Protein AF-A0A8J2B3H0-F1 (afdb_monomer)

Sequence (460 aa):
MASFAQMKLKLSTFPSSYHGDPELAPIRIVEECKEFLNSDIGKKVLRINSSALQKFVDEKVDINEVAVSCAKSSPSSSTGETRTDVENGDHIKYEYETRLDDIGRILAYNVVNFSFFPDEGAKPWFISGGIGKDDEAYAITESLKRWEKKLEKGEAGGKDKGSSIMLSSEVSTPSDVSSQDQEVDPVHSVNITTRASSCWRDPSYLLTLTLKDMEKIFEPDTEAGTLPLLEWRLQCLHSLATGYQASGGLEAMLKEMNVKNDNDMNIDMENSKITTTTTTTVGRFVSTVCKYVPAFRDIRRGIEFAKRPQLAASMLHADNLVNFSDIEESITVFSDYRLPQLFIGVAIFASDLVLEEVDWKVMTSTVQEPRNEDRGATTTTLHSLVTSHSPIDVETPLETALRAGTIVAAAELLQKLKAKYPEREGITMANLDYYLWRTAVDLDGKKELPPFHRTRTYCY

Secondary structure (DSSP, 8-state):
---GGG-----PPPPS-----TT--TTHHHHHHHHHHHSHHHHHH--B-HHHHHHHHHHT--HHHHTS-SGGG-TT-----------TTHHHHHHHHHHHHHHHHHHHHHHH---B-PPTTPPPP--SSSS-TT-HHHHHHHHHHHHHHHHHTT-SS---TT----------PPP--------------------GGGGGG-HHHHHH--HHHHHHHT---TT--PPTTHHHHHHHHHHHHHHHHHHTSHHHHHHHTT---GGG----TTT-------EE-HHHHHHHHHHH-GGG--EETTEE--HHHHHHHHHHHHTTSSEETTHHHHPPP---THHHHHHHHTTSB-TT-EE----TTTTS-SS------------EEHHHHHHTTPPPPTT-HHHHHHHHHHHHHHHHHHHHHHHH-TT-TT--HHHHHHHHHHHHHHHHHTT-SPPPPP-B-S--

Nearest PDB structures (foldseek):
  7ugk-assembly1_A  TM=7.370E-01  e=3.533E-12  Homo sapiens
  7u5a-assembly2_B  TM=7.994E-01  e=4.393E-11  Sphaerobacter thermophilus DSM 20745
  7u1o-assembly1_A  TM=7.717E-01  e=2.016E-11  Sphaerobacter thermophilus DSM 20745
  7ulc-assembly1_A  TM=7.738E-01  e=1.737E-10  Sphaerobacter thermophilus DSM 20745

Solvent-accessible surface area (backbone atoms only — not comparable to full-atom values): 27086 Å² total; per-residue (Å²): 137,80,73,75,86,71,72,70,71,73,82,71,73,62,71,91,75,72,84,73,60,50,78,51,41,54,45,58,42,45,55,55,25,49,52,46,39,70,32,82,66,21,59,48,56,42,48,78,34,66,66,36,45,50,48,41,60,72,76,66,59,56,71,83,60,29,74,52,76,67,63,84,76,54,80,70,73,66,78,84,74,81,79,81,89,67,75,90,60,61,47,61,55,50,51,52,54,51,50,48,20,43,52,19,43,46,50,51,46,31,46,52,62,50,68,71,57,61,57,93,93,49,51,61,52,36,58,82,87,70,86,60,81,79,41,62,70,58,44,53,41,51,24,54,54,52,40,30,57,27,42,68,70,65,62,68,56,84,87,66,90,79,72,77,87,73,84,74,88,78,82,87,74,86,87,82,89,83,88,81,95,72,96,68,79,85,71,82,81,78,78,76,72,78,54,41,64,40,45,57,53,34,36,72,58,37,59,66,61,46,70,73,49,46,53,60,40,55,51,46,33,98,86,36,23,73,65,75,63,50,68,57,36,49,52,21,44,35,27,45,18,50,14,23,62,74,46,70,31,57,67,45,44,37,46,74,39,47,41,71,60,80,88,77,55,83,76,50,78,90,68,83,55,90,72,86,81,51,58,25,45,52,18,32,43,38,30,53,47,30,62,46,15,40,51,37,53,23,69,50,98,88,44,68,68,37,41,42,41,49,51,36,53,52,45,35,37,64,70,70,73,41,52,46,79,38,51,66,70,27,48,59,48,64,57,46,72,57,49,47,31,39,32,45,51,59,45,23,35,51,42,83,36,58,38,68,87,67,66,68,72,68,78,78,45,93,79,89,83,91,81,92,70,94,66,81,83,74,74,43,24,62,44,55,35,30,73,68,55,41,62,56,61,77,90,33,72,56,49,52,32,49,41,28,48,39,32,40,51,49,54,52,49,52,54,51,48,47,70,74,38,70,86,58,74,88,81,31,37,62,23,48,38,45,37,50,50,50,52,30,52,56,34,46,76,69,64,68,37,59,54,71,58,39,42,86,45,83,60,103

Foldseek 3Di:
DPPPVPPPVPPPDQPPADDADLPDFLVVLLVVLVVLCPDPLNVLQWDFDVVLLLVCLVPPDDPVQLPDFPQPLQLLPDPPPPDPDDPDPVVQVVVLLSLLLSLLLLLLLLLLPDDFDDPVVFFAFAAPDDDDRPPPSNLLSVLLVVLLVCVQVVNLDDPPPPDDPPPDPDDDDDDDDDDDDDDDPDDDPPPCPPRSSCLSFALVNLLPDDLVSLCNSSVGPPRGGGDPPSVVSSVSSNLQSQLQVVQVTPVSLCVQQQQDGLVPDPPPVVPNDSDSPTAGALSNQLSSCCRSRSSQAQDAPRRGLSLSSLSSVSNCCSVVSHHHPCNQPRHFQRLDLLQLQLCVLSVSIPFPNFPWPPVPVVVPDDDDDDDDDDDPTDRDTNNNCLQVLNADEPSDSNVSSSSSSSRNSLVSSQVSSCVVCVVDPPSGNSSSNVSSNVVSVVCVVVVSTGHRHGYDDSND

pLDDT: mean 72.25, std 21.18, range [25.23, 96.25]

Mean predicted aligned error: 12.23 Å

Radius of gyration: 24.88 Å; Cα contacts (8 Å, |Δi|>4): 599; chains: 1; bounding box: 80×52×69 Å

Structure (mmCIF, N/CA/C/O backbone):
data_AF-A0A8J2B3H0-F1
#
_entry.id   AF-A0A8J2B3H0-F1
#
loop_
_atom_site.group_PDB
_atom_site.id
_atom_site.type_symbol
_atom_site.label_atom_id
_atom_site.label_alt_id
_atom_site.label_comp_id
_atom_site.label_asym_id
_atom_site.label_entity_id
_atom_site.label_seq_id
_atom_site.pdbx_PDB_ins_code
_atom_site.Cartn_x
_atom_site.Cartn_y
_atom_site.Cartn_z
_atom_site.occupancy
_atom_site.B_iso_or_equiv
_atom_site.auth_seq_id
_atom_site.auth_comp_id
_atom_site.auth_asym_id
_atom_site.auth_atom_id
_atom_site.pdbx_PDB_model_num
ATOM 1 N N . MET A 1 1 ? -33.549 3.199 -11.051 1.00 31.62 1 MET A N 1
ATOM 2 C CA . MET A 1 1 ? -32.291 2.568 -11.499 1.00 31.62 1 MET A CA 1
ATOM 3 C C . MET A 1 1 ? -31.622 3.491 -12.508 1.00 31.62 1 MET A C 1
ATOM 5 O O . MET A 1 1 ? -31.887 3.385 -13.697 1.00 31.62 1 MET A O 1
ATOM 9 N N . ALA A 1 2 ? -30.844 4.466 -12.039 1.00 27.45 2 ALA A N 1
ATOM 10 C CA . ALA A 1 2 ? -29.978 5.249 -12.916 1.00 27.45 2 ALA A CA 1
ATOM 11 C C . ALA A 1 2 ? -28.695 4.435 -13.127 1.00 27.45 2 ALA A C 1
ATOM 13 O O . ALA A 1 2 ? -28.100 3.983 -12.151 1.00 27.45 2 ALA A O 1
ATOM 14 N N . SER A 1 3 ? -28.307 4.177 -14.377 1.00 30.78 3 SER A N 1
ATOM 15 C CA . SER A 1 3 ? -27.083 3.432 -14.669 1.00 30.78 3 SER A CA 1
ATOM 16 C C . SER A 1 3 ? -25.872 4.226 -14.176 1.00 30.78 3 SER A C 1
ATOM 18 O O . SER A 1 3 ? -25.652 5.349 -14.630 1.00 30.78 3 SER A O 1
ATOM 20 N N . PHE A 1 4 ? -25.055 3.616 -13.319 1.00 37.41 4 PHE A N 1
ATOM 21 C CA . PHE A 1 4 ? -23.770 4.133 -12.823 1.00 37.41 4 PHE A CA 1
ATOM 22 C C . PHE A 1 4 ? -22.739 4.462 -13.931 1.00 37.41 4 PHE A C 1
ATOM 24 O O . PHE A 1 4 ? -21.686 5.026 -13.652 1.00 37.41 4 PHE A O 1
ATOM 31 N N . ALA A 1 5 ? -23.067 4.204 -15.202 1.00 34.06 5 ALA A N 1
ATOM 32 C CA . ALA A 1 5 ? -22.271 4.499 -16.395 1.00 34.06 5 ALA A CA 1
ATOM 33 C C . ALA A 1 5 ? -21.959 5.996 -16.645 1.00 34.06 5 ALA A C 1
ATOM 35 O O . ALA A 1 5 ? -21.284 6.319 -17.619 1.00 34.06 5 ALA A O 1
ATOM 36 N N . GLN A 1 6 ? -22.432 6.924 -15.805 1.00 32.59 6 GLN A N 1
ATOM 37 C CA . GLN A 1 6 ? -22.180 8.365 -15.960 1.00 32.59 6 GLN A CA 1
ATOM 38 C C . GLN A 1 6 ? -21.238 8.979 -14.928 1.00 32.59 6 GLN A C 1
ATOM 40 O O . GLN A 1 6 ? -20.879 10.149 -15.077 1.00 32.59 6 GLN A O 1
ATOM 45 N N . MET A 1 7 ? -20.741 8.213 -13.955 1.00 37.53 7 MET A N 1
ATOM 46 C CA . MET A 1 7 ? -19.613 8.670 -13.150 1.00 37.53 7 MET A CA 1
ATOM 47 C C . MET A 1 7 ? -18.330 8.462 -13.964 1.00 37.53 7 MET A C 1
ATOM 49 O O . MET A 1 7 ? -17.494 7.617 -13.660 1.00 37.53 7 MET A O 1
ATOM 53 N N . LYS A 1 8 ? -18.178 9.246 -15.045 1.00 40.50 8 LYS A N 1
ATOM 54 C CA . LYS A 1 8 ? -16.852 9.624 -15.529 1.00 40.50 8 LYS A CA 1
ATOM 55 C C . LYS A 1 8 ? -16.195 10.294 -14.330 1.00 40.50 8 LYS A C 1
ATOM 57 O O . LYS A 1 8 ? -16.414 11.484 -14.108 1.00 40.50 8 LYS A O 1
ATOM 62 N N . LEU A 1 9 ? -15.464 9.519 -13.526 1.00 42.19 9 LEU A N 1
ATOM 63 C CA . LEU A 1 9 ? -14.399 10.045 -12.688 1.00 42.19 9 LEU A CA 1
ATOM 64 C C . LEU A 1 9 ? -13.656 11.002 -13.613 1.00 42.19 9 LEU A C 1
ATOM 66 O O . LEU A 1 9 ? -13.052 10.565 -14.593 1.00 42.19 9 LEU A O 1
ATOM 70 N N . LYS A 1 10 ? -13.822 12.315 -13.403 1.00 42.00 10 LYS A N 1
ATOM 71 C CA . LYS A 1 10 ? -12.911 13.280 -14.004 1.00 42.00 10 LYS A CA 1
ATOM 72 C C . LYS A 1 10 ? -11.558 12.757 -13.572 1.00 42.00 10 LYS A C 1
ATOM 74 O O . LYS A 1 10 ? -11.322 12.700 -12.370 1.00 42.00 10 LYS A O 1
ATOM 79 N N . LEU A 1 11 ? -10.771 12.264 -14.523 1.00 45.03 11 LEU A N 1
ATOM 80 C CA . LEU A 1 11 ? -9.408 11.829 -14.277 1.00 45.03 11 LEU A CA 1
ATOM 81 C C . LEU A 1 11 ? -8.707 13.049 -13.697 1.00 45.03 11 LEU A C 1
ATOM 83 O O . LEU A 1 11 ? -8.345 13.976 -14.421 1.00 45.03 11 LEU A O 1
ATOM 87 N N . SER A 1 12 ? -8.677 13.127 -12.372 1.00 50.28 12 SER A N 1
ATOM 88 C CA . SER A 1 12 ? -7.972 14.166 -11.664 1.00 50.28 12 SER A CA 1
ATOM 89 C C . SER A 1 12 ? -6.515 13.926 -11.993 1.00 50.28 12 SER A C 1
ATOM 91 O O . SER A 1 12 ? -5.976 12.854 -11.723 1.00 50.28 12 SER A O 1
ATOM 93 N N . THR A 1 13 ? -5.883 14.905 -12.630 1.00 60.94 13 THR A N 1
ATOM 94 C CA . THR A 1 13 ? -4.431 14.912 -12.760 1.00 60.94 13 THR A CA 1
ATOM 95 C C . THR A 1 13 ? -3.836 14.722 -11.372 1.00 60.94 13 THR A C 1
ATOM 97 O O . THR A 1 13 ? -4.323 15.336 -10.417 1.00 60.94 13 THR A O 1
ATOM 100 N N . PHE A 1 14 ? -2.798 13.891 -11.248 1.00 65.19 14 PHE A N 1
ATOM 101 C CA . PHE A 1 14 ? -2.064 13.801 -9.990 1.00 65.19 14 PHE A CA 1
ATOM 102 C C . PHE A 1 14 ? -1.674 15.213 -9.517 1.00 65.19 14 PHE A C 1
ATOM 104 O O . PHE A 1 14 ? -1.398 16.073 -10.363 1.00 65.19 14 PHE A O 1
ATOM 111 N N . PRO A 1 15 ? -1.658 15.482 -8.198 1.00 60.06 15 PRO A N 1
ATOM 112 C CA . PRO A 1 15 ? -1.289 16.794 -7.676 1.00 60.06 15 PRO A CA 1
ATOM 113 C C . PRO A 1 15 ? 0.021 17.286 -8.306 1.00 60.06 15 PRO A C 1
ATOM 115 O O . PRO A 1 15 ? 1.007 16.550 -8.342 1.00 60.06 15 PRO A O 1
ATOM 118 N N . SER A 1 16 ? 0.041 18.513 -8.831 1.00 54.31 16 SER A N 1
ATOM 119 C CA . SER A 1 16 ? 1.158 19.014 -9.645 1.00 54.31 16 SER A CA 1
ATOM 120 C C . SER A 1 16 ? 2.405 19.381 -8.836 1.00 54.31 16 SER A C 1
ATOM 122 O O . SER A 1 16 ? 3.499 19.386 -9.393 1.00 54.31 16 SER A O 1
ATOM 124 N N . SER A 1 17 ? 2.283 19.643 -7.532 1.00 56.41 17 SER A N 1
ATOM 125 C CA . SER A 1 17 ? 3.414 19.960 -6.651 1.00 56.41 17 SER A CA 1
ATOM 126 C C . SER A 1 17 ? 3.472 19.047 -5.424 1.00 56.41 17 SER A C 1
ATOM 128 O O . SER A 1 17 ? 2.445 18.642 -4.880 1.00 56.41 17 SER A O 1
ATOM 130 N N . TYR A 1 18 ? 4.697 18.697 -5.019 1.00 54.75 18 TYR A N 1
ATOM 131 C CA . TYR A 1 18 ? 4.996 18.043 -3.746 1.00 54.75 18 TYR A CA 1
ATOM 132 C C . TYR A 1 18 ? 5.687 19.046 -2.835 1.00 54.75 18 TYR A C 1
ATOM 134 O O . TYR A 1 18 ? 6.660 19.675 -3.251 1.00 54.75 18 TYR A O 1
ATOM 142 N N . HIS A 1 19 ? 5.192 19.180 -1.611 1.00 55.66 19 HIS A N 1
ATOM 143 C CA . HIS A 1 19 ? 5.792 20.031 -0.584 1.00 55.66 19 HIS A CA 1
ATOM 144 C C . HIS A 1 19 ? 6.124 19.243 0.692 1.00 55.66 19 HIS A C 1
ATOM 146 O O . HIS A 1 19 ? 6.350 19.860 1.729 1.00 55.66 19 HIS A O 1
ATOM 152 N N . GLY A 1 20 ? 6.131 17.904 0.630 1.00 59.09 20 GLY A N 1
ATOM 153 C CA . GLY A 1 20 ? 6.506 17.071 1.770 1.00 59.09 20 GLY A CA 1
ATOM 154 C C . GLY A 1 20 ? 7.969 17.300 2.134 1.00 59.09 20 GLY A C 1
ATOM 155 O O . GLY A 1 20 ? 8.820 17.418 1.246 1.00 59.09 20 GLY A O 1
ATOM 156 N N . ASP A 1 21 ? 8.265 17.413 3.429 1.00 59.38 21 ASP A N 1
ATOM 157 C CA . ASP A 1 21 ? 9.647 17.595 3.864 1.00 59.38 21 ASP A CA 1
ATOM 158 C C . ASP A 1 21 ? 10.400 16.247 3.786 1.00 59.38 21 ASP A C 1
ATOM 160 O O . ASP A 1 21 ? 9.889 15.218 4.233 1.00 59.38 21 ASP A O 1
ATOM 164 N N . PRO A 1 22 ? 11.582 16.220 3.143 1.00 56.84 22 PRO A N 1
ATOM 165 C CA . PRO A 1 22 ? 12.321 14.998 2.847 1.00 56.84 22 PRO A CA 1
ATOM 166 C C . PRO A 1 22 ? 12.872 14.245 4.047 1.00 56.84 22 PRO A C 1
ATOM 168 O O . PRO A 1 22 ? 13.302 13.104 3.898 1.00 56.84 22 PRO A O 1
ATOM 171 N N . GLU A 1 23 ? 12.824 14.851 5.224 1.00 57.97 23 GLU A N 1
ATOM 172 C CA . GLU A 1 23 ? 13.264 14.249 6.474 1.00 57.97 23 GLU A CA 1
ATOM 173 C C . GLU A 1 23 ? 12.072 13.922 7.399 1.00 57.97 23 GLU A C 1
ATOM 175 O O . GLU A 1 23 ? 12.270 13.431 8.512 1.00 57.97 23 GLU A O 1
ATOM 180 N N . LEU A 1 24 ? 10.820 14.139 6.958 1.00 56.94 24 LEU A N 1
ATOM 181 C CA . LEU A 1 24 ? 9.642 13.700 7.708 1.00 56.94 24 LEU A CA 1
ATOM 182 C C . LEU A 1 24 ? 9.536 12.173 7.690 1.00 56.94 24 LEU A C 1
ATOM 184 O O . LEU A 1 24 ? 9.188 11.556 6.683 1.00 56.94 24 LEU A O 1
ATOM 188 N N . ALA A 1 25 ? 9.760 11.561 8.849 1.00 62.25 25 ALA A N 1
ATOM 189 C CA . ALA A 1 25 ? 9.398 10.171 9.072 1.00 62.25 25 ALA A CA 1
ATOM 190 C C . ALA A 1 25 ? 7.867 9.997 8.958 1.00 62.25 25 ALA A C 1
ATOM 192 O O . ALA A 1 25 ? 7.126 10.796 9.552 1.00 62.25 25 ALA A O 1
ATOM 193 N N . PRO A 1 26 ? 7.373 8.943 8.273 1.00 70.25 26 PRO A N 1
ATOM 194 C CA . PRO A 1 26 ? 5.941 8.684 8.149 1.00 70.25 26 PRO A CA 1
ATOM 195 C C . PRO A 1 26 ? 5.213 8.610 9.492 1.00 70.25 26 PRO A C 1
ATOM 197 O O . PRO A 1 26 ? 4.043 8.955 9.548 1.00 70.25 26 PRO A O 1
ATOM 200 N N . ILE A 1 27 ? 5.887 8.279 10.600 1.00 69.56 27 ILE A N 1
ATOM 201 C CA . ILE A 1 27 ? 5.308 8.309 11.955 1.00 69.56 27 ILE A CA 1
ATOM 202 C C . ILE A 1 27 ? 4.635 9.642 12.336 1.00 69.56 27 ILE A C 1
ATOM 204 O O . ILE A 1 27 ? 3.681 9.634 13.117 1.00 69.56 27 ILE A O 1
ATOM 208 N N . ARG A 1 28 ? 5.054 10.787 11.768 1.00 76.75 28 ARG A N 1
ATOM 209 C CA . ARG A 1 28 ? 4.385 12.083 12.008 1.00 76.75 28 ARG A CA 1
ATOM 210 C C . ARG A 1 28 ? 2.925 12.082 11.563 1.00 76.75 28 ARG A C 1
ATOM 212 O O . ARG A 1 28 ? 2.118 12.808 12.142 1.00 76.75 28 ARG A O 1
ATOM 219 N N . ILE A 1 29 ? 2.564 11.201 10.634 1.00 84.81 29 ILE A N 1
ATOM 220 C CA . ILE A 1 29 ? 1.187 11.047 10.197 1.00 84.81 29 ILE A CA 1
ATOM 221 C C . ILE A 1 29 ? 0.250 10.608 11.326 1.00 84.81 29 ILE A C 1
ATOM 223 O O . ILE A 1 29 ? -0.934 10.925 11.296 1.00 84.81 29 ILE A O 1
ATOM 227 N N . VAL A 1 30 ? 0.750 9.900 12.346 1.00 89.50 30 VAL A N 1
ATOM 228 C CA . VAL A 1 30 ? -0.081 9.480 13.481 1.00 89.50 30 VAL A CA 1
ATOM 229 C C . VAL A 1 30 ? -0.636 10.711 14.198 1.00 89.50 30 VAL A C 1
ATOM 231 O O . VAL A 1 30 ? -1.813 10.730 14.556 1.00 89.50 30 VAL A O 1
ATOM 234 N N . GLU A 1 31 ? 0.179 11.753 14.365 1.00 90.38 31 GLU A N 1
ATOM 235 C CA . GLU A 1 31 ? -0.245 12.997 15.006 1.00 90.38 31 GLU A CA 1
ATOM 236 C C . GLU A 1 31 ? -1.190 13.802 14.108 1.00 90.38 31 GLU A C 1
ATOM 238 O O . GLU A 1 31 ? -2.242 14.222 14.581 1.00 90.38 31 GLU A O 1
ATOM 243 N N . GLU A 1 32 ? -0.923 13.906 12.803 1.00 90.62 32 GLU A N 1
AT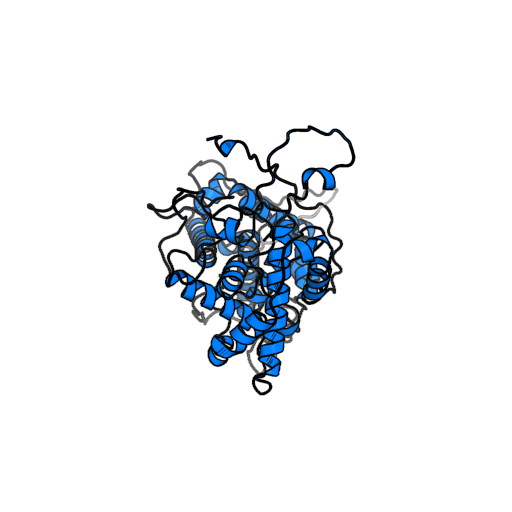OM 244 C CA . GLU A 1 32 ? -1.853 14.542 11.851 1.00 90.62 32 GLU A CA 1
ATOM 245 C C . GLU A 1 32 ? -3.216 13.828 11.813 1.00 90.62 32 GLU A C 1
ATOM 247 O O . GLU A 1 32 ? -4.278 14.457 11.803 1.00 90.62 32 GLU A O 1
ATOM 252 N N . CYS A 1 33 ? -3.210 12.494 11.868 1.00 91.88 33 CYS A N 1
ATOM 253 C CA . CYS A 1 33 ? -4.422 11.687 11.956 1.00 91.88 33 CYS A CA 1
ATOM 254 C C . CYS A 1 33 ? -5.170 11.939 13.271 1.00 91.88 33 CYS A C 1
ATOM 256 O O . CYS A 1 33 ? -6.395 12.080 13.258 1.00 91.88 33 CYS A O 1
ATOM 258 N N . LYS A 1 34 ? -4.466 12.036 14.408 1.00 93.81 34 LYS A N 1
ATOM 259 C CA . LYS A 1 34 ? -5.074 12.398 15.699 1.00 93.81 34 LYS A CA 1
ATOM 260 C C . LYS A 1 34 ? -5.660 13.804 15.668 1.00 93.81 34 LYS A C 1
ATOM 262 O O . LYS A 1 34 ? -6.763 13.998 16.174 1.00 93.81 34 LYS A O 1
ATOM 267 N N . GLU A 1 35 ? -4.959 14.777 15.096 1.00 93.94 35 GLU A N 1
ATOM 268 C CA . GLU A 1 35 ? -5.449 16.148 14.939 1.00 93.94 35 GLU A CA 1
ATOM 269 C C . GLU A 1 35 ? -6.736 16.172 14.111 1.00 93.94 35 GLU A C 1
ATOM 271 O O . GLU A 1 35 ? -7.742 16.741 14.544 1.00 93.94 35 GLU A O 1
ATOM 276 N N . PHE A 1 36 ? -6.756 15.466 12.976 1.00 92.75 36 PHE A N 1
ATOM 277 C CA . PHE A 1 36 ? -7.951 15.334 12.150 1.00 92.75 36 PHE A CA 1
ATOM 278 C C . PHE A 1 36 ? -9.112 14.678 12.905 1.00 92.75 36 PHE A C 1
ATOM 280 O O . PHE A 1 36 ? -10.219 15.221 12.909 1.00 92.75 36 PHE A O 1
ATOM 287 N N . LEU A 1 37 ? -8.882 13.553 13.588 1.00 91.94 37 LEU A N 1
ATOM 288 C CA . LEU A 1 37 ? -9.915 12.868 14.376 1.00 91.94 37 LEU A CA 1
ATOM 289 C C . LEU A 1 37 ? -10.424 13.722 15.546 1.00 91.94 37 LEU A C 1
ATOM 291 O O . LEU A 1 37 ? -11.583 13.593 15.933 1.00 91.94 37 LEU A O 1
ATOM 295 N N . ASN A 1 38 ? -9.592 14.617 16.084 1.00 93.50 38 ASN A N 1
ATOM 296 C CA . ASN A 1 38 ? -9.960 15.547 17.149 1.00 93.50 38 ASN A CA 1
ATOM 297 C C . ASN A 1 38 ? -10.624 16.842 16.657 1.00 93.50 38 ASN A C 1
ATOM 299 O O . ASN A 1 38 ? -11.144 17.599 17.487 1.00 93.50 38 ASN A O 1
ATOM 303 N N . SER A 1 39 ? -10.640 17.093 15.348 1.00 91.19 39 SER A N 1
ATOM 304 C CA . SER A 1 39 ? -11.384 18.203 14.751 1.00 91.19 39 SER A CA 1
ATOM 305 C C . SER A 1 39 ? -12.900 18.033 14.924 1.00 91.19 39 SER A C 1
ATOM 307 O O . SER A 1 39 ? -13.399 16.935 15.192 1.00 91.19 39 SER A O 1
ATOM 309 N N . ASP A 1 40 ? -13.655 19.115 14.719 1.00 87.69 40 ASP A N 1
ATOM 310 C CA . ASP A 1 40 ? -15.124 19.084 14.764 1.00 87.69 40 ASP A CA 1
ATOM 311 C C . ASP A 1 40 ? -15.720 18.098 13.752 1.00 87.69 40 ASP A C 1
ATOM 313 O O . ASP A 1 40 ? -16.760 17.495 14.007 1.00 87.69 40 ASP A O 1
ATOM 317 N N . ILE A 1 41 ? -15.052 17.914 12.609 1.00 85.94 41 ILE A N 1
ATOM 318 C CA . ILE A 1 41 ? -15.467 16.970 11.571 1.00 85.94 41 ILE A CA 1
ATOM 319 C C . ILE A 1 41 ? -15.129 15.541 12.006 1.00 85.94 41 ILE A C 1
ATOM 321 O O . ILE A 1 41 ? -16.005 14.680 12.003 1.00 85.94 41 ILE A O 1
ATOM 325 N N . GLY A 1 42 ? -13.888 15.287 12.434 1.00 85.25 42 GLY A N 1
ATOM 326 C CA . GLY A 1 42 ? -13.434 13.955 12.842 1.00 85.25 42 GLY A CA 1
ATOM 327 C C . GLY A 1 42 ? -14.280 13.359 13.969 1.00 85.25 42 GLY A C 1
ATOM 328 O O . GLY A 1 42 ? -14.809 12.258 13.824 1.00 85.25 42 GLY A O 1
ATOM 329 N N . LYS A 1 43 ? -14.522 14.132 15.038 1.00 85.62 43 LYS A N 1
ATOM 330 C CA . LYS A 1 43 ? -15.288 13.700 16.226 1.00 85.62 43 LYS A CA 1
ATOM 331 C C . LYS A 1 43 ? -16.744 13.328 15.946 1.00 85.62 43 LYS A C 1
ATOM 333 O O . LYS A 1 43 ? -17.341 12.575 16.728 1.00 85.62 43 LYS A O 1
ATOM 338 N N . LYS A 1 44 ? -17.329 13.908 14.893 1.00 83.44 44 LYS A N 1
ATOM 339 C CA . LYS A 1 44 ? -18.696 13.614 14.438 1.00 83.44 44 LYS A CA 1
ATOM 340 C C . LYS A 1 44 ? -18.761 12.330 13.617 1.00 83.44 44 LYS A C 1
ATOM 342 O O . LYS A 1 44 ? -19.794 11.675 13.607 1.00 83.44 44 LYS A O 1
ATOM 347 N N . VAL A 1 45 ? -17.669 11.982 12.944 1.00 82.00 45 VAL A N 1
ATOM 348 C CA . VAL A 1 45 ? -17.659 10.968 11.890 1.00 82.00 45 VAL A CA 1
ATOM 349 C C . VAL A 1 45 ? -17.092 9.633 12.369 1.00 82.00 45 VAL A C 1
ATOM 351 O O . VAL A 1 45 ? -17.625 8.587 12.007 1.00 82.00 45 VAL A O 1
ATOM 354 N N . LEU A 1 46 ? -16.049 9.645 13.204 1.00 86.81 46 LEU A N 1
ATOM 355 C CA . LEU A 1 46 ? -15.452 8.426 13.746 1.00 86.81 46 LEU A CA 1
ATOM 356 C C . LEU A 1 46 ? -14.967 8.632 15.184 1.00 86.81 46 LEU A C 1
ATOM 358 O O . LEU A 1 46 ? -14.405 9.669 15.531 1.00 86.81 46 LEU A O 1
ATOM 362 N N . ARG A 1 47 ? -15.145 7.613 16.027 1.00 89.69 47 ARG A N 1
ATOM 363 C CA . ARG A 1 47 ? -14.563 7.550 17.372 1.00 89.69 47 ARG A CA 1
ATOM 364 C C . ARG A 1 47 ? -13.897 6.202 17.579 1.00 89.69 47 ARG A C 1
ATOM 366 O O . ARG A 1 47 ? -14.465 5.171 17.220 1.00 89.69 47 ARG A O 1
ATOM 373 N N . ILE A 1 48 ? -12.723 6.232 18.200 1.00 91.75 48 ILE A N 1
ATOM 374 C CA . ILE A 1 48 ? -11.991 5.040 18.622 1.00 91.75 48 ILE A CA 1
ATOM 375 C C . ILE A 1 48 ? -12.414 4.710 20.053 1.00 91.75 48 ILE A C 1
ATOM 377 O O . ILE A 1 48 ? -12.312 5.537 20.958 1.00 91.75 48 ILE A O 1
ATOM 381 N N . ASN A 1 49 ? -12.914 3.498 20.263 1.00 92.75 49 ASN A N 1
ATOM 382 C CA . ASN A 1 49 ? -13.271 2.983 21.572 1.00 92.75 49 ASN A CA 1
ATOM 383 C C . ASN A 1 49 ? -12.042 2.341 22.226 1.00 92.75 49 ASN A C 1
ATOM 385 O O . ASN A 1 49 ? -11.769 1.153 22.043 1.00 92.75 49 ASN A O 1
ATOM 389 N N . SER A 1 50 ? -11.325 3.114 23.043 1.00 91.44 50 SER A N 1
ATOM 390 C CA . SER A 1 50 ? -10.117 2.643 23.731 1.00 91.44 50 SER A CA 1
ATOM 391 C C . SER A 1 50 ? -10.361 1.431 24.644 1.00 91.44 50 SER A C 1
ATOM 393 O O . SER A 1 50 ? -9.438 0.647 24.863 1.00 91.44 50 SER A O 1
ATOM 395 N N . SER A 1 51 ? -11.585 1.242 25.163 1.00 93.06 51 SER A N 1
ATOM 396 C CA . SER A 1 51 ? -11.928 0.064 25.977 1.00 93.06 51 SER A CA 1
ATOM 397 C C . SER A 1 51 ? -12.073 -1.204 25.132 1.00 93.06 51 SER A C 1
ATOM 399 O O . SER A 1 51 ? -11.552 -2.250 25.512 1.00 93.06 51 SER A O 1
ATOM 401 N N . ALA A 1 52 ? -12.697 -1.108 23.952 1.00 92.38 52 ALA A N 1
ATOM 402 C CA . ALA A 1 52 ? -12.773 -2.216 23.000 1.00 92.38 52 ALA A CA 1
ATOM 403 C C . ALA A 1 52 ? -11.391 -2.555 22.431 1.00 92.38 52 ALA A C 1
ATOM 405 O O . ALA A 1 52 ? -11.049 -3.724 22.285 1.00 92.38 52 ALA A O 1
ATOM 406 N N . LEU A 1 53 ? -10.565 -1.534 22.199 1.00 92.81 53 LEU A N 1
ATOM 407 C CA . LEU A 1 53 ? -9.180 -1.690 21.770 1.00 92.81 53 LEU A CA 1
ATOM 408 C C . LEU A 1 53 ? -8.345 -2.429 22.830 1.00 92.81 53 LEU A C 1
ATOM 410 O O . LEU A 1 53 ? -7.629 -3.371 22.501 1.00 92.81 53 LEU A O 1
ATOM 414 N N . GLN A 1 54 ? -8.490 -2.074 24.113 1.00 94.19 54 GLN A N 1
ATOM 415 C CA . GLN A 1 54 ? -7.861 -2.814 25.213 1.00 94.19 54 GLN A CA 1
ATOM 416 C C . GLN A 1 54 ? -8.358 -4.265 25.282 1.00 94.19 54 GLN A C 1
ATOM 418 O O . GLN A 1 54 ? -7.553 -5.189 25.346 1.00 94.19 54 GLN A O 1
ATOM 423 N N . LYS A 1 55 ? -9.675 -4.473 25.190 1.00 93.94 55 LYS A N 1
ATOM 424 C CA . LYS A 1 55 ? -10.280 -5.809 25.169 1.00 93.94 55 LYS A CA 1
ATOM 425 C C . LYS A 1 55 ? -9.741 -6.670 24.021 1.00 93.94 55 LYS A C 1
ATOM 427 O O . LYS A 1 55 ? -9.474 -7.849 24.219 1.00 93.94 55 LYS A O 1
ATOM 432 N N . PHE A 1 56 ? -9.541 -6.090 22.838 1.00 92.69 56 PHE A N 1
ATOM 433 C CA . PHE A 1 56 ? -8.958 -6.788 21.692 1.00 92.69 56 PHE A CA 1
ATOM 434 C C . PHE A 1 56 ? -7.523 -7.261 21.982 1.00 92.69 56 PHE A C 1
ATOM 436 O O . PHE A 1 56 ? -7.210 -8.430 21.762 1.00 92.69 56 PHE A O 1
ATOM 443 N N . VAL A 1 57 ? -6.678 -6.400 22.563 1.00 93.56 57 VAL A N 1
ATOM 444 C CA . VAL A 1 57 ? -5.323 -6.774 23.028 1.00 93.56 57 VAL A CA 1
ATOM 445 C C . VAL A 1 57 ? -5.365 -7.883 24.081 1.00 93.56 57 VAL A C 1
ATOM 447 O O . VAL A 1 57 ? -4.468 -8.727 24.144 1.00 93.56 57 VAL A O 1
ATOM 450 N N . ASP A 1 58 ? -6.394 -7.885 24.925 1.00 93.94 58 ASP A N 1
ATOM 451 C CA . ASP A 1 58 ? -6.499 -8.829 26.029 1.00 93.94 58 ASP A CA 1
ATOM 452 C C . ASP A 1 58 ? -7.023 -10.203 25.647 1.00 93.94 58 ASP A C 1
ATOM 454 O O . ASP A 1 58 ? -6.512 -11.202 26.150 1.00 93.94 58 ASP A O 1
ATOM 458 N N . GLU A 1 59 ? -7.985 -10.252 24.735 1.00 92.50 59 GLU A N 1
ATOM 459 C CA . GLU A 1 59 ? -8.726 -11.473 24.432 1.00 92.50 59 GLU A CA 1
ATOM 460 C C . GLU A 1 59 ? -8.413 -12.063 23.057 1.00 92.50 59 GLU A C 1
ATOM 462 O O . GLU A 1 59 ? -8.717 -13.234 22.824 1.00 92.50 59 GLU A O 1
ATOM 467 N N . LYS A 1 60 ? -7.887 -11.264 22.120 1.00 88.38 60 LYS A N 1
ATOM 468 C CA . LYS A 1 60 ? -7.773 -11.658 20.707 1.00 88.38 60 LYS A CA 1
ATOM 469 C C . LYS A 1 60 ? -6.343 -11.707 20.194 1.00 88.38 60 LYS A C 1
ATOM 471 O O . LYS A 1 60 ? -6.071 -12.546 19.344 1.00 88.38 60 LYS A O 1
ATOM 476 N N . VAL A 1 61 ? -5.449 -10.855 20.699 1.00 89.31 61 VAL A N 1
ATOM 477 C CA . VAL A 1 61 ? -4.066 -10.817 20.209 1.00 89.31 61 VAL A CA 1
ATOM 478 C C . VAL A 1 61 ? -3.222 -11.939 20.818 1.00 89.31 61 VAL A C 1
ATOM 480 O O . VAL A 1 61 ? -2.902 -11.903 22.008 1.00 89.31 61 VAL A O 1
ATOM 483 N N . ASP A 1 62 ? -2.799 -12.895 19.986 1.00 90.25 62 ASP A N 1
ATOM 484 C CA . ASP A 1 62 ? -1.721 -13.832 20.325 1.00 90.25 62 ASP A CA 1
ATOM 485 C C . ASP A 1 62 ? -0.368 -13.212 19.963 1.00 90.25 62 ASP A C 1
ATOM 487 O O . ASP A 1 62 ? -0.024 -13.016 18.798 1.00 90.25 62 ASP A O 1
ATOM 491 N N . ILE A 1 63 ? 0.431 -12.905 20.982 1.00 89.75 63 ILE A N 1
ATOM 492 C CA . ILE A 1 63 ? 1.723 -12.242 20.809 1.00 89.75 63 ILE A CA 1
ATOM 493 C C . ILE A 1 63 ? 2.745 -13.089 20.041 1.00 89.75 63 ILE A C 1
ATOM 495 O O . ILE A 1 63 ? 3.614 -12.540 19.366 1.00 89.75 63 ILE A O 1
ATOM 499 N N . ASN A 1 64 ? 2.643 -14.420 20.105 1.00 88.56 64 ASN A N 1
ATOM 500 C CA . ASN A 1 64 ? 3.547 -15.310 19.368 1.00 88.56 64 ASN A CA 1
ATOM 501 C C . ASN A 1 64 ? 3.282 -15.256 17.864 1.00 88.56 64 ASN A C 1
ATOM 503 O O . ASN A 1 64 ? 4.165 -15.525 17.054 1.00 88.56 64 ASN A O 1
ATOM 507 N N . GLU A 1 65 ? 2.058 -14.897 17.503 1.00 85.50 65 GLU A N 1
ATOM 508 C CA . GLU A 1 65 ? 1.610 -14.774 16.133 1.00 85.50 65 GLU A CA 1
ATOM 509 C C . GLU A 1 65 ? 1.926 -13.409 15.513 1.00 85.50 65 GLU A C 1
ATOM 511 O O . GLU A 1 65 ? 2.033 -13.328 14.288 1.00 85.50 65 GLU A O 1
ATOM 516 N N . VAL A 1 66 ? 2.092 -12.362 16.331 1.00 83.12 66 VAL A N 1
ATOM 517 C CA . VAL A 1 66 ? 2.481 -11.020 15.868 1.00 83.12 66 VAL A CA 1
ATOM 518 C C . VAL A 1 66 ? 3.912 -11.026 15.326 1.00 83.12 66 VAL A C 1
ATOM 520 O O . VAL A 1 66 ? 4.179 -10.398 14.313 1.00 83.12 66 VAL A O 1
ATOM 523 N N . ALA A 1 67 ? 4.826 -11.795 15.922 1.00 70.25 67 ALA A N 1
ATOM 524 C CA . ALA A 1 67 ? 6.240 -11.836 15.527 1.00 70.25 67 ALA A CA 1
ATOM 525 C C . ALA A 1 67 ? 6.521 -12.479 14.144 1.00 70.25 67 ALA A C 1
ATOM 527 O O . ALA A 1 67 ? 7.678 -12.634 13.753 1.00 70.25 67 ALA A O 1
ATOM 528 N N . VAL A 1 68 ? 5.493 -12.891 13.393 1.00 64.56 68 VAL A N 1
ATOM 529 C CA . VAL A 1 68 ? 5.657 -13.501 12.065 1.00 64.56 68 VAL A CA 1
ATOM 530 C C . VAL A 1 68 ? 5.797 -12.400 11.003 1.00 64.56 68 VAL A C 1
ATOM 532 O O . VAL A 1 68 ? 4.894 -11.593 10.812 1.00 64.56 68 VAL A O 1
ATOM 535 N N . SER A 1 69 ? 6.941 -12.374 10.308 1.00 56.81 69 SER A N 1
ATOM 536 C CA . SER A 1 69 ? 7.310 -11.343 9.319 1.00 56.81 69 SER A CA 1
ATOM 537 C C . SER A 1 69 ? 6.371 -11.252 8.100 1.00 56.81 69 SER A C 1
ATOM 539 O O . SER A 1 69 ? 5.881 -12.263 7.588 1.00 56.81 69 SER A O 1
ATOM 541 N N . CYS A 1 70 ? 6.210 -10.021 7.599 1.00 53.59 70 CYS A N 1
ATOM 542 C CA . CYS A 1 70 ? 5.466 -9.603 6.406 1.00 53.59 70 CYS A CA 1
ATOM 543 C C . CYS A 1 70 ? 6.128 -9.977 5.060 1.00 53.59 70 CYS A C 1
ATOM 545 O O . CYS A 1 70 ? 5.535 -9.756 4.008 1.00 53.59 70 CYS A O 1
ATOM 547 N N . ALA A 1 71 ? 7.328 -10.568 5.059 1.00 49.88 71 ALA A N 1
ATOM 548 C CA . ALA A 1 71 ? 8.139 -10.813 3.856 1.00 49.88 71 ALA A CA 1
ATOM 549 C C . ALA A 1 71 ? 7.561 -11.817 2.826 1.00 49.88 71 ALA A C 1
ATOM 551 O O . ALA A 1 71 ? 8.184 -12.084 1.803 1.00 49.88 71 ALA A O 1
ATOM 552 N N . LYS A 1 72 ? 6.390 -12.426 3.064 1.00 50.00 72 LYS A N 1
ATOM 553 C CA . LYS A 1 72 ? 5.894 -13.541 2.231 1.00 50.00 72 LYS A CA 1
ATOM 554 C C . LYS A 1 72 ? 5.305 -13.138 0.874 1.00 50.00 72 LYS A C 1
ATOM 556 O O . LYS A 1 72 ? 5.126 -14.018 0.038 1.00 50.00 72 LYS A O 1
ATOM 561 N N . SER A 1 73 ? 4.995 -11.862 0.647 1.00 51.38 73 SER A N 1
ATOM 562 C CA . SER A 1 73 ? 4.296 -11.390 -0.561 1.00 51.38 73 SER A CA 1
ATOM 563 C C . SER A 1 73 ? 5.181 -10.634 -1.554 1.00 51.38 73 SER A C 1
ATOM 565 O O . SER A 1 73 ? 4.663 -10.054 -2.508 1.00 51.38 73 SER A O 1
ATOM 567 N N . SER A 1 74 ? 6.507 -10.635 -1.374 1.00 58.50 74 SER A N 1
ATOM 568 C CA . SER A 1 74 ? 7.371 -9.887 -2.282 1.00 58.50 74 SER A CA 1
ATOM 569 C C . SER A 1 74 ? 7.408 -10.467 -3.713 1.00 58.50 74 SER A C 1
ATOM 571 O O . SER A 1 74 ? 7.596 -11.683 -3.903 1.00 58.50 74 SER A O 1
ATOM 573 N N . PRO A 1 75 ? 7.325 -9.601 -4.748 1.00 56.06 75 PRO A N 1
ATOM 574 C CA . PRO A 1 75 ? 7.516 -9.989 -6.137 1.00 56.06 75 PRO A CA 1
ATOM 575 C C . PRO A 1 75 ? 8.959 -10.398 -6.484 1.00 56.06 75 PRO A C 1
ATOM 577 O O . PRO A 1 75 ? 9.143 -11.008 -7.534 1.00 56.06 75 PRO A O 1
ATOM 580 N N . SER A 1 76 ? 9.966 -10.122 -5.650 1.00 55.12 76 SER A N 1
ATOM 581 C CA . SER A 1 76 ? 11.377 -10.450 -5.932 1.00 55.12 76 SER A CA 1
ATOM 582 C C . SER A 1 76 ? 11.809 -11.841 -5.448 1.00 55.12 76 SER A C 1
ATOM 584 O O . SER A 1 76 ? 12.987 -12.172 -5.515 1.00 55.12 76 SER A O 1
ATOM 586 N N . SER A 1 77 ? 10.873 -12.691 -5.002 1.00 49.09 77 SER A N 1
ATOM 587 C CA . SER A 1 77 ? 11.135 -14.093 -4.641 1.00 49.09 77 SER A CA 1
ATOM 588 C C . SER A 1 77 ? 11.554 -14.940 -5.855 1.00 49.09 77 SER A C 1
ATOM 590 O O . SER A 1 77 ? 10.851 -15.851 -6.296 1.00 49.09 77 SER A O 1
ATOM 592 N N . SER A 1 78 ? 12.723 -14.652 -6.424 1.00 47.03 78 SER A N 1
ATOM 593 C CA . SER A 1 78 ? 13.474 -15.598 -7.224 1.00 47.03 78 SER A CA 1
ATOM 594 C C . SER A 1 78 ? 13.798 -16.778 -6.316 1.00 47.03 78 SER A C 1
ATOM 596 O O . SER A 1 78 ? 14.440 -16.628 -5.276 1.00 47.03 78 SER A O 1
ATOM 598 N N . THR A 1 79 ? 13.316 -17.958 -6.694 1.00 41.81 79 THR A N 1
ATOM 599 C CA . THR A 1 79 ? 13.798 -19.234 -6.169 1.00 41.81 79 THR A CA 1
ATOM 600 C C . THR A 1 79 ? 15.319 -19.199 -6.191 1.00 41.81 79 THR A C 1
ATOM 602 O O . THR A 1 79 ? 15.883 -19.012 -7.265 1.00 41.81 79 THR A O 1
ATOM 605 N N . GLY A 1 80 ? 15.953 -19.302 -5.019 1.00 38.31 80 GLY A N 1
ATOM 606 C CA . GLY A 1 80 ? 17.400 -19.203 -4.823 1.00 38.31 80 GLY A CA 1
ATOM 607 C C . GLY A 1 80 ? 18.188 -20.304 -5.532 1.00 38.31 80 GLY A C 1
ATOM 608 O O . GLY A 1 80 ? 18.794 -21.154 -4.888 1.00 38.31 80 GLY A O 1
ATOM 609 N N . GLU A 1 81 ? 18.186 -20.292 -6.860 1.00 39.88 81 GLU A N 1
ATOM 610 C CA . GLU A 1 81 ? 19.161 -20.996 -7.670 1.00 39.88 81 GLU A CA 1
ATOM 611 C C . GLU A 1 81 ? 20.463 -20.206 -7.571 1.00 39.88 81 GLU A C 1
ATOM 613 O O . GLU A 1 81 ? 20.717 -19.262 -8.317 1.00 39.88 81 GLU A O 1
ATOM 618 N N . THR A 1 82 ? 21.277 -20.578 -6.586 1.00 39.06 82 THR A N 1
ATOM 619 C CA . THR A 1 82 ? 22.678 -20.182 -6.482 1.00 39.06 82 THR A CA 1
ATOM 620 C C . THR A 1 82 ? 23.396 -20.612 -7.756 1.00 39.06 82 THR A C 1
ATOM 622 O O . THR A 1 82 ? 23.795 -21.765 -7.914 1.00 39.06 82 THR A O 1
ATOM 625 N N . ARG A 1 83 ? 23.533 -19.680 -8.698 1.00 45.59 83 ARG A N 1
ATOM 626 C CA . ARG A 1 83 ? 24.273 -19.880 -9.941 1.00 45.59 83 ARG A CA 1
ATOM 627 C C . ARG A 1 83 ? 25.747 -19.594 -9.667 1.00 45.59 83 ARG A C 1
ATOM 629 O O . ARG A 1 83 ? 26.216 -18.472 -9.810 1.00 45.59 83 ARG A O 1
ATOM 636 N N . THR A 1 84 ? 26.457 -20.611 -9.196 1.00 42.03 84 THR A N 1
ATOM 637 C CA . THR A 1 84 ? 27.921 -20.603 -9.172 1.00 42.03 84 THR A CA 1
ATOM 638 C C . THR A 1 84 ? 28.425 -20.698 -10.612 1.00 42.03 84 THR A C 1
ATOM 640 O O . THR A 1 84 ? 27.795 -21.380 -11.416 1.00 42.03 84 THR A O 1
ATOM 643 N N . ASP A 1 85 ? 29.541 -20.033 -10.917 1.00 44.38 85 ASP A N 1
ATOM 644 C CA . ASP A 1 85 ? 30.360 -20.175 -12.140 1.00 44.38 85 ASP A CA 1
ATOM 645 C C . ASP A 1 85 ? 30.292 -18.994 -13.136 1.00 44.38 85 ASP A C 1
ATOM 647 O O . ASP A 1 85 ? 29.979 -19.179 -14.310 1.00 44.38 85 ASP A O 1
ATOM 651 N N . VAL A 1 86 ? 30.657 -17.775 -12.702 1.00 50.31 86 VAL A N 1
ATOM 652 C CA . VAL A 1 86 ? 31.175 -16.718 -13.605 1.00 50.31 86 VAL A CA 1
ATOM 653 C C . VAL A 1 86 ? 32.289 -15.927 -12.903 1.00 50.31 86 VAL A C 1
ATOM 655 O O . VAL A 1 86 ? 32.141 -15.525 -11.751 1.00 50.31 86 VAL A O 1
ATOM 658 N N . GLU A 1 87 ? 33.415 -15.714 -13.588 1.00 51.59 87 GLU A N 1
ATOM 659 C CA . GLU A 1 87 ? 34.616 -15.045 -13.071 1.00 51.59 87 GLU A CA 1
ATOM 660 C C . GLU A 1 87 ? 34.380 -13.552 -12.710 1.00 51.59 87 GLU A C 1
ATOM 662 O O . GLU A 1 87 ? 33.919 -12.751 -13.520 1.00 51.59 87 GLU A O 1
ATOM 667 N N . ASN A 1 88 ? 34.714 -13.232 -11.452 1.00 60.44 88 ASN A N 1
ATOM 668 C CA . ASN A 1 88 ? 34.828 -12.004 -10.629 1.00 60.44 88 ASN A CA 1
ATOM 669 C C . ASN A 1 88 ? 34.564 -10.554 -11.125 1.00 60.44 88 ASN A C 1
ATOM 671 O O . ASN A 1 88 ? 34.639 -9.652 -10.294 1.00 60.44 88 ASN A O 1
ATOM 675 N N . GLY A 1 89 ? 34.216 -10.266 -12.379 1.00 59.56 89 GLY A N 1
ATOM 676 C CA . GLY A 1 89 ? 33.822 -8.911 -12.823 1.00 59.56 89 GLY A CA 1
ATOM 677 C C . GLY A 1 89 ? 32.387 -8.839 -13.343 1.00 59.56 89 GLY A C 1
ATOM 678 O O . GLY A 1 89 ? 31.602 -7.979 -12.938 1.00 59.56 89 GLY A O 1
ATOM 679 N N . ASP A 1 90 ? 32.019 -9.797 -14.190 1.00 65.94 90 ASP A N 1
ATOM 680 C CA . ASP A 1 90 ? 30.698 -9.840 -14.819 1.00 65.94 90 ASP A CA 1
ATOM 681 C C . ASP A 1 90 ? 29.591 -10.234 -13.832 1.00 65.94 90 ASP A C 1
ATOM 683 O O . ASP A 1 90 ? 28.445 -9.813 -13.994 1.00 65.94 90 ASP A O 1
ATOM 687 N N . HIS A 1 91 ? 29.934 -10.975 -12.770 1.00 70.44 91 HIS A N 1
ATOM 688 C CA . HIS A 1 91 ? 28.984 -11.365 -11.726 1.00 70.44 91 HIS A CA 1
ATOM 689 C C . HIS A 1 91 ? 28.453 -10.157 -10.944 1.00 70.44 91 HIS A C 1
ATOM 691 O O . HIS A 1 91 ? 27.246 -10.029 -10.768 1.00 70.44 91 HIS A O 1
ATOM 697 N N . ILE A 1 92 ? 29.331 -9.238 -10.523 1.00 69.69 92 ILE A N 1
ATOM 698 C CA . ILE A 1 92 ? 28.940 -8.059 -9.728 1.00 69.69 92 ILE A CA 1
ATOM 699 C C . ILE A 1 92 ? 28.006 -7.162 -10.543 1.00 69.69 92 ILE A C 1
ATOM 701 O O . ILE A 1 92 ? 26.957 -6.737 -10.064 1.00 69.69 92 ILE A O 1
ATOM 705 N N . LYS A 1 93 ? 28.350 -6.920 -11.815 1.00 72.88 93 LYS A N 1
ATOM 706 C CA . LYS A 1 93 ? 27.493 -6.148 -12.719 1.00 72.88 93 LYS A CA 1
ATOM 707 C C . LYS A 1 93 ? 26.144 -6.838 -12.934 1.00 72.88 93 LYS A C 1
ATOM 709 O O . LYS A 1 93 ? 25.112 -6.180 -12.894 1.00 72.88 93 LYS A O 1
ATOM 714 N N . TYR A 1 94 ? 26.139 -8.152 -13.155 1.00 75.00 94 TYR A N 1
ATOM 715 C CA . TYR A 1 94 ? 24.910 -8.924 -13.333 1.00 75.00 94 TYR A CA 1
ATOM 716 C C . TYR A 1 94 ? 23.991 -8.850 -12.104 1.00 75.00 94 TYR A C 1
ATOM 718 O O . TYR A 1 94 ? 22.781 -8.669 -12.251 1.00 75.00 94 TYR A O 1
ATOM 726 N N . GLU A 1 95 ? 24.558 -8.998 -10.908 1.00 78.38 95 GLU A N 1
ATOM 727 C CA . GLU A 1 95 ? 23.837 -8.950 -9.635 1.00 78.38 95 GLU A CA 1
ATOM 728 C C . GLU A 1 95 ? 23.227 -7.565 -9.400 1.00 78.38 95 GLU A C 1
ATOM 730 O O . GLU A 1 95 ? 22.040 -7.463 -9.095 1.00 78.38 95 GLU A O 1
ATOM 735 N N . TYR A 1 96 ? 23.986 -6.501 -9.678 1.00 81.50 96 TYR A N 1
ATOM 736 C CA . TYR A 1 96 ? 23.496 -5.125 -9.612 1.00 81.50 96 TYR A CA 1
ATOM 737 C C . TYR A 1 96 ? 22.331 -4.861 -10.580 1.00 81.50 96 TYR A C 1
ATOM 739 O O . TYR A 1 96 ? 21.301 -4.323 -10.178 1.00 81.50 96 TYR A O 1
ATOM 747 N N . GLU A 1 97 ? 22.441 -5.277 -11.846 1.00 84.44 97 GLU A N 1
ATOM 748 C CA . GLU A 1 97 ? 21.351 -5.105 -12.821 1.00 84.44 97 GLU A CA 1
ATOM 749 C C . GLU A 1 97 ? 20.097 -5.896 -12.419 1.00 84.44 97 GLU A C 1
ATOM 751 O O . GLU A 1 97 ? 18.981 -5.398 -12.560 1.00 84.44 97 GLU A O 1
ATOM 756 N N . THR A 1 98 ? 20.273 -7.102 -11.870 1.00 85.50 98 THR A N 1
ATOM 757 C CA . THR A 1 98 ? 19.164 -7.927 -11.361 1.00 85.50 98 THR A CA 1
ATOM 758 C C . THR A 1 98 ? 18.486 -7.249 -10.171 1.00 85.50 98 THR A C 1
ATOM 760 O O . THR A 1 98 ? 17.264 -7.131 -10.139 1.00 85.50 98 THR A O 1
ATOM 763 N N . ARG A 1 99 ? 19.275 -6.704 -9.240 1.00 86.62 99 ARG A N 1
ATOM 764 C CA . ARG A 1 99 ? 18.774 -5.917 -8.111 1.00 86.62 99 ARG A CA 1
ATOM 765 C C . ARG A 1 99 ? 17.978 -4.698 -8.579 1.00 86.62 99 ARG A C 1
ATOM 767 O O . ARG A 1 99 ? 16.912 -4.426 -8.034 1.00 86.62 99 ARG A O 1
ATOM 774 N N . LEU A 1 100 ? 18.452 -3.967 -9.589 1.00 89.38 100 LEU A N 1
ATOM 775 C CA . LEU A 1 100 ? 17.709 -2.837 -10.159 1.00 89.38 100 LEU A CA 1
ATOM 776 C C . LEU A 1 100 ? 16.400 -3.268 -10.826 1.00 89.38 100 LEU A C 1
ATOM 778 O O . LEU A 1 100 ? 15.397 -2.563 -10.695 1.00 89.38 100 LEU A O 1
ATOM 782 N N . ASP A 1 101 ? 16.398 -4.401 -11.528 1.00 90.94 101 ASP A N 1
ATOM 783 C CA . ASP A 1 101 ? 15.190 -4.974 -12.124 1.00 90.94 101 ASP A CA 1
ATOM 784 C C . ASP A 1 101 ? 14.159 -5.320 -11.032 1.00 90.94 101 ASP A C 1
ATOM 786 O O . ASP A 1 101 ? 12.983 -4.965 -11.152 1.00 90.94 101 ASP A O 1
ATOM 790 N N . ASP A 1 102 ? 14.598 -5.923 -9.923 1.00 89.25 102 ASP A N 1
ATOM 791 C CA . ASP A 1 102 ? 13.739 -6.255 -8.783 1.00 89.25 102 ASP A CA 1
ATOM 792 C C . ASP A 1 102 ? 13.178 -5.006 -8.091 1.00 89.25 102 ASP A C 1
ATOM 794 O O . ASP A 1 102 ? 11.977 -4.941 -7.806 1.00 89.25 102 ASP A O 1
ATOM 798 N N . ILE A 1 103 ? 14.008 -3.976 -7.886 1.00 92.88 103 ILE A N 1
ATOM 799 C CA . ILE A 1 103 ? 13.562 -2.680 -7.356 1.00 92.88 103 ILE A CA 1
ATOM 800 C C . ILE A 1 103 ? 12.519 -2.054 -8.294 1.00 92.88 103 ILE A C 1
ATOM 802 O O . ILE A 1 103 ? 11.462 -1.613 -7.836 1.00 92.88 103 ILE A O 1
ATOM 806 N N . GLY A 1 104 ? 12.782 -2.039 -9.604 1.00 94.62 104 GLY A N 1
ATOM 807 C CA . GLY A 1 104 ? 11.849 -1.539 -10.615 1.00 94.62 104 GLY A CA 1
ATOM 808 C C . GLY A 1 104 ? 10.509 -2.272 -10.573 1.00 94.62 104 GLY A C 1
ATOM 809 O O . GLY A 1 104 ? 9.453 -1.635 -10.564 1.00 94.62 104 GLY A O 1
ATOM 810 N N . ARG A 1 105 ? 10.534 -3.605 -10.448 1.00 93.62 105 ARG A N 1
ATOM 811 C CA . ARG A 1 105 ? 9.329 -4.433 -10.312 1.00 93.62 105 ARG A CA 1
ATOM 812 C C . ARG A 1 105 ? 8.548 -4.109 -9.040 1.00 93.62 105 ARG A C 1
ATOM 814 O O . ARG A 1 105 ? 7.329 -3.978 -9.111 1.00 93.62 105 ARG A O 1
ATOM 821 N N . ILE A 1 106 ? 9.211 -3.949 -7.892 1.00 92.94 106 ILE A N 1
ATOM 822 C CA . ILE A 1 106 ? 8.549 -3.598 -6.621 1.00 92.94 106 ILE A CA 1
ATOM 823 C C . ILE A 1 106 ? 7.900 -2.214 -6.696 1.00 92.94 106 ILE A C 1
ATOM 825 O O . ILE A 1 106 ? 6.787 -2.030 -6.194 1.00 92.94 106 ILE A O 1
ATOM 829 N N . LEU A 1 107 ? 8.551 -1.244 -7.343 1.00 95.44 107 LEU A N 1
ATOM 830 C CA . LEU A 1 107 ? 7.978 0.085 -7.558 1.00 95.44 107 LEU A CA 1
ATOM 831 C C . LEU A 1 107 ? 6.783 0.038 -8.521 1.00 95.44 107 LEU A C 1
ATOM 833 O O . LEU A 1 107 ? 5.742 0.622 -8.218 1.00 95.44 107 LEU A O 1
ATOM 837 N N . ALA A 1 108 ? 6.891 -0.692 -9.635 1.00 95.31 108 ALA A N 1
ATOM 838 C CA . ALA A 1 108 ? 5.789 -0.884 -10.578 1.00 95.31 108 ALA A CA 1
ATOM 839 C C . ALA A 1 108 ? 4.598 -1.597 -9.926 1.00 95.31 108 ALA A C 1
ATOM 841 O O . ALA A 1 108 ? 3.462 -1.160 -10.089 1.00 95.31 108 ALA A O 1
ATOM 842 N N . TYR A 1 109 ? 4.853 -2.637 -9.131 1.00 93.44 109 TYR A N 1
ATOM 843 C CA . TYR A 1 109 ? 3.841 -3.307 -8.325 1.00 93.44 109 TYR A CA 1
ATOM 844 C C . TYR A 1 109 ? 3.156 -2.320 -7.373 1.00 93.44 109 TYR A C 1
ATOM 846 O O . TYR A 1 109 ? 1.943 -2.140 -7.452 1.00 93.44 109 TYR A O 1
ATOM 854 N N . ASN A 1 110 ? 3.911 -1.618 -6.521 1.00 91.56 110 ASN A N 1
ATOM 855 C CA . ASN A 1 110 ? 3.316 -0.759 -5.496 1.00 91.56 110 ASN A CA 1
ATOM 856 C C . ASN A 1 110 ? 2.607 0.473 -6.071 1.00 91.56 110 ASN A C 1
ATOM 858 O O . ASN A 1 110 ? 1.650 0.945 -5.461 1.00 91.56 110 ASN A O 1
ATOM 862 N N . VAL A 1 111 ? 3.010 0.987 -7.241 1.00 92.00 111 VAL A N 1
ATOM 863 C CA . VAL A 1 111 ? 2.321 2.136 -7.852 1.00 92.00 111 VAL A CA 1
ATOM 864 C C . VAL A 1 111 ? 0.927 1.758 -8.379 1.00 92.00 111 VAL A C 1
ATOM 866 O O . VAL A 1 111 ? 0.027 2.600 -8.354 1.00 92.00 111 VAL A O 1
ATOM 869 N N . VAL A 1 112 ? 0.716 0.495 -8.788 1.00 91.00 112 VAL A N 1
ATOM 870 C CA . VAL A 1 112 ? -0.582 -0.033 -9.274 1.00 91.00 112 VAL A CA 1
ATOM 871 C C . VAL A 1 112 ? -1.335 -0.905 -8.263 1.00 91.00 112 VAL A C 1
ATOM 873 O O . VAL A 1 112 ? -2.475 -1.308 -8.525 1.00 91.00 112 VAL A O 1
ATOM 876 N N . ASN A 1 113 ? -0.706 -1.221 -7.131 1.00 85.38 113 ASN A N 1
ATOM 877 C CA . ASN A 1 113 ? -1.307 -1.942 -6.020 1.00 85.38 113 ASN A CA 1
ATOM 878 C C . ASN A 1 113 ? -2.206 -0.974 -5.252 1.00 85.38 113 ASN A C 1
ATOM 880 O O . ASN A 1 113 ? -1.743 -0.249 -4.373 1.00 85.38 113 ASN A O 1
ATOM 884 N N . PHE A 1 114 ? -3.473 -0.903 -5.654 1.00 78.56 114 PHE A N 1
ATOM 885 C CA . PHE A 1 114 ? -4.524 -0.185 -4.948 1.00 78.56 114 PHE A CA 1
ATOM 886 C C . PHE A 1 114 ? -5.831 -0.958 -4.996 1.00 78.56 114 PHE A C 1
ATOM 888 O O . PHE A 1 114 ? -6.252 -1.389 -6.070 1.00 78.56 114 PHE A O 1
ATOM 895 N N . SER A 1 115 ? -6.461 -1.102 -3.830 1.00 65.50 115 SER A N 1
ATOM 896 C CA . SER A 1 115 ? -7.633 -1.946 -3.650 1.00 65.50 115 SER A CA 1
ATOM 897 C C . SER A 1 115 ? -8.806 -1.399 -4.427 1.00 65.50 115 SER A C 1
ATOM 899 O O . SER A 1 115 ? -9.103 -0.203 -4.425 1.00 65.50 115 SER A O 1
ATOM 901 N N . PHE A 1 116 ? -9.531 -2.316 -5.033 1.00 67.81 116 PHE A N 1
ATOM 902 C CA . PHE A 1 116 ? -10.793 -2.031 -5.677 1.00 67.81 116 PHE A CA 1
ATOM 903 C C . PHE A 1 116 ? -11.737 -3.194 -5.427 1.00 67.81 116 PHE A C 1
ATOM 905 O O . PHE A 1 116 ? -11.330 -4.332 -5.208 1.00 67.81 116 PHE A O 1
ATOM 912 N N . PHE A 1 117 ? -13.027 -2.915 -5.547 1.00 64.50 117 PHE A N 1
ATOM 913 C CA . PHE A 1 117 ? -14.037 -3.960 -5.553 1.00 64.50 117 PHE A CA 1
ATOM 914 C C . PHE A 1 117 ? -14.727 -4.006 -6.908 1.00 64.50 117 PHE A C 1
ATOM 916 O O . PHE A 1 117 ? -14.970 -2.947 -7.516 1.00 64.50 117 PHE A O 1
ATOM 923 N N . PRO A 1 118 ? -15.069 -5.217 -7.389 1.00 64.19 118 PRO A N 1
ATOM 924 C CA . PRO A 1 118 ? -15.965 -5.339 -8.522 1.00 64.19 118 PRO A CA 1
ATOM 925 C C . PRO A 1 118 ? -17.273 -4.596 -8.210 1.00 64.19 118 PRO A C 1
ATOM 927 O O . PRO A 1 118 ? -17.664 -4.442 -7.044 1.00 64.19 118 PRO A O 1
ATOM 930 N N . ASP A 1 119 ? -17.942 -4.110 -9.259 1.00 65.69 119 ASP A N 1
ATOM 931 C CA . ASP A 1 119 ? -19.302 -3.581 -9.128 1.00 65.69 119 ASP A CA 1
ATOM 932 C C . ASP A 1 119 ? -20.198 -4.573 -8.379 1.00 65.69 119 ASP A C 1
ATOM 934 O O . ASP A 1 119 ? -19.961 -5.786 -8.364 1.00 65.69 119 ASP A O 1
ATOM 938 N N . GLU A 1 120 ? -21.245 -4.069 -7.736 1.00 67.88 120 GLU A N 1
ATOM 939 C CA . GLU A 1 120 ? -22.290 -4.950 -7.228 1.00 67.88 120 GLU A CA 1
ATOM 940 C C . GLU A 1 120 ? -22.818 -5.830 -8.376 1.00 67.88 120 GLU A C 1
ATOM 942 O O . GLU A 1 120 ? -23.169 -5.339 -9.448 1.00 67.88 120 GLU A O 1
ATOM 947 N N . GLY A 1 121 ? -22.787 -7.151 -8.178 1.00 72.56 121 GLY A N 1
ATOM 948 C CA . GLY A 1 121 ? -23.140 -8.136 -9.203 1.00 72.56 121 GLY A CA 1
ATOM 949 C C . GLY A 1 121 ? -22.054 -8.450 -10.244 1.00 72.56 121 GLY A C 1
ATOM 950 O O . GLY A 1 121 ? -22.233 -9.395 -11.013 1.00 72.56 121 GLY A O 1
ATOM 951 N N . ALA A 1 122 ? -20.926 -7.732 -10.277 1.00 75.06 122 ALA A N 1
ATOM 952 C CA . ALA A 1 122 ? -19.803 -8.099 -11.136 1.00 75.06 122 ALA A CA 1
ATOM 953 C C . ALA A 1 122 ? -19.019 -9.282 -10.552 1.00 75.06 122 ALA A C 1
ATOM 955 O O . ALA A 1 122 ? -18.904 -9.454 -9.336 1.00 75.06 122 ALA A O 1
ATOM 956 N N . LYS A 1 123 ? -18.467 -10.107 -11.445 1.00 80.38 123 LYS A N 1
ATOM 957 C CA . LYS A 1 123 ? -17.609 -11.225 -11.051 1.00 80.38 123 LYS A CA 1
ATOM 958 C C . LYS A 1 123 ? -16.310 -10.698 -10.426 1.00 80.38 123 LYS A C 1
ATOM 960 O O . LYS A 1 123 ? -15.768 -9.715 -10.937 1.00 80.38 123 LYS A O 1
ATOM 965 N N . PRO A 1 124 ? -15.787 -11.344 -9.370 1.00 76.88 124 PRO A N 1
ATOM 966 C CA . PRO A 1 124 ? -14.469 -11.018 -8.842 1.00 76.88 124 PRO A CA 1
ATOM 967 C C . PRO A 1 124 ? -13.403 -11.258 -9.913 1.00 76.88 124 PRO A C 1
ATOM 969 O O . PRO A 1 124 ? -13.499 -12.207 -10.696 1.00 76.88 124 PRO A O 1
ATOM 972 N N . TRP A 1 125 ? -12.407 -10.379 -9.968 1.00 82.00 125 TRP A N 1
ATOM 973 C CA . TRP A 1 125 ? -11.221 -10.600 -10.788 1.00 82.00 125 TRP A CA 1
ATOM 974 C C . TRP A 1 125 ? -10.231 -11.472 -10.013 1.00 82.00 125 TRP A C 1
ATOM 976 O O . TRP A 1 125 ? -9.988 -11.219 -8.837 1.00 82.00 125 TRP A O 1
ATOM 986 N N . PHE A 1 126 ? -9.670 -12.481 -10.676 1.00 79.44 126 PHE A N 1
ATOM 987 C CA . PHE A 1 126 ? -8.609 -13.335 -10.150 1.00 79.44 126 PHE A CA 1
ATOM 988 C C . PHE A 1 126 ? -7.797 -13.937 -11.304 1.00 79.44 126 PHE A C 1
ATOM 990 O O . PHE A 1 126 ? -8.234 -13.953 -12.460 1.00 79.44 126 PHE A O 1
ATOM 997 N N . ILE A 1 127 ? -6.629 -14.482 -10.973 1.00 78.31 127 ILE A N 1
ATOM 998 C CA . ILE A 1 127 ? -5.816 -15.306 -11.871 1.00 78.31 127 ILE A CA 1
ATOM 999 C C . ILE A 1 127 ? -5.633 -16.699 -11.250 1.00 78.31 127 ILE A C 1
ATOM 1001 O O . ILE A 1 127 ? -5.443 -16.831 -10.041 1.00 78.31 127 ILE A O 1
ATOM 1005 N N . SER A 1 128 ? -5.691 -17.762 -12.051 1.00 68.31 128 SER A N 1
ATOM 1006 C CA . SER A 1 128 ? -5.326 -19.109 -11.597 1.00 68.31 128 SER A CA 1
ATOM 1007 C C . SER A 1 128 ? -3.811 -19.239 -11.472 1.00 68.31 128 SER A C 1
ATOM 1009 O O . SER A 1 128 ? -3.101 -18.899 -12.419 1.00 68.31 128 SER A O 1
ATOM 1011 N N . GLY A 1 129 ? -3.311 -19.804 -10.369 1.00 59.88 129 GLY A N 1
ATOM 1012 C CA . GLY A 1 129 ? -1.893 -20.178 -10.282 1.00 59.88 129 GLY A CA 1
ATOM 1013 C C . GLY A 1 129 ? -1.229 -20.115 -8.908 1.00 59.88 129 GLY A C 1
ATOM 1014 O O . GLY A 1 129 ? -0.083 -20.542 -8.812 1.00 59.88 129 GLY A O 1
ATOM 1015 N N . GLY A 1 130 ? -1.908 -19.660 -7.848 1.00 54.12 130 GLY A N 1
ATOM 1016 C CA . GLY A 1 130 ? -1.286 -19.587 -6.523 1.00 54.12 130 GLY A CA 1
ATOM 1017 C C . GLY A 1 130 ? -2.229 -19.510 -5.328 1.00 54.12 130 GLY A C 1
ATOM 1018 O O . GLY A 1 130 ? -3.423 -19.798 -5.429 1.00 54.12 130 GLY A O 1
ATOM 1019 N N . ILE A 1 131 ? -1.631 -19.220 -4.169 1.00 43.78 131 ILE A N 1
ATOM 1020 C CA . ILE A 1 131 ? -2.250 -19.277 -2.840 1.00 43.78 131 ILE A CA 1
ATOM 1021 C C . ILE A 1 131 ? -3.343 -18.205 -2.733 1.00 43.78 131 ILE A C 1
ATOM 1023 O O . ILE A 1 131 ? -3.050 -17.021 -2.818 1.00 43.78 131 ILE A O 1
ATOM 1027 N N . GLY A 1 132 ? -4.585 -18.637 -2.493 1.00 52.69 132 GLY A N 1
ATOM 1028 C CA . GLY A 1 132 ? -5.740 -17.763 -2.260 1.00 52.69 132 GLY A CA 1
ATOM 1029 C C . GLY A 1 132 ? -6.373 -17.240 -3.552 1.00 52.69 132 GLY A C 1
ATOM 1030 O O . GLY A 1 132 ? -5.762 -16.493 -4.302 1.00 52.69 132 GLY A O 1
ATOM 1031 N N . LYS A 1 133 ? -7.640 -17.593 -3.807 1.00 52.97 133 LYS A N 1
ATOM 1032 C CA . LYS A 1 133 ? -8.400 -17.080 -4.965 1.00 52.97 133 LYS A CA 1
ATOM 1033 C C . LYS A 1 133 ? -8.692 -15.568 -4.892 1.00 52.97 133 LYS A C 1
ATOM 1035 O O . LYS A 1 133 ? -9.113 -15.008 -5.895 1.00 52.97 133 LYS A O 1
ATOM 1040 N N . ASP A 1 134 ? -8.423 -14.936 -3.747 1.00 56.19 134 ASP A N 1
ATOM 1041 C CA . ASP A 1 134 ? -8.801 -13.553 -3.428 1.00 56.19 134 ASP A CA 1
ATOM 1042 C C . ASP A 1 134 ? -7.611 -12.673 -2.977 1.00 56.19 134 ASP A C 1
ATOM 1044 O O . ASP A 1 134 ? -7.818 -11.613 -2.381 1.00 56.19 134 ASP A O 1
ATOM 1048 N N . ASP A 1 135 ? -6.362 -13.094 -3.218 1.00 68.88 135 ASP A N 1
ATOM 1049 C CA . ASP A 1 135 ? -5.183 -12.273 -2.904 1.00 68.88 135 ASP A CA 1
ATOM 1050 C C . ASP A 1 135 ? -4.816 -11.369 -4.098 1.00 68.88 135 ASP A C 1
ATOM 1052 O O . ASP A 1 135 ? -4.080 -11.752 -5.010 1.00 68.88 135 ASP A O 1
ATOM 1056 N N . GLU A 1 136 ? -5.372 -10.154 -4.102 1.00 72.50 136 GLU A N 1
ATOM 1057 C CA . GLU A 1 136 ? -5.122 -9.126 -5.122 1.00 72.50 136 GLU A CA 1
ATOM 1058 C C . GLU A 1 136 ? -3.627 -8.787 -5.249 1.00 72.50 136 GLU A C 1
ATOM 1060 O O . GLU A 1 136 ? -3.118 -8.650 -6.362 1.00 72.50 136 GLU A O 1
ATOM 1065 N N . ALA A 1 137 ? -2.910 -8.709 -4.124 1.00 75.69 137 ALA A N 1
ATOM 1066 C CA . ALA A 1 137 ? -1.482 -8.405 -4.089 1.00 75.69 137 ALA A CA 1
ATOM 1067 C C . ALA A 1 137 ? -0.671 -9.494 -4.807 1.00 75.69 137 ALA A C 1
ATOM 1069 O O . ALA A 1 137 ? 0.164 -9.206 -5.676 1.00 75.69 137 ALA A O 1
ATOM 1070 N N . TYR A 1 138 ? -0.972 -10.759 -4.509 1.00 78.12 138 TYR A N 1
ATOM 1071 C CA . TYR A 1 138 ? -0.391 -11.890 -5.225 1.00 78.12 138 TYR A CA 1
ATOM 1072 C C . TYR A 1 138 ? -0.739 -11.851 -6.720 1.00 78.12 138 TYR A C 1
ATOM 1074 O O . TYR A 1 138 ? 0.131 -12.005 -7.580 1.00 78.12 138 TYR A O 1
ATOM 1082 N N . ALA A 1 139 ? -2.002 -11.583 -7.051 1.00 80.75 139 ALA A N 1
ATOM 1083 C CA . ALA A 1 139 ? -2.480 -11.596 -8.424 1.00 80.75 139 ALA A CA 1
ATOM 1084 C C . ALA A 1 139 ? -1.871 -10.480 -9.295 1.00 80.75 139 ALA A C 1
ATOM 1086 O O . ALA A 1 139 ? -1.533 -10.718 -10.459 1.00 80.75 139 ALA A O 1
ATOM 1087 N N . ILE A 1 140 ? -1.671 -9.275 -8.752 1.00 86.38 140 ILE A N 1
ATOM 1088 C CA . ILE A 1 140 ? -0.946 -8.196 -9.439 1.00 86.38 140 ILE A CA 1
ATOM 1089 C C . ILE A 1 140 ? 0.507 -8.622 -9.670 1.00 86.38 140 ILE A C 1
ATOM 1091 O O . ILE A 1 140 ? 0.995 -8.538 -10.796 1.00 86.38 140 ILE A O 1
ATOM 1095 N N . THR A 1 141 ? 1.179 -9.130 -8.635 1.00 85.19 141 THR A N 1
ATOM 1096 C CA . THR A 1 141 ? 2.575 -9.588 -8.710 1.00 85.19 141 THR A CA 1
ATOM 1097 C C . THR A 1 141 ? 2.783 -10.636 -9.801 1.00 85.19 141 THR A C 1
ATOM 1099 O O . THR A 1 141 ? 3.645 -10.485 -10.670 1.00 85.19 141 THR A O 1
ATOM 1102 N N . GLU A 1 142 ? 1.972 -11.688 -9.800 1.00 85.62 142 GLU A N 1
ATOM 1103 C CA . GLU A 1 142 ? 2.065 -12.752 -10.796 1.00 85.62 142 GLU A CA 1
ATOM 1104 C C . GLU A 1 142 ? 1.670 -12.280 -12.198 1.00 85.62 142 GLU A C 1
ATOM 1106 O O . GLU A 1 142 ? 2.230 -12.762 -13.182 1.00 85.62 142 GLU A O 1
ATOM 1111 N N . SER A 1 143 ? 0.770 -11.299 -12.321 1.00 89.75 143 SER A N 1
ATOM 1112 C CA . SER A 1 143 ? 0.446 -10.680 -13.613 1.00 89.75 143 SER A CA 1
ATOM 1113 C C . SER A 1 143 ? 1.666 -9.985 -14.226 1.00 89.75 143 SER A C 1
ATOM 1115 O O . SER A 1 143 ? 1.957 -10.196 -15.407 1.00 89.75 143 SER A O 1
ATOM 1117 N N . LEU A 1 144 ? 2.423 -9.225 -13.424 1.00 91.19 144 LEU A N 1
ATOM 1118 C CA . LEU A 1 144 ? 3.657 -8.563 -13.866 1.00 91.19 144 LEU A CA 1
ATOM 1119 C C . LEU A 1 144 ? 4.733 -9.590 -14.256 1.00 91.19 144 LEU A C 1
ATOM 1121 O O . LEU A 1 144 ? 5.257 -9.534 -15.368 1.00 91.19 144 LEU A O 1
ATOM 1125 N N . LYS A 1 145 ? 4.979 -10.602 -13.411 1.00 88.50 145 LYS A N 1
ATOM 1126 C CA . LYS A 1 145 ? 5.933 -11.692 -13.701 1.00 88.50 145 LYS A CA 1
ATOM 1127 C C . LYS A 1 145 ? 5.557 -12.487 -14.954 1.00 88.50 145 LYS A C 1
ATOM 1129 O O . LYS A 1 145 ? 6.410 -12.855 -15.761 1.00 88.50 145 LYS A O 1
ATOM 1134 N N . ARG A 1 146 ? 4.268 -12.793 -15.130 1.00 89.62 146 ARG A N 1
ATOM 1135 C CA . ARG A 1 146 ? 3.747 -13.483 -16.320 1.00 89.62 146 ARG A CA 1
ATOM 1136 C C . ARG A 1 146 ? 3.979 -12.648 -17.573 1.00 89.62 146 ARG A C 1
ATOM 1138 O O . ARG A 1 146 ? 4.308 -13.207 -18.617 1.00 89.62 146 ARG A O 1
ATOM 1145 N N . TRP A 1 147 ? 3.803 -11.334 -17.474 1.00 91.62 147 TRP A N 1
ATOM 1146 C CA . TRP A 1 147 ? 4.042 -10.422 -18.582 1.00 91.62 147 TRP A CA 1
ATOM 1147 C C . TRP A 1 147 ? 5.524 -10.339 -18.967 1.00 91.62 147 TRP A C 1
ATOM 1149 O O . TRP A 1 147 ? 5.835 -10.460 -20.150 1.00 91.62 147 TRP A O 1
ATOM 1159 N N . GLU A 1 148 ? 6.435 -10.254 -17.993 1.00 90.25 148 GLU A N 1
ATOM 1160 C CA . GLU A 1 148 ? 7.888 -10.339 -18.231 1.00 90.25 148 GLU A CA 1
ATOM 1161 C C . GLU A 1 148 ? 8.244 -11.601 -19.027 1.00 90.25 148 GLU A C 1
ATOM 1163 O O . GLU A 1 148 ? 8.849 -11.518 -20.092 1.00 90.25 148 GLU A O 1
ATOM 1168 N N . LYS A 1 149 ? 7.756 -12.770 -18.594 1.00 89.50 149 LYS A N 1
ATOM 1169 C CA . LYS A 1 149 ? 7.978 -14.042 -19.304 1.00 89.50 149 LYS A CA 1
ATOM 1170 C C . LYS A 1 149 ? 7.430 -14.032 -20.737 1.00 89.50 149 LYS A C 1
ATOM 1172 O O . LYS A 1 149 ? 8.010 -14.664 -21.618 1.00 89.50 149 LYS A O 1
ATOM 1177 N N . LYS A 1 150 ? 6.304 -13.351 -20.992 1.00 89.62 150 LYS A N 1
ATOM 1178 C CA . LYS A 1 150 ? 5.755 -13.191 -22.354 1.00 89.62 150 LYS A CA 1
ATOM 1179 C C . LYS A 1 150 ? 6.658 -12.292 -23.210 1.00 89.62 150 LYS A C 1
ATOM 1181 O O . LYS A 1 150 ? 6.834 -12.582 -24.392 1.00 89.62 150 LYS A O 1
ATOM 1186 N N . LEU A 1 151 ? 7.242 -11.235 -22.642 1.00 88.00 151 LEU A N 1
ATOM 1187 C CA . LEU A 1 151 ? 8.222 -10.382 -23.328 1.00 88.00 151 LEU A CA 1
ATOM 1188 C C . LEU A 1 151 ? 9.486 -11.169 -23.701 1.00 88.00 151 LEU A C 1
ATOM 1190 O O . LEU A 1 151 ? 9.908 -11.099 -24.852 1.00 88.00 151 LEU A O 1
ATOM 1194 N N . GLU A 1 152 ? 10.026 -11.991 -22.794 1.00 86.88 152 GLU A N 1
ATOM 1195 C CA . GLU A 1 152 ? 11.206 -12.842 -23.063 1.00 86.88 152 GLU A CA 1
ATOM 1196 C C . GLU A 1 152 ? 10.990 -13.795 -24.240 1.00 86.88 152 GLU A C 1
ATOM 1198 O O . GLU A 1 152 ? 11.898 -14.046 -25.031 1.00 86.88 152 GLU A O 1
ATOM 1203 N N . LYS A 1 153 ? 9.768 -14.315 -24.373 1.00 88.69 153 LYS A N 1
ATOM 1204 C CA . LYS A 1 153 ? 9.385 -15.235 -25.449 1.00 88.69 153 LYS A CA 1
ATOM 1205 C C . LYS A 1 153 ? 8.989 -14.530 -26.750 1.00 88.69 153 LYS A C 1
ATOM 1207 O O . LYS A 1 153 ? 8.689 -15.206 -27.732 1.00 88.69 153 LYS A O 1
ATOM 1212 N N . GLY A 1 154 ? 8.935 -13.194 -26.772 1.00 86.31 154 GLY A N 1
ATOM 1213 C CA . GLY A 1 154 ? 8.398 -12.427 -27.903 1.00 86.31 154 GLY A CA 1
ATOM 1214 C C . GLY A 1 154 ? 6.891 -12.632 -28.126 1.00 86.31 154 GLY A C 1
ATOM 1215 O O . GLY A 1 154 ? 6.383 -12.403 -29.222 1.00 86.31 154 GLY A O 1
ATOM 1216 N N . GLU A 1 155 ? 6.172 -13.088 -27.099 1.00 84.38 155 GLU A N 1
ATOM 1217 C CA . GLU A 1 155 ? 4.721 -13.326 -27.105 1.00 84.38 155 GLU A CA 1
ATOM 1218 C C . GLU A 1 155 ? 3.935 -12.075 -26.678 1.00 84.38 155 GLU A C 1
ATOM 1220 O O . GLU A 1 155 ? 2.741 -11.947 -26.965 1.00 84.38 155 GLU A O 1
ATOM 1225 N N . ALA A 1 156 ? 4.602 -11.129 -26.012 1.00 75.19 156 ALA A N 1
ATOM 1226 C CA . ALA A 1 156 ? 4.062 -9.823 -25.654 1.00 75.19 156 ALA A CA 1
ATOM 1227 C C . ALA A 1 156 ? 4.058 -8.894 -26.880 1.00 75.19 156 ALA A C 1
ATOM 1229 O O . ALA A 1 156 ? 4.855 -7.975 -27.021 1.00 75.19 156 ALA A O 1
ATOM 1230 N N . GLY A 1 157 ? 3.165 -9.180 -27.822 1.00 59.50 157 GLY A N 1
ATOM 1231 C CA . GLY A 1 157 ? 2.992 -8.387 -29.029 1.00 59.50 157 GLY A CA 1
ATOM 1232 C C . GLY A 1 157 ? 1.870 -8.964 -29.872 1.00 59.50 157 GLY A C 1
ATOM 1233 O O . GLY A 1 157 ? 1.961 -10.082 -30.377 1.00 59.50 157 GLY A O 1
ATOM 1234 N N . GLY A 1 158 ? 0.785 -8.203 -30.044 1.00 47.53 158 GLY A N 1
ATOM 1235 C CA . GLY A 1 158 ? -0.118 -8.490 -31.156 1.00 47.53 158 GLY A CA 1
ATOM 1236 C C . GLY A 1 158 ? 0.705 -8.335 -32.428 1.00 47.53 158 GLY A C 1
ATOM 1237 O O . GLY A 1 158 ? 1.342 -7.303 -32.596 1.00 47.53 158 GLY A O 1
ATOM 1238 N N . LYS A 1 159 ? 0.766 -9.369 -33.270 1.00 37.72 159 LYS A N 1
ATOM 1239 C CA . LYS A 1 159 ? 1.478 -9.337 -34.551 1.00 37.72 159 LYS A CA 1
ATOM 1240 C C . LYS A 1 159 ? 0.901 -8.247 -35.466 1.00 37.72 159 LYS A C 1
ATOM 1242 O O . LYS A 1 159 ? 0.165 -8.571 -36.388 1.00 37.72 159 LYS A O 1
ATOM 1247 N N . ASP A 1 160 ? 1.308 -7.001 -35.275 1.00 38.91 160 ASP A N 1
ATOM 1248 C CA . ASP A 1 160 ? 1.497 -6.066 -36.373 1.00 38.91 160 ASP A CA 1
ATOM 1249 C C . ASP A 1 160 ? 2.973 -6.151 -36.752 1.00 38.91 160 ASP A C 1
ATOM 1251 O O . ASP A 1 160 ? 3.861 -5.540 -36.157 1.00 38.91 160 ASP A O 1
ATOM 1255 N N . LYS A 1 161 ? 3.241 -7.022 -37.729 1.00 35.88 161 LYS A N 1
ATOM 1256 C CA . LYS A 1 161 ? 4.536 -7.137 -38.400 1.00 35.88 161 LYS A CA 1
ATOM 1257 C C . LYS A 1 161 ? 4.836 -5.800 -39.087 1.00 35.88 161 LYS A C 1
ATOM 1259 O O . LYS A 1 161 ? 4.469 -5.615 -40.242 1.00 35.88 161 LYS A O 1
ATOM 1264 N N . GLY A 1 162 ? 5.464 -4.866 -38.382 1.00 30.36 162 GLY A N 1
ATOM 1265 C CA . GLY A 1 162 ? 5.820 -3.573 -38.966 1.00 30.36 162 GLY A CA 1
ATOM 1266 C C . GLY A 1 162 ? 6.665 -2.654 -38.094 1.00 30.36 162 GLY A C 1
ATOM 1267 O O . GLY A 1 162 ? 7.444 -1.887 -38.646 1.00 30.36 162 GLY A O 1
ATOM 1268 N N . SER A 1 163 ? 6.590 -2.752 -36.764 1.00 31.95 163 SER A N 1
ATOM 1269 C CA . SER A 1 163 ? 7.391 -1.896 -35.884 1.00 31.95 163 SER A CA 1
ATOM 1270 C C . SER A 1 163 ? 8.421 -2.727 -35.131 1.00 31.95 163 SER A C 1
ATOM 1272 O O . SER A 1 163 ? 8.176 -3.215 -34.033 1.00 31.95 163 SER A O 1
ATOM 1274 N N . SER A 1 164 ? 9.592 -2.905 -35.743 1.00 30.48 164 SER A N 1
ATOM 1275 C CA . SER A 1 164 ? 10.798 -3.184 -34.967 1.00 30.48 164 SER A CA 1
ATOM 1276 C C . SER A 1 164 ? 10.975 -1.998 -34.025 1.00 30.48 164 SER A C 1
ATOM 1278 O O . SER A 1 164 ? 11.117 -0.871 -34.498 1.00 30.48 164 SER A O 1
ATOM 1280 N N . ILE A 1 165 ? 10.932 -2.222 -32.712 1.00 35.97 165 ILE A N 1
ATOM 1281 C CA . ILE A 1 165 ? 11.393 -1.235 -31.733 1.00 35.97 165 ILE A CA 1
ATOM 1282 C C . ILE A 1 165 ? 12.913 -1.135 -31.930 1.00 35.97 165 ILE A C 1
ATOM 1284 O O . ILE A 1 165 ? 13.699 -1.824 -31.293 1.00 35.97 165 ILE A O 1
ATOM 1288 N N . MET A 1 166 ? 13.323 -0.349 -32.923 1.00 30.69 166 MET A N 1
ATOM 1289 C CA . MET A 1 166 ? 14.672 0.183 -33.044 1.00 30.69 166 MET A CA 1
ATOM 1290 C C . MET A 1 166 ? 14.714 1.387 -32.107 1.00 30.69 166 MET A C 1
ATOM 1292 O O . MET A 1 166 ? 14.303 2.485 -32.475 1.00 30.69 166 MET A O 1
ATOM 1296 N N . LEU A 1 167 ? 15.149 1.170 -30.867 1.00 37.22 167 LEU A N 1
ATOM 1297 C CA . LEU A 1 167 ? 15.565 2.256 -29.983 1.00 37.22 167 LEU A CA 1
ATOM 1298 C C . LEU A 1 167 ? 16.895 2.796 -30.523 1.00 37.22 167 LEU A C 1
ATOM 1300 O O . LEU A 1 167 ? 17.968 2.354 -30.125 1.00 37.22 167 LEU A O 1
ATOM 1304 N N . SER A 1 168 ? 16.829 3.702 -31.497 1.00 29.44 168 SER A N 1
ATOM 1305 C CA . SER A 1 168 ? 17.999 4.411 -32.010 1.00 29.44 168 SER A CA 1
ATOM 1306 C C . SER A 1 168 ? 18.309 5.602 -31.105 1.00 29.44 168 SER A C 1
ATOM 1308 O O . SER A 1 168 ? 17.598 6.608 -31.125 1.00 29.44 168 SER A O 1
ATOM 1310 N N . SER A 1 169 ? 19.382 5.506 -30.324 1.00 30.88 169 SER A N 1
ATOM 1311 C CA . SER A 1 169 ? 20.040 6.670 -29.740 1.00 30.88 169 SER A CA 1
ATOM 1312 C C . SER A 1 169 ? 20.957 7.302 -30.792 1.00 30.88 169 SER A C 1
ATOM 1314 O O . SER A 1 169 ? 22.112 6.906 -30.922 1.00 30.88 169 SER A O 1
ATOM 1316 N N . GLU A 1 170 ? 20.462 8.285 -31.540 1.00 28.41 170 GLU A N 1
ATOM 1317 C CA . GLU A 1 170 ? 21.330 9.222 -32.260 1.00 28.41 170 GLU A CA 1
ATOM 1318 C C . GLU A 1 170 ? 21.226 10.592 -31.589 1.00 28.41 170 GLU A C 1
ATOM 1320 O O . GLU A 1 170 ? 20.228 11.303 -31.696 1.00 28.41 170 GLU A O 1
ATOM 1325 N N . VAL A 1 171 ? 22.274 10.937 -30.839 1.00 30.97 171 VAL A N 1
ATOM 1326 C CA . VAL A 1 171 ? 22.531 12.303 -30.388 1.00 30.97 171 VAL A CA 1
ATOM 1327 C C . VAL A 1 171 ? 23.189 13.028 -31.554 1.00 30.97 171 VAL A C 1
ATOM 1329 O O . VAL A 1 171 ? 24.353 12.792 -31.867 1.00 30.97 171 VAL A O 1
ATOM 1332 N N . SER A 1 172 ? 22.439 13.915 -32.200 1.00 28.77 172 SER A N 1
ATOM 1333 C CA . SER A 1 172 ? 22.972 14.839 -33.195 1.00 28.77 172 SER A CA 1
ATOM 1334 C C . SER A 1 172 ? 23.858 15.882 -32.511 1.00 28.77 172 SER A C 1
ATOM 1336 O O . SER A 1 172 ? 23.355 16.768 -31.818 1.00 28.77 172 SER A O 1
ATOM 1338 N N . THR A 1 173 ? 25.170 15.821 -32.725 1.00 33.22 173 THR A N 1
ATOM 1339 C CA . THR A 1 173 ? 26.058 16.978 -32.547 1.00 33.22 173 THR A CA 1
ATOM 1340 C C . THR A 1 173 ? 26.302 17.649 -33.902 1.00 33.22 173 THR A C 1
ATOM 1342 O O . THR A 1 173 ? 26.406 16.959 -34.919 1.00 33.22 173 THR A O 1
ATOM 1345 N N . PRO A 1 174 ? 26.377 18.992 -33.967 1.00 34.59 174 PRO A N 1
ATOM 1346 C CA . PRO A 1 174 ? 26.724 19.677 -35.198 1.00 34.59 174 PRO A CA 1
ATOM 1347 C C . PRO A 1 174 ? 28.230 19.575 -35.454 1.00 34.59 174 PRO A C 1
ATOM 1349 O O . PRO A 1 174 ? 29.059 19.794 -34.573 1.00 34.59 174 PRO A O 1
ATOM 1352 N N . SER A 1 175 ? 28.538 19.241 -36.698 1.00 31.45 175 SER A N 1
ATOM 1353 C CA . SER A 1 175 ? 29.852 19.174 -37.323 1.00 31.45 175 SER A CA 1
ATOM 1354 C C . SER A 1 175 ? 30.591 20.513 -37.336 1.00 31.45 175 SER A C 1
ATOM 1356 O O . SER A 1 175 ? 29.995 21.513 -37.725 1.00 31.45 175 SER A O 1
ATOM 1358 N N . ASP A 1 176 ? 31.900 20.482 -37.049 1.00 29.67 176 ASP A N 1
ATOM 1359 C CA . ASP A 1 176 ? 32.900 21.237 -37.815 1.00 29.67 176 ASP A CA 1
ATOM 1360 C C . ASP A 1 176 ? 34.339 20.665 -37.683 1.00 29.67 176 ASP A C 1
ATOM 1362 O O . ASP A 1 176 ? 34.944 20.650 -36.617 1.00 29.67 176 ASP A O 1
ATOM 1366 N N . VAL A 1 177 ? 34.852 20.234 -38.846 1.00 36.12 177 VAL A N 1
ATOM 1367 C CA . VAL A 1 177 ? 36.219 20.368 -39.404 1.00 36.12 177 VAL A CA 1
ATOM 1368 C C . VAL A 1 177 ? 37.434 19.565 -38.857 1.00 36.12 177 VAL A C 1
ATOM 1370 O O . VAL A 1 177 ? 38.074 19.901 -37.867 1.00 36.12 177 VAL A O 1
ATOM 1373 N N . SER A 1 178 ? 37.890 18.670 -39.753 1.00 32.84 178 SER A N 1
ATOM 1374 C CA . SER A 1 178 ? 39.275 18.310 -40.154 1.00 32.84 178 SER A CA 1
ATOM 1375 C C . SER A 1 178 ? 39.976 17.054 -39.598 1.00 32.84 178 SER A C 1
ATOM 1377 O O . SER A 1 178 ? 40.478 17.015 -38.484 1.00 32.84 178 SER A O 1
ATOM 1379 N N . SER A 1 179 ? 40.101 16.081 -40.516 1.00 39.69 179 SER A N 1
ATOM 1380 C CA . SER A 1 179 ? 41.282 15.264 -40.860 1.00 39.69 179 SER A CA 1
ATOM 1381 C C . SER A 1 179 ? 42.061 14.536 -39.757 1.00 39.69 179 SER A C 1
ATOM 1383 O O . SER A 1 179 ? 42.882 15.147 -39.082 1.00 39.69 179 SER A O 1
ATOM 1385 N N . GLN A 1 180 ? 41.979 13.203 -39.744 1.00 32.19 180 GLN A N 1
ATOM 1386 C CA . GLN A 1 180 ? 43.019 12.299 -40.272 1.00 32.19 180 GLN A CA 1
ATOM 1387 C C . GLN A 1 180 ? 42.588 10.835 -40.087 1.00 32.19 180 GLN A C 1
ATOM 1389 O O . GLN A 1 180 ? 42.088 10.456 -39.032 1.00 32.19 180 GLN A O 1
ATOM 1394 N N . ASP A 1 181 ? 42.786 10.036 -41.134 1.00 36.66 181 ASP A N 1
ATOM 1395 C CA . ASP A 1 181 ? 42.514 8.601 -41.173 1.00 36.66 181 ASP A CA 1
ATOM 1396 C C . ASP A 1 181 ? 43.436 7.829 -40.215 1.00 36.66 181 ASP A C 1
ATOM 1398 O O . ASP A 1 181 ? 44.655 7.796 -40.404 1.00 36.66 181 ASP A O 1
ATOM 1402 N N . GLN A 1 182 ? 42.850 7.155 -39.225 1.00 32.12 182 GLN A N 1
ATOM 1403 C CA . GLN A 1 182 ? 43.431 5.967 -38.603 1.00 32.12 182 GLN A CA 1
ATOM 1404 C C . GLN A 1 182 ? 42.342 4.906 -38.443 1.00 32.12 182 GLN A C 1
ATOM 1406 O O . GLN A 1 182 ? 41.354 5.093 -37.737 1.00 32.12 182 GLN A O 1
ATOM 1411 N N . GLU A 1 183 ? 42.551 3.798 -39.146 1.00 33.59 183 GLU A N 1
ATOM 1412 C CA . GLU A 1 183 ? 41.834 2.535 -39.016 1.00 33.59 183 GLU A CA 1
ATOM 1413 C C . GLU A 1 183 ? 41.993 2.034 -37.570 1.00 33.59 183 GLU A C 1
ATOM 1415 O O . GLU A 1 183 ? 43.088 1.662 -37.146 1.00 33.59 183 GLU A O 1
ATOM 1420 N N . VAL A 1 184 ? 40.910 2.080 -36.794 1.00 32.22 184 VAL A N 1
ATOM 1421 C CA . VAL A 1 184 ? 40.815 1.449 -35.473 1.00 32.22 184 VAL A CA 1
ATOM 1422 C C . VAL A 1 184 ? 39.743 0.373 -35.578 1.00 32.22 184 VAL A C 1
ATOM 1424 O O . VAL A 1 184 ? 38.620 0.655 -36.000 1.00 32.22 184 VAL A O 1
ATOM 1427 N N . ASP A 1 185 ? 40.120 -0.856 -35.225 1.00 28.72 185 ASP A N 1
ATOM 1428 C CA . ASP A 1 185 ? 39.251 -2.032 -35.179 1.00 28.72 185 ASP A CA 1
ATOM 1429 C C . ASP A 1 185 ? 37.904 -1.727 -34.496 1.00 28.72 185 ASP A C 1
ATOM 1431 O O . A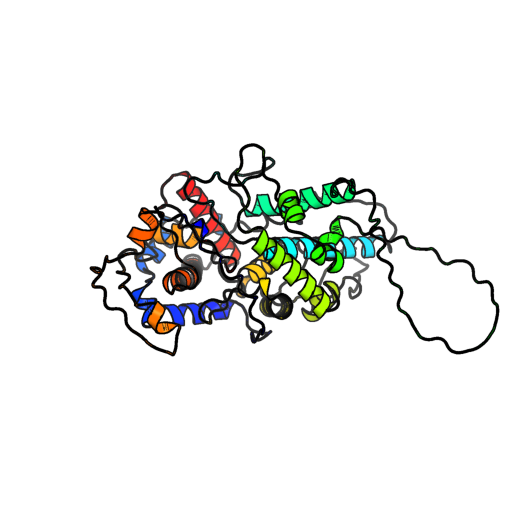SP A 1 185 ? 37.876 -1.036 -33.469 1.00 28.72 185 ASP A O 1
ATOM 1435 N N . PRO A 1 186 ? 36.772 -2.254 -35.006 1.00 31.17 186 PRO A N 1
ATOM 1436 C CA . PRO A 1 186 ? 35.479 -2.032 -34.387 1.00 31.17 186 PRO A CA 1
ATOM 1437 C C . PRO A 1 186 ? 35.440 -2.729 -33.024 1.00 31.17 186 PRO A C 1
ATOM 1439 O O . PRO A 1 186 ? 35.319 -3.950 -32.904 1.00 31.17 186 PRO A O 1
ATOM 1442 N N . 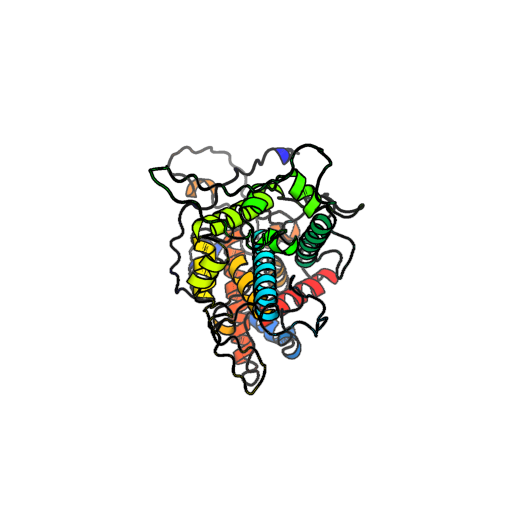VAL A 1 187 ? 35.541 -1.898 -31.987 1.00 30.47 187 VAL A N 1
ATOM 1443 C CA . VAL A 1 187 ? 35.222 -2.206 -30.595 1.00 30.47 187 VAL A CA 1
ATOM 1444 C C . VAL A 1 187 ? 33.894 -2.958 -30.546 1.00 30.47 187 VAL A C 1
ATOM 1446 O O . VAL A 1 187 ? 32.915 -2.553 -31.173 1.00 30.47 187 VAL A O 1
ATOM 1449 N N . HIS A 1 188 ? 33.889 -4.065 -29.802 1.00 30.22 188 HIS A N 1
ATOM 1450 C CA . HIS A 1 188 ? 32.730 -4.905 -29.530 1.00 30.22 188 HIS A CA 1
ATOM 1451 C C . HIS A 1 188 ? 31.447 -4.085 -29.350 1.00 30.22 188 HIS A C 1
ATOM 1453 O O . HIS A 1 188 ? 31.259 -3.402 -28.343 1.00 30.22 188 HIS A O 1
ATOM 1459 N N . SER A 1 189 ? 30.538 -4.207 -30.316 1.00 26.22 189 SER A N 1
ATOM 1460 C CA . SER A 1 189 ? 29.150 -3.802 -30.160 1.00 26.22 189 SER A CA 1
ATOM 1461 C C . SER A 1 189 ? 28.526 -4.682 -29.078 1.00 26.22 189 SER A C 1
ATOM 1463 O O . SER A 1 189 ? 28.128 -5.822 -29.336 1.00 26.22 189 SER A O 1
ATOM 1465 N N . VAL A 1 190 ? 28.473 -4.179 -27.848 1.00 25.23 190 VAL A N 1
ATOM 1466 C CA . VAL A 1 190 ? 27.684 -4.795 -26.784 1.00 25.23 190 VAL A CA 1
ATOM 1467 C C . VAL A 1 190 ? 26.218 -4.589 -27.158 1.00 25.23 190 VAL A C 1
ATOM 1469 O O . VAL A 1 190 ? 25.640 -3.534 -26.911 1.00 25.23 190 VAL A O 1
ATOM 1472 N N . ASN A 1 191 ? 25.626 -5.593 -27.805 1.00 25.97 191 ASN A N 1
ATOM 1473 C CA . ASN A 1 191 ? 24.180 -5.710 -27.952 1.00 25.97 191 ASN A CA 1
ATOM 1474 C C . ASN A 1 191 ? 23.585 -5.865 -26.549 1.00 25.97 191 ASN A C 1
ATOM 1476 O O . ASN A 1 191 ? 23.476 -6.976 -26.031 1.00 25.97 191 ASN A O 1
ATOM 1480 N N . ILE A 1 192 ? 23.204 -4.755 -25.919 1.00 34.12 192 ILE A N 1
ATOM 1481 C CA . ILE A 1 192 ? 22.313 -4.790 -24.763 1.00 34.12 192 ILE A CA 1
ATOM 1482 C C . ILE A 1 192 ? 20.916 -5.051 -25.329 1.00 34.12 192 ILE A C 1
ATOM 1484 O O . ILE A 1 192 ? 20.124 -4.140 -25.540 1.00 34.12 192 ILE A O 1
ATOM 1488 N N . THR A 1 193 ? 20.621 -6.315 -25.633 1.00 40.09 193 THR A N 1
ATOM 1489 C CA . THR A 1 193 ? 19.238 -6.793 -25.620 1.00 40.09 193 THR A CA 1
ATOM 1490 C C . THR A 1 193 ? 18.686 -6.444 -24.246 1.00 40.09 193 THR A C 1
ATOM 1492 O O . THR A 1 193 ? 19.129 -7.024 -23.252 1.00 40.09 193 THR A O 1
ATOM 1495 N N . THR A 1 194 ? 17.786 -5.464 -24.175 1.00 50.75 194 THR A N 1
ATOM 1496 C CA . THR A 1 194 ? 17.043 -5.138 -22.959 1.00 50.75 194 THR A CA 1
ATOM 1497 C C . THR A 1 194 ? 16.447 -6.437 -22.433 1.00 50.75 194 THR A C 1
ATOM 1499 O O . THR A 1 194 ? 15.677 -7.105 -23.128 1.00 50.75 194 THR A O 1
ATOM 1502 N N . ARG A 1 195 ? 16.870 -6.861 -21.239 1.00 65.25 195 ARG A N 1
ATOM 1503 C CA . ARG A 1 195 ? 16.274 -8.031 -20.596 1.00 65.25 195 ARG A CA 1
ATOM 1504 C C . ARG A 1 195 ? 14.812 -7.698 -20.342 1.00 65.25 195 ARG A C 1
ATOM 1506 O O . ARG A 1 195 ? 14.508 -6.603 -19.890 1.00 65.25 195 ARG A O 1
ATOM 1513 N N . ALA A 1 196 ? 13.894 -8.619 -20.606 1.00 70.31 196 ALA A N 1
ATOM 1514 C CA . ALA A 1 196 ? 12.483 -8.368 -20.316 1.00 70.31 196 ALA A CA 1
ATOM 1515 C C . ALA A 1 196 ? 12.242 -8.001 -18.839 1.00 70.31 196 ALA A C 1
ATOM 1517 O O . ALA A 1 196 ? 11.338 -7.224 -18.545 1.00 70.31 196 ALA A O 1
ATOM 1518 N N . SER A 1 197 ? 13.085 -8.502 -17.929 1.00 70.56 197 SER A N 1
ATOM 1519 C CA . SER A 1 197 ? 13.095 -8.143 -16.509 1.00 70.56 197 SER A CA 1
ATOM 1520 C C . SER A 1 197 ? 13.315 -6.646 -16.255 1.00 70.56 197 SER A C 1
ATOM 1522 O O . SER A 1 197 ? 12.780 -6.114 -15.287 1.00 70.56 197 SER A O 1
ATOM 1524 N N . SER A 1 198 ? 14.019 -5.935 -17.142 1.00 83.50 198 SER A N 1
ATOM 1525 C CA . SER A 1 198 ? 14.311 -4.508 -16.979 1.00 83.50 198 SER A CA 1
ATOM 1526 C C . SER A 1 198 ? 13.173 -3.593 -17.427 1.00 83.50 198 SER A C 1
ATOM 1528 O O . SER A 1 198 ? 13.265 -2.377 -17.254 1.00 83.50 198 SER A O 1
ATOM 1530 N N . CYS A 1 199 ? 12.092 -4.138 -17.997 1.00 88.06 199 CYS A N 1
ATOM 1531 C CA . CYS A 1 199 ? 11.007 -3.330 -18.553 1.00 88.06 199 CYS A CA 1
ATOM 1532 C C . CYS A 1 199 ? 10.353 -2.414 -17.501 1.00 88.06 199 CYS A C 1
ATOM 1534 O O . CYS A 1 199 ? 9.996 -1.280 -17.807 1.00 88.06 199 CYS A O 1
ATOM 1536 N N . TRP A 1 200 ? 10.283 -2.838 -16.235 1.00 94.62 200 TRP A N 1
ATOM 1537 C CA . TRP A 1 200 ? 9.670 -2.048 -15.161 1.00 94.62 200 TRP A CA 1
ATOM 1538 C C . TRP A 1 200 ? 10.515 -0.873 -14.668 1.00 94.62 200 TRP A C 1
ATOM 1540 O O . TRP A 1 200 ? 9.980 -0.007 -13.982 1.00 94.62 200 TRP A O 1
ATOM 1550 N N . ARG A 1 201 ? 11.805 -0.812 -15.022 1.00 93.50 201 ARG A N 1
ATOM 1551 C CA . ARG A 1 201 ? 12.667 0.354 -14.762 1.00 93.50 201 ARG A CA 1
ATOM 1552 C C . ARG A 1 201 ? 12.995 1.167 -16.014 1.00 93.50 201 ARG A C 1
ATOM 1554 O O . ARG A 1 201 ? 13.667 2.190 -15.901 1.00 93.50 201 ARG A O 1
ATOM 1561 N N . ASP A 1 202 ? 12.531 0.734 -17.187 1.00 94.19 202 ASP A N 1
ATOM 1562 C CA . ASP A 1 202 ? 12.707 1.451 -18.449 1.00 94.19 202 ASP A CA 1
ATOM 1563 C C . ASP A 1 202 ? 11.554 2.456 -18.655 1.00 94.19 202 ASP A C 1
ATOM 1565 O O . ASP A 1 202 ? 10.422 2.058 -18.959 1.00 94.19 202 ASP A O 1
ATOM 1569 N N . PRO A 1 203 ? 11.806 3.773 -18.517 1.00 94.94 203 PRO A N 1
ATOM 1570 C CA . PRO A 1 203 ? 10.761 4.770 -18.703 1.00 94.94 203 PRO A CA 1
ATOM 1571 C C . PRO A 1 203 ? 10.215 4.807 -20.133 1.00 94.94 203 PRO A C 1
ATOM 1573 O O . PRO A 1 203 ? 9.031 5.090 -20.319 1.00 94.94 203 PRO A O 1
ATOM 1576 N N . SER A 1 204 ? 11.043 4.523 -21.143 1.00 94.25 204 SER A N 1
ATOM 1577 C CA . SER A 1 204 ? 10.612 4.530 -22.540 1.00 94.25 204 SER A CA 1
ATOM 1578 C C . SER A 1 204 ? 9.610 3.415 -22.787 1.00 94.25 204 SER A C 1
ATOM 1580 O O . SER A 1 204 ? 8.553 3.669 -23.358 1.00 94.25 204 SER A O 1
ATOM 1582 N N . TYR A 1 205 ? 9.885 2.212 -22.286 1.00 94.88 205 TYR A N 1
ATOM 1583 C CA . TYR A 1 205 ? 8.932 1.110 -22.336 1.00 94.88 205 TYR A CA 1
ATOM 1584 C C . TYR A 1 205 ? 7.626 1.443 -21.601 1.00 94.88 205 TYR A C 1
ATOM 1586 O O . TYR A 1 205 ? 6.549 1.340 -22.192 1.00 94.88 205 TYR A O 1
ATOM 1594 N N . LEU A 1 206 ? 7.694 1.892 -20.342 1.00 95.38 206 LEU A N 1
ATOM 1595 C CA . LEU A 1 206 ? 6.495 2.162 -19.541 1.00 95.38 206 LEU A CA 1
ATOM 1596 C C . LEU A 1 206 ? 5.575 3.202 -20.198 1.00 95.38 206 LEU A C 1
ATOM 1598 O O . LEU A 1 206 ? 4.357 3.035 -20.180 1.00 95.38 206 LEU A O 1
ATOM 1602 N N . LEU A 1 207 ? 6.138 4.243 -20.820 1.00 94.88 207 LEU A N 1
ATOM 1603 C CA . LEU A 1 207 ? 5.371 5.260 -21.551 1.00 94.88 207 LEU A CA 1
ATOM 1604 C C . LEU A 1 207 ? 4.689 4.721 -22.816 1.00 94.88 207 LEU A C 1
ATOM 1606 O O . LEU A 1 207 ? 3.689 5.293 -23.247 1.00 94.88 207 LEU A O 1
ATOM 1610 N N . THR A 1 208 ? 5.189 3.632 -23.407 1.00 95.44 208 THR A N 1
ATOM 1611 C CA . THR A 1 208 ? 4.549 3.004 -24.578 1.00 95.44 208 THR A CA 1
ATOM 1612 C C . THR A 1 208 ? 3.353 2.130 -24.225 1.00 95.44 208 THR A C 1
ATOM 1614 O O . THR A 1 208 ? 2.574 1.802 -25.120 1.00 95.44 208 THR A O 1
ATOM 1617 N N . LEU A 1 209 ? 3.175 1.772 -22.946 1.00 95.56 209 LEU A N 1
ATOM 1618 C CA . LEU A 1 209 ? 2.041 0.959 -22.520 1.00 95.56 209 LEU A CA 1
ATOM 1619 C C . LEU A 1 209 ? 0.721 1.647 -22.875 1.00 95.56 209 LEU A C 1
ATOM 1621 O O . LEU A 1 209 ? 0.529 2.844 -22.649 1.00 95.56 209 LEU A O 1
ATOM 1625 N N . THR A 1 210 ? -0.206 0.861 -23.410 1.00 95.44 210 THR A N 1
ATOM 1626 C CA . THR A 1 210 ? -1.567 1.283 -23.737 1.00 95.44 210 THR A CA 1
ATOM 1627 C C . THR A 1 210 ? -2.585 0.570 -22.855 1.00 95.44 210 THR A C 1
ATOM 1629 O O . THR A 1 210 ? -2.282 -0.421 -22.191 1.00 95.44 210 THR A O 1
ATOM 1632 N N . LEU A 1 211 ? -3.845 1.013 -22.893 1.00 94.56 211 LEU A N 1
ATOM 1633 C CA . LEU A 1 211 ? -4.923 0.320 -22.182 1.00 94.56 211 LEU A CA 1
ATOM 1634 C C . LEU A 1 211 ? -5.070 -1.146 -22.636 1.00 94.56 211 LEU A C 1
ATOM 1636 O O . LEU A 1 211 ? -5.318 -2.015 -21.807 1.00 94.56 211 LEU A O 1
ATOM 1640 N N . LYS A 1 212 ? -4.830 -1.436 -23.923 1.00 94.69 212 LYS A N 1
ATOM 1641 C CA . LYS A 1 212 ? -4.841 -2.809 -24.456 1.00 94.69 212 LYS A CA 1
ATOM 1642 C C . LYS A 1 212 ? -3.705 -3.663 -23.900 1.00 94.69 212 LYS A C 1
ATOM 1644 O O . LYS A 1 212 ? -3.854 -4.876 -23.787 1.00 94.69 212 LYS A O 1
ATOM 1649 N N . ASP A 1 213 ? -2.565 -3.058 -23.580 1.00 94.38 213 ASP A N 1
ATOM 1650 C CA . ASP A 1 213 ? -1.463 -3.776 -22.938 1.00 94.38 213 ASP A CA 1
ATOM 1651 C C . ASP A 1 213 ? -1.814 -4.073 -21.484 1.00 94.38 213 ASP A C 1
ATOM 1653 O O . ASP A 1 213 ? -1.624 -5.198 -21.037 1.00 94.38 213 ASP A O 1
ATOM 1657 N N . MET A 1 214 ? -2.448 -3.130 -20.782 1.00 94.38 214 MET A N 1
ATOM 1658 C CA . MET A 1 214 ? -2.946 -3.351 -19.420 1.00 94.38 214 MET A CA 1
ATOM 1659 C C . MET A 1 214 ? -3.969 -4.488 -19.342 1.00 94.38 214 MET A C 1
ATOM 1661 O O . MET A 1 214 ? -3.887 -5.314 -18.435 1.00 94.38 214 MET A O 1
ATOM 1665 N N . GLU A 1 215 ? -4.888 -4.578 -20.307 1.00 92.56 215 GLU A N 1
ATOM 1666 C CA . GLU A 1 215 ? -5.838 -5.696 -20.424 1.00 92.56 215 GLU A CA 1
ATOM 1667 C C . GLU A 1 215 ? -5.130 -7.052 -20.562 1.00 92.56 215 GLU A C 1
ATOM 1669 O O . GLU A 1 215 ? -5.607 -8.050 -20.028 1.00 92.56 215 GLU A O 1
ATOM 1674 N N . LYS A 1 216 ? -3.979 -7.098 -21.247 1.00 92.44 216 LYS A N 1
ATOM 1675 C CA . LYS A 1 216 ? -3.187 -8.325 -21.424 1.00 92.44 216 LYS A CA 1
ATOM 1676 C C . LYS A 1 2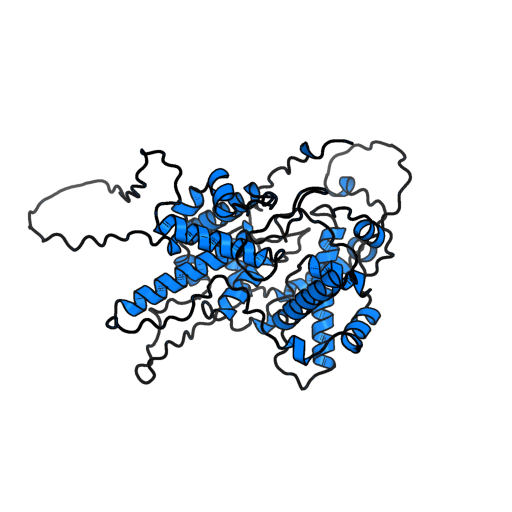16 ? -2.273 -8.630 -20.240 1.00 92.44 216 LYS A C 1
ATOM 1678 O O . LYS A 1 216 ? -2.076 -9.801 -19.915 1.00 92.44 216 LYS A O 1
ATOM 1683 N N . ILE A 1 217 ? -1.689 -7.605 -19.618 1.00 92.75 217 ILE A N 1
ATOM 1684 C CA . ILE A 1 217 ? -0.868 -7.741 -18.408 1.00 92.75 217 ILE A CA 1
ATOM 1685 C C . ILE A 1 217 ? -1.737 -8.371 -17.315 1.00 92.75 217 ILE A C 1
ATOM 1687 O O . ILE A 1 217 ? -1.415 -9.442 -16.796 1.00 92.75 217 ILE A O 1
ATOM 1691 N N . PHE A 1 218 ? -2.897 -7.763 -17.059 1.00 91.69 218 PHE A N 1
ATOM 1692 C CA . PHE A 1 218 ? -3.856 -8.167 -16.030 1.00 91.69 218 PHE A CA 1
ATOM 1693 C C . PHE A 1 218 ? -4.968 -9.079 -16.557 1.00 91.69 218 PHE A C 1
ATOM 1695 O O . PHE A 1 218 ? -6.073 -9.108 -16.008 1.00 91.69 218 PHE A O 1
ATOM 1702 N N . GLU A 1 219 ? -4.675 -9.828 -17.623 1.00 89.44 219 GLU A N 1
ATOM 1703 C CA . GLU A 1 219 ? -5.604 -10.778 -18.228 1.00 89.44 219 GLU A CA 1
ATOM 1704 C C . GLU A 1 219 ? -6.104 -11.766 -17.154 1.00 89.44 219 GLU A C 1
ATOM 1706 O O . GLU A 1 219 ? -5.275 -12.492 -16.578 1.00 89.44 219 GLU A O 1
ATOM 1711 N N . PRO A 1 220 ? -7.417 -11.762 -16.842 1.00 87.69 220 PRO A N 1
ATOM 1712 C CA . PRO A 1 220 ? -7.995 -12.658 -15.849 1.00 87.69 220 PRO A CA 1
ATOM 1713 C C . PRO A 1 220 ? -7.946 -14.111 -16.314 1.00 87.69 220 PRO A C 1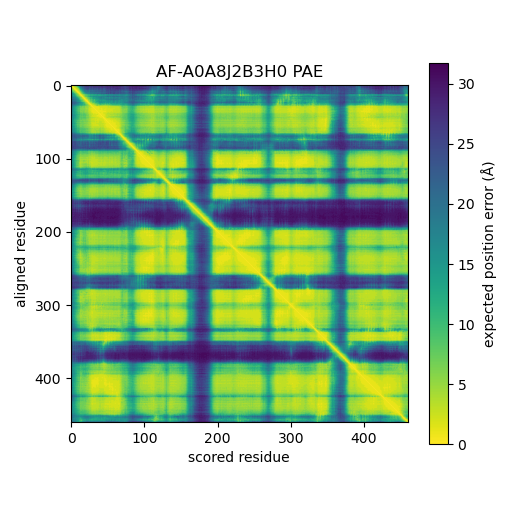
ATOM 1715 O O . PRO A 1 220 ? -7.728 -14.405 -17.489 1.00 87.69 220 PRO A O 1
ATOM 1718 N N . ASP A 1 221 ? -8.218 -15.030 -15.394 1.00 83.25 221 ASP A N 1
ATOM 1719 C CA . ASP A 1 221 ? -8.576 -16.393 -15.780 1.00 83.25 221 ASP A CA 1
ATOM 1720 C C . ASP A 1 221 ? -10.006 -16.463 -16.369 1.00 83.25 221 ASP A C 1
ATOM 1722 O O . ASP A 1 221 ? -10.819 -15.553 -16.209 1.00 83.25 221 ASP A O 1
ATOM 1726 N N . THR A 1 222 ? -10.329 -17.562 -17.050 1.00 82.62 222 THR A N 1
ATOM 1727 C CA . THR A 1 222 ? -11.525 -17.774 -17.889 1.00 82.62 222 THR A CA 1
ATOM 1728 C C . THR A 1 222 ? -12.853 -17.489 -17.171 1.00 82.62 222 THR A C 1
ATOM 1730 O O . THR A 1 222 ? -13.844 -17.116 -17.801 1.00 82.62 222 THR A O 1
ATOM 1733 N N . GLU A 1 223 ? -12.897 -17.661 -15.849 1.00 83.88 223 GLU A N 1
ATOM 1734 C CA . GLU A 1 223 ? -14.105 -17.482 -15.036 1.00 83.88 223 GLU A CA 1
ATOM 1735 C C . GLU A 1 223 ? -14.172 -16.139 -14.290 1.00 83.88 223 GLU A C 1
ATOM 1737 O O . GLU A 1 223 ? -15.234 -15.797 -13.757 1.00 83.88 223 GLU A O 1
ATOM 1742 N N . ALA A 1 224 ? -13.079 -15.375 -14.272 1.00 84.25 224 ALA A N 1
ATOM 1743 C CA . ALA A 1 224 ? -12.952 -14.121 -13.540 1.00 84.25 224 ALA A CA 1
ATOM 1744 C C . ALA A 1 224 ? -13.600 -12.928 -14.268 1.00 84.25 224 ALA A C 1
ATOM 1746 O O . ALA A 1 224 ? -13.862 -12.946 -15.472 1.00 84.25 224 ALA A O 1
ATOM 1747 N N . GLY A 1 225 ? -13.902 -11.875 -13.503 1.00 83.69 225 GLY A N 1
ATOM 1748 C CA . GLY A 1 225 ? -14.267 -10.560 -14.036 1.00 83.69 225 GLY A CA 1
ATOM 1749 C C . GLY A 1 225 ? -13.058 -9.810 -14.597 1.00 83.69 225 GLY A C 1
ATOM 1750 O O . GLY A 1 225 ? -11.957 -10.342 -14.645 1.00 83.69 225 GLY A O 1
ATOM 1751 N N . THR A 1 226 ? -13.246 -8.557 -15.009 1.00 83.81 226 THR A N 1
ATOM 1752 C CA . THR A 1 226 ? -12.149 -7.671 -15.438 1.00 83.81 226 THR A CA 1
ATOM 1753 C C . THR A 1 226 ? -11.543 -6.958 -14.235 1.00 83.81 226 THR A C 1
ATOM 1755 O O . THR A 1 226 ? -12.279 -6.528 -13.345 1.00 83.81 226 THR A O 1
ATOM 1758 N N . LEU A 1 227 ? -10.218 -6.777 -14.231 1.00 84.75 227 LEU A N 1
ATOM 1759 C CA . LEU A 1 227 ? -9.552 -5.930 -13.247 1.00 84.75 227 LEU A CA 1
ATOM 1760 C C . LEU A 1 227 ? -10.084 -4.502 -13.439 1.00 84.75 227 LEU A C 1
ATOM 1762 O O . LEU A 1 227 ? -9.937 -3.949 -14.527 1.00 84.75 227 LEU A O 1
ATOM 1766 N N . PRO A 1 228 ? -10.741 -3.876 -12.462 1.00 82.06 228 PRO A N 1
ATOM 1767 C CA . PRO A 1 228 ? -11.228 -2.520 -12.627 1.00 82.06 228 PRO A CA 1
ATOM 1768 C C . PRO A 1 228 ? -10.071 -1.516 -12.544 1.00 82.06 228 PRO A C 1
ATOM 1770 O O . PRO A 1 228 ? -8.946 -1.826 -12.145 1.00 82.06 228 PRO A O 1
ATOM 1773 N N . LEU A 1 229 ? -10.368 -0.272 -12.925 1.00 84.12 229 LEU A N 1
ATOM 1774 C CA . LEU A 1 229 ? -9.433 0.857 -12.870 1.00 84.12 229 LEU A CA 1
ATOM 1775 C C . LEU A 1 229 ? -8.140 0.653 -13.693 1.00 84.12 229 LEU A C 1
ATOM 1777 O O . LEU A 1 229 ? -7.116 1.250 -13.372 1.00 84.12 229 LEU A O 1
ATOM 1781 N N . LEU A 1 230 ? -8.172 -0.141 -14.776 1.00 88.75 230 LEU A N 1
ATOM 1782 C CA . LEU A 1 230 ? -7.010 -0.327 -15.667 1.00 88.75 230 LEU A CA 1
ATOM 1783 C C . LEU A 1 230 ? -6.451 0.994 -16.203 1.00 88.75 230 LEU A C 1
ATOM 1785 O O . LEU A 1 230 ? -5.237 1.158 -16.277 1.00 88.75 230 LEU A O 1
ATOM 1789 N N . GLU A 1 231 ? -7.320 1.952 -16.526 1.00 90.44 231 GLU A N 1
ATOM 1790 C CA . GLU A 1 231 ? -6.903 3.283 -16.977 1.00 90.44 231 GLU A CA 1
ATOM 1791 C C . GLU A 1 231 ? -6.103 4.034 -15.899 1.00 90.44 231 GLU A C 1
ATOM 1793 O O . GLU A 1 231 ? -5.069 4.626 -16.194 1.00 90.44 231 GLU A O 1
ATOM 1798 N N . TRP A 1 232 ? -6.513 3.941 -14.631 1.00 87.19 232 TRP A N 1
ATOM 1799 C CA . TRP A 1 232 ? -5.764 4.526 -13.515 1.00 87.19 232 TRP A CA 1
ATOM 1800 C C . TRP A 1 232 ? -4.439 3.814 -13.270 1.00 87.19 2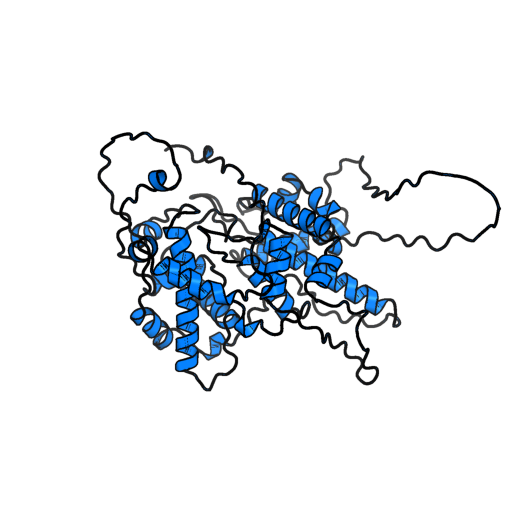32 TRP A C 1
ATOM 1802 O O . TRP A 1 232 ? -3.432 4.464 -13.000 1.00 87.19 232 TRP A O 1
ATOM 1812 N N . ARG A 1 233 ? -4.413 2.483 -13.395 1.00 91.25 233 ARG A N 1
ATOM 1813 C CA . ARG A 1 233 ? -3.170 1.706 -13.302 1.00 91.25 233 ARG A CA 1
ATOM 1814 C C . ARG A 1 233 ? -2.187 2.109 -14.394 1.00 91.25 233 ARG A C 1
ATOM 1816 O O . ARG A 1 233 ? -1.005 2.271 -14.107 1.00 91.25 233 ARG A O 1
ATOM 1823 N N . LEU A 1 234 ? -2.679 2.346 -15.611 1.00 93.75 234 LEU A N 1
ATOM 1824 C CA . LEU A 1 234 ? -1.859 2.836 -16.714 1.00 93.75 234 LEU A CA 1
ATOM 1825 C C . LEU A 1 234 ? -1.251 4.200 -16.383 1.00 93.75 234 LEU A C 1
ATOM 1827 O O . LEU A 1 234 ? -0.043 4.382 -16.497 1.00 93.75 234 LEU A O 1
ATOM 1831 N N . GLN A 1 235 ? -2.073 5.134 -15.901 1.00 92.19 235 GLN A N 1
ATOM 1832 C CA . GLN A 1 235 ? -1.606 6.460 -15.489 1.00 92.19 235 GLN A CA 1
ATOM 1833 C C . GLN A 1 235 ? -0.585 6.392 -14.348 1.00 92.19 235 GLN A C 1
ATOM 1835 O O . GLN A 1 235 ? 0.358 7.180 -14.324 1.00 92.19 235 GLN A O 1
ATOM 1840 N N . CYS A 1 236 ? -0.729 5.442 -13.422 1.00 93.38 236 CYS A N 1
ATOM 1841 C CA . CYS A 1 236 ? 0.247 5.206 -12.360 1.00 93.38 236 CYS A CA 1
ATOM 1842 C C . CYS A 1 236 ? 1.600 4.732 -12.920 1.00 93.38 236 CYS A C 1
ATOM 1844 O O . CYS A 1 236 ? 2.636 5.260 -12.519 1.00 93.38 236 CYS A O 1
ATOM 1846 N N . LEU A 1 237 ? 1.606 3.811 -13.891 1.00 96.00 237 LEU A N 1
ATOM 1847 C CA . LEU A 1 237 ? 2.834 3.377 -14.572 1.00 96.00 237 LEU A CA 1
ATOM 1848 C C . LEU A 1 237 ? 3.465 4.502 -15.407 1.00 96.00 237 LEU A C 1
ATOM 1850 O O . LEU A 1 237 ? 4.680 4.679 -15.379 1.00 96.00 237 LEU A O 1
ATOM 1854 N N . HIS A 1 238 ? 2.661 5.322 -16.090 1.00 95.50 238 HIS A N 1
ATOM 1855 C CA . HIS A 1 238 ? 3.156 6.516 -16.792 1.00 95.50 238 HIS A CA 1
ATOM 1856 C C . HIS A 1 238 ? 3.729 7.559 -15.827 1.00 95.50 238 HIS A C 1
ATOM 1858 O O . HIS A 1 238 ? 4.750 8.182 -16.123 1.00 95.50 238 HIS A O 1
ATOM 1864 N N . SER A 1 239 ? 3.121 7.729 -14.649 1.00 94.38 239 SER A N 1
ATOM 1865 C CA . SER A 1 239 ? 3.667 8.586 -13.593 1.00 94.38 239 SER A CA 1
ATOM 1866 C C . SER A 1 239 ? 4.998 8.052 -13.068 1.00 94.38 239 SER A C 1
ATOM 1868 O O . SER A 1 239 ? 5.881 8.860 -12.791 1.00 94.38 239 SER A O 1
ATOM 1870 N N . LEU A 1 240 ? 5.151 6.731 -12.929 1.00 96.19 240 LEU A N 1
ATOM 1871 C CA . LEU A 1 240 ? 6.415 6.103 -12.539 1.00 96.19 240 LEU A CA 1
ATOM 1872 C C . LEU A 1 240 ? 7.502 6.373 -13.587 1.00 96.19 240 LEU A C 1
ATOM 1874 O O . LEU A 1 240 ? 8.582 6.848 -13.245 1.00 96.19 240 LEU A O 1
ATOM 1878 N N . ALA A 1 241 ? 7.175 6.174 -14.864 1.00 96.12 241 ALA A N 1
ATOM 1879 C CA . ALA A 1 241 ? 8.071 6.445 -15.984 1.00 96.12 241 ALA A CA 1
ATOM 1880 C C . ALA A 1 241 ? 8.519 7.913 -16.045 1.00 96.12 241 ALA A C 1
ATOM 1882 O O . ALA A 1 241 ? 9.705 8.204 -16.182 1.00 96.12 241 ALA A O 1
ATOM 1883 N N . THR A 1 242 ? 7.572 8.841 -15.892 1.00 94.25 242 THR A N 1
ATOM 1884 C CA . THR A 1 242 ? 7.855 10.283 -15.863 1.00 94.25 242 THR A CA 1
ATOM 1885 C C . THR A 1 242 ? 8.755 10.638 -14.681 1.00 94.25 242 THR A C 1
ATOM 1887 O O . THR A 1 242 ? 9.671 11.444 -14.828 1.00 94.25 242 THR A O 1
ATOM 1890 N N . GLY A 1 243 ? 8.541 10.005 -13.522 1.00 94.25 243 GLY A N 1
ATOM 1891 C CA . GLY A 1 243 ? 9.406 10.180 -12.360 1.00 94.25 243 GLY A CA 1
ATOM 1892 C C . GLY A 1 243 ? 10.831 9.701 -12.608 1.00 94.25 243 GLY A C 1
ATOM 1893 O O . GLY A 1 243 ? 11.763 10.443 -12.312 1.00 94.25 243 GLY A O 1
ATOM 1894 N N . TYR A 1 244 ? 11.007 8.536 -13.242 1.00 96.25 244 TYR A N 1
ATOM 1895 C CA . TYR A 1 244 ? 12.329 8.075 -13.675 1.00 96.25 244 TYR A CA 1
ATOM 1896 C C . TYR A 1 244 ? 12.980 9.045 -14.661 1.00 96.25 244 TYR A C 1
ATOM 1898 O O . TYR A 1 244 ? 14.155 9.352 -14.518 1.00 96.25 244 TYR A O 1
ATOM 1906 N N . GLN A 1 245 ? 12.255 9.579 -15.645 1.00 95.62 245 GLN A N 1
ATOM 1907 C CA . GLN A 1 245 ? 12.836 10.569 -16.561 1.00 95.62 245 GLN A CA 1
ATOM 1908 C C . GLN A 1 245 ? 13.273 11.840 -15.828 1.00 95.62 245 GLN A C 1
ATOM 1910 O O . GLN A 1 245 ? 14.369 12.341 -16.069 1.00 95.62 245 GLN A O 1
ATOM 1915 N N . ALA A 1 246 ? 12.441 12.337 -14.910 1.00 94.06 246 ALA A N 1
ATOM 1916 C CA . ALA A 1 246 ? 12.715 13.549 -14.149 1.00 94.06 246 ALA A CA 1
ATOM 1917 C C . ALA A 1 246 ? 13.911 13.402 -13.194 1.00 94.06 246 ALA A C 1
ATOM 1919 O O . ALA A 1 246 ? 14.634 14.374 -12.980 1.00 94.06 246 ALA A O 1
ATOM 1920 N N . SER A 1 247 ? 14.140 12.208 -12.640 1.00 95.06 247 SER A N 1
ATOM 1921 C CA . SER A 1 247 ? 15.297 11.920 -11.787 1.00 95.06 247 SER A CA 1
ATOM 1922 C C . SER A 1 247 ? 16.577 11.605 -12.569 1.00 95.06 247 SER A C 1
ATOM 1924 O O . SER A 1 247 ? 17.650 11.596 -11.975 1.00 95.06 247 SER A O 1
ATOM 1926 N N . GLY A 1 248 ? 16.492 11.328 -13.876 1.00 95.31 248 GLY A N 1
ATOM 1927 C CA . GLY A 1 248 ? 17.613 10.827 -14.685 1.00 95.31 248 GLY A CA 1
ATOM 1928 C C . GLY A 1 248 ? 17.778 9.299 -14.663 1.00 95.31 248 GLY A C 1
ATOM 1929 O O . GLY A 1 248 ? 18.852 8.789 -14.966 1.00 95.31 248 GLY A O 1
ATOM 1930 N N . GLY A 1 249 ? 16.727 8.569 -14.292 1.00 94.31 249 GLY A N 1
ATOM 1931 C CA . GLY A 1 249 ? 16.642 7.110 -14.220 1.00 94.31 249 GLY A CA 1
ATOM 1932 C C . GLY A 1 249 ? 16.370 6.606 -12.801 1.00 94.31 249 GLY A C 1
ATOM 1933 O O . GLY A 1 249 ? 16.486 7.356 -11.826 1.00 94.31 249 GLY A O 1
ATOM 1934 N N . LEU A 1 250 ? 16.037 5.314 -12.677 1.00 94.00 250 LEU A N 1
ATOM 1935 C CA . LEU A 1 250 ? 15.878 4.648 -11.377 1.00 94.00 250 LEU A CA 1
ATOM 1936 C C . LEU A 1 250 ? 17.159 4.762 -10.536 1.00 94.00 250 LEU A C 1
ATOM 1938 O O . LEU A 1 250 ? 17.093 5.114 -9.365 1.00 94.00 250 LEU A O 1
ATOM 1942 N N . GLU A 1 251 ? 18.326 4.540 -11.137 1.00 91.81 251 GLU A N 1
ATOM 1943 C CA . GLU A 1 251 ? 19.618 4.611 -10.442 1.00 91.81 251 GLU A CA 1
ATOM 1944 C C . GLU A 1 251 ? 19.908 6.003 -9.876 1.00 91.81 251 GLU A C 1
ATOM 1946 O O . GLU A 1 251 ? 20.325 6.142 -8.727 1.00 91.81 251 GLU A O 1
ATOM 1951 N N . ALA A 1 252 ? 19.643 7.052 -10.657 1.00 93.12 252 ALA A N 1
ATOM 1952 C CA . ALA A 1 252 ? 19.815 8.426 -10.203 1.00 93.12 252 ALA A CA 1
ATOM 1953 C C . ALA A 1 252 ? 18.843 8.769 -9.060 1.00 93.12 252 ALA A C 1
ATOM 1955 O O . ALA A 1 252 ? 19.230 9.435 -8.099 1.00 93.12 252 ALA A O 1
ATOM 1956 N N . MET A 1 253 ? 17.614 8.242 -9.117 1.00 93.75 253 MET A N 1
ATOM 1957 C CA . MET A 1 253 ? 16.635 8.376 -8.038 1.00 93.75 253 MET A CA 1
ATOM 1958 C C . MET A 1 253 ? 17.095 7.668 -6.752 1.00 93.75 253 MET A C 1
ATOM 1960 O O . MET A 1 253 ? 17.024 8.253 -5.674 1.00 93.75 253 MET A O 1
ATOM 1964 N N . LEU A 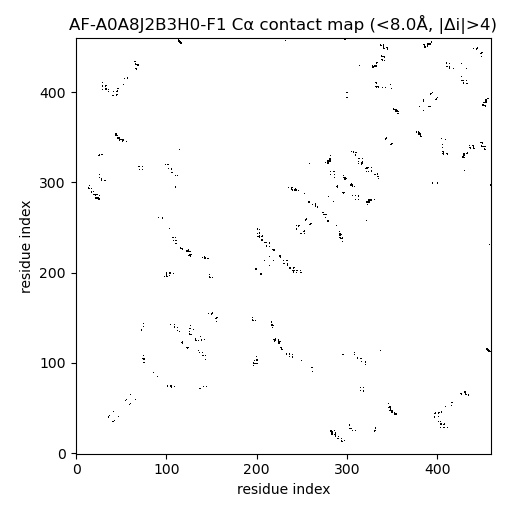1 254 ? 17.615 6.440 -6.857 1.00 91.69 254 LEU A N 1
ATOM 1965 C CA . LEU A 1 254 ? 18.170 5.683 -5.726 1.00 91.69 254 LEU A CA 1
ATOM 1966 C C . LEU A 1 254 ? 19.393 6.384 -5.118 1.00 91.69 254 LEU A C 1
ATOM 1968 O O . LEU A 1 254 ? 19.511 6.488 -3.896 1.00 91.69 254 LEU A O 1
ATOM 1972 N N . LYS A 1 255 ? 20.260 6.959 -5.956 1.00 89.62 255 LYS A N 1
ATOM 1973 C CA . LYS A 1 255 ? 21.406 7.753 -5.503 1.00 89.62 255 LYS A CA 1
ATOM 1974 C C . LYS A 1 255 ? 20.976 8.972 -4.680 1.00 89.62 255 LYS A C 1
ATOM 1976 O O . LYS A 1 255 ? 21.601 9.257 -3.660 1.00 89.62 255 LYS A O 1
ATOM 1981 N N . GLU A 1 256 ? 19.907 9.669 -5.074 1.00 90.44 256 GLU A N 1
ATOM 1982 C CA . GLU A 1 256 ? 19.340 10.780 -4.288 1.00 90.44 256 GLU A CA 1
ATOM 1983 C C . GLU A 1 256 ? 18.804 10.312 -2.928 1.00 90.44 256 GLU A C 1
ATOM 1985 O O . GLU A 1 256 ? 18.959 11.009 -1.926 1.00 90.44 256 GLU A O 1
ATOM 1990 N N . MET A 1 257 ? 18.264 9.094 -2.857 1.00 88.62 257 MET A N 1
ATOM 1991 C CA . MET A 1 257 ? 17.845 8.472 -1.597 1.00 88.62 257 MET A CA 1
ATOM 1992 C C . MET A 1 257 ? 19.028 8.056 -0.713 1.00 88.62 257 MET A C 1
ATOM 1994 O O . MET A 1 257 ? 18.806 7.499 0.359 1.00 88.62 257 MET A O 1
ATOM 1998 N N . ASN A 1 258 ? 20.279 8.295 -1.121 1.00 83.88 258 ASN A N 1
ATOM 1999 C CA . ASN A 1 258 ? 21.481 7.752 -0.484 1.00 83.88 258 ASN A CA 1
ATOM 2000 C C . ASN A 1 258 ? 21.486 6.211 -0.437 1.00 83.88 258 ASN A C 1
ATOM 2002 O O . ASN A 1 258 ? 22.075 5.603 0.455 1.00 83.88 258 ASN A O 1
ATOM 2006 N N . VAL A 1 259 ? 20.830 5.568 -1.405 1.00 78.06 259 VAL A N 1
ATOM 2007 C CA . VAL A 1 259 ? 21.007 4.142 -1.674 1.00 78.06 259 VAL A CA 1
ATOM 2008 C C . VAL A 1 259 ? 22.241 4.042 -2.567 1.00 78.06 259 VAL A C 1
ATOM 2010 O O . VAL A 1 259 ? 22.189 4.393 -3.744 1.00 78.06 259 VAL A O 1
ATOM 2013 N N . LYS A 1 260 ? 23.393 3.670 -1.994 1.00 66.19 260 LYS A N 1
ATOM 2014 C CA . LYS A 1 260 ? 24.624 3.507 -2.782 1.00 66.19 260 LYS A CA 1
ATOM 2015 C C . LYS A 1 260 ? 24.561 2.255 -3.647 1.00 66.19 260 LYS A C 1
ATOM 2017 O O . LYS A 1 260 ? 23.969 1.246 -3.261 1.00 66.19 260 LYS A O 1
ATOM 2022 N N . ASN A 1 261 ? 25.259 2.334 -4.772 1.00 57.31 261 ASN A N 1
ATOM 2023 C CA . ASN A 1 261 ? 25.477 1.220 -5.680 1.00 57.31 261 ASN A CA 1
ATOM 2024 C C . ASN A 1 261 ? 26.547 0.279 -5.117 1.00 57.31 261 ASN A C 1
ATOM 2026 O O . ASN A 1 261 ? 27.438 0.709 -4.381 1.00 57.31 261 ASN A O 1
ATOM 2030 N N . ASP A 1 262 ? 26.513 -0.984 -5.535 1.00 51.41 262 ASP A N 1
ATOM 2031 C CA . ASP A 1 262 ? 27.486 -2.003 -5.116 1.00 51.41 262 ASP A CA 1
ATOM 2032 C C . ASP A 1 262 ? 28.932 -1.661 -5.542 1.00 51.41 262 ASP A C 1
ATOM 2034 O O . ASP A 1 262 ? 29.895 -2.134 -4.951 1.00 51.41 262 ASP A O 1
ATOM 2038 N N . ASN A 1 263 ? 29.111 -0.730 -6.486 1.00 45.31 263 ASN A N 1
ATOM 2039 C CA . ASN A 1 263 ? 30.426 -0.215 -6.886 1.00 45.31 263 ASN A CA 1
ATOM 2040 C C . ASN A 1 263 ? 31.104 0.705 -5.845 1.00 45.31 263 ASN A C 1
ATOM 2042 O O . ASN A 1 263 ? 32.296 0.967 -5.974 1.00 45.31 263 ASN A O 1
ATOM 2046 N N . ASP A 1 264 ? 30.383 1.180 -4.820 1.00 47.22 264 ASP A N 1
ATOM 2047 C CA . ASP A 1 264 ? 30.950 1.925 -3.677 1.00 47.22 264 ASP A CA 1
ATOM 2048 C C . ASP A 1 264 ? 31.276 1.004 -2.480 1.00 47.22 264 ASP A C 1
ATOM 2050 O O . ASP A 1 264 ? 31.537 1.468 -1.363 1.00 47.22 264 ASP A O 1
ATOM 2054 N N . MET A 1 265 ? 31.234 -0.316 -2.682 1.00 49.22 265 MET A N 1
ATOM 2055 C CA . MET A 1 265 ? 31.539 -1.290 -1.644 1.00 49.22 265 MET A CA 1
ATOM 2056 C C . MET A 1 265 ? 33.039 -1.422 -1.412 1.00 49.22 265 MET A C 1
ATOM 2058 O O . MET A 1 265 ? 33.809 -1.752 -2.311 1.00 49.22 265 MET A O 1
ATOM 2062 N N . ASN A 1 266 ? 33.439 -1.283 -0.149 1.00 42.09 266 ASN A N 1
ATOM 2063 C CA . ASN A 1 266 ? 34.628 -1.972 0.334 1.00 42.09 266 ASN A CA 1
ATOM 2064 C C . ASN A 1 266 ? 34.324 -3.472 0.268 1.00 42.09 266 ASN A C 1
ATOM 2066 O O . ASN A 1 266 ? 33.596 -3.994 1.111 1.00 42.09 266 ASN A O 1
ATOM 2070 N N . ILE A 1 267 ? 34.850 -4.152 -0.749 1.00 47.28 267 ILE A N 1
ATOM 2071 C CA . ILE A 1 267 ? 34.899 -5.612 -0.765 1.00 47.28 267 ILE A CA 1
ATOM 2072 C C . ILE A 1 267 ? 35.802 -6.011 0.403 1.00 47.28 267 ILE A C 1
ATOM 2074 O O . ILE A 1 267 ? 37.024 -5.864 0.329 1.00 47.28 267 ILE A O 1
ATOM 2078 N N . ASP A 1 268 ? 35.206 -6.481 1.497 1.00 44.56 268 ASP A N 1
ATOM 2079 C CA . ASP A 1 268 ? 35.949 -7.169 2.546 1.00 44.56 268 ASP A CA 1
ATOM 2080 C C . ASP A 1 268 ? 36.430 -8.509 1.971 1.00 44.56 268 ASP A C 1
ATOM 2082 O O . ASP A 1 268 ? 35.717 -9.519 1.970 1.00 44.56 268 ASP A O 1
ATOM 2086 N N . MET A 1 269 ? 37.628 -8.482 1.378 1.00 46.78 269 MET A N 1
ATOM 2087 C CA . MET A 1 269 ? 38.230 -9.621 0.682 1.00 46.78 269 MET A CA 1
ATOM 2088 C C . MET A 1 269 ? 38.421 -10.843 1.592 1.00 46.78 269 MET A C 1
ATOM 2090 O O . MET A 1 269 ? 38.566 -11.947 1.073 1.00 46.78 269 MET A O 1
ATOM 2094 N N . GLU A 1 270 ? 38.389 -10.690 2.921 1.00 45.31 270 GLU A N 1
ATOM 2095 C CA . GLU A 1 270 ? 38.551 -11.814 3.851 1.00 45.31 270 GLU A CA 1
ATOM 2096 C C . GLU A 1 270 ? 37.301 -12.698 3.979 1.00 45.31 270 GLU A C 1
ATOM 2098 O O . GLU A 1 270 ? 37.439 -13.875 4.306 1.00 45.31 270 GLU A O 1
ATOM 2103 N N . ASN A 1 271 ? 36.095 -12.193 3.680 1.00 47.50 271 ASN A N 1
ATOM 2104 C CA . ASN A 1 271 ? 34.854 -12.921 3.988 1.00 47.50 271 ASN A CA 1
ATOM 2105 C C . ASN A 1 271 ? 33.960 -13.258 2.788 1.00 47.50 271 ASN A C 1
ATOM 2107 O O . ASN A 1 271 ? 32.966 -13.961 2.974 1.00 47.50 271 ASN A O 1
ATOM 2111 N N . SER A 1 272 ? 34.276 -12.784 1.573 1.00 48.62 272 SER A N 1
ATOM 2112 C CA . SER A 1 272 ? 33.461 -13.012 0.355 1.00 48.62 272 SER A CA 1
ATOM 2113 C C . SER A 1 272 ? 31.956 -12.739 0.550 1.00 48.62 272 SER A C 1
ATOM 2115 O O . SER A 1 272 ? 31.113 -13.305 -0.144 1.00 48.62 272 SER A O 1
ATOM 2117 N N . LYS A 1 273 ? 31.603 -11.886 1.519 1.00 45.84 273 LYS A N 1
ATOM 2118 C CA . LYS A 1 273 ? 30.236 -11.453 1.793 1.00 45.84 273 LYS A CA 1
ATOM 2119 C C . LYS A 1 273 ? 30.110 -10.007 1.365 1.00 45.84 273 LYS A C 1
ATOM 2121 O O . LYS A 1 273 ? 30.742 -9.124 1.936 1.00 45.84 273 LYS A O 1
ATOM 2126 N N . ILE A 1 274 ? 29.252 -9.785 0.382 1.00 48.31 274 ILE A N 1
ATOM 2127 C CA . ILE A 1 274 ? 28.747 -8.463 0.052 1.00 48.31 274 ILE A CA 1
ATOM 2128 C C . ILE A 1 274 ? 27.947 -7.972 1.267 1.00 48.31 274 ILE A C 1
ATOM 2130 O O . ILE A 1 274 ? 26.854 -8.458 1.545 1.00 48.31 274 ILE A O 1
ATOM 2134 N N . THR A 1 275 ? 28.508 -7.048 2.046 1.00 44.59 275 THR A N 1
ATOM 2135 C CA . THR A 1 275 ? 27.764 -6.339 3.092 1.00 44.59 275 THR A CA 1
ATOM 2136 C C . THR A 1 275 ? 27.428 -4.946 2.578 1.00 44.59 275 THR A C 1
ATOM 2138 O O . THR A 1 275 ? 28.255 -4.037 2.635 1.00 44.59 275 THR A O 1
ATOM 2141 N N . THR A 1 276 ? 26.211 -4.767 2.061 1.00 49.31 276 THR A N 1
ATOM 2142 C CA . THR A 1 276 ? 25.619 -3.456 1.748 1.00 49.31 276 THR A CA 1
ATOM 2143 C C . THR A 1 276 ? 25.489 -2.636 3.035 1.00 49.31 276 THR A C 1
ATOM 2145 O O . THR A 1 276 ? 24.513 -2.758 3.772 1.00 49.31 276 THR A O 1
ATOM 2148 N N . THR A 1 277 ? 26.484 -1.804 3.341 1.00 47.56 277 THR A N 1
ATOM 2149 C CA . THR A 1 277 ? 26.548 -0.986 4.571 1.00 47.56 277 THR A CA 1
ATOM 2150 C C . THR A 1 277 ? 25.894 0.385 4.436 1.00 47.56 277 THR A C 1
ATOM 2152 O O . THR A 1 277 ? 25.968 1.191 5.361 1.00 47.56 277 THR A O 1
ATOM 2155 N N . THR A 1 278 ? 25.238 0.677 3.311 1.00 56.38 278 THR A N 1
ATOM 2156 C CA . THR A 1 278 ? 24.576 1.974 3.152 1.00 56.38 278 THR A CA 1
ATOM 2157 C C . THR A 1 278 ? 23.124 1.873 3.567 1.00 56.38 278 THR A C 1
ATOM 2159 O O . THR A 1 278 ? 22.324 1.203 2.917 1.00 56.38 278 THR A O 1
ATOM 2162 N N . THR A 1 279 ? 22.805 2.547 4.662 1.00 72.19 279 THR A N 1
ATOM 2163 C CA . THR A 1 279 ? 21.452 2.717 5.167 1.00 72.19 279 THR A CA 1
ATOM 2164 C C . THR A 1 279 ? 20.853 4.013 4.626 1.00 72.19 279 THR A C 1
ATOM 2166 O O . THR A 1 279 ? 21.485 5.074 4.646 1.00 72.19 279 THR A O 1
ATOM 2169 N N . THR A 1 280 ? 19.622 3.933 4.129 1.00 88.62 280 THR A N 1
ATOM 2170 C CA . THR A 1 280 ? 18.754 5.105 3.954 1.00 88.62 280 THR A CA 1
ATOM 2171 C C . THR A 1 280 ? 17.713 5.145 5.074 1.00 88.62 280 THR A C 1
ATOM 2173 O O . THR A 1 280 ? 17.661 4.236 5.905 1.00 88.62 280 THR A O 1
ATOM 2176 N N . THR A 1 281 ? 16.906 6.202 5.123 1.00 90.12 281 THR A N 1
ATOM 2177 C CA . THR A 1 281 ? 15.748 6.290 6.017 1.00 90.12 281 THR A CA 1
ATOM 2178 C C . THR A 1 281 ? 14.456 6.128 5.228 1.00 90.12 281 THR A C 1
ATOM 2180 O O . THR A 1 281 ? 14.383 6.473 4.043 1.00 90.12 281 THR A O 1
ATOM 2183 N N . VAL A 1 282 ? 13.409 5.620 5.876 1.00 89.19 282 VAL A N 1
ATOM 2184 C CA . VAL A 1 282 ? 12.080 5.495 5.263 1.00 89.19 282 VAL A CA 1
ATOM 2185 C C . VAL A 1 282 ? 11.564 6.863 4.825 1.00 89.19 282 VAL A C 1
ATOM 2187 O O . VAL A 1 282 ? 11.055 6.986 3.715 1.00 89.19 282 VAL A O 1
ATOM 2190 N N . GLY A 1 283 ? 11.728 7.897 5.659 1.00 88.75 283 GLY A N 1
ATOM 2191 C CA . GLY A 1 283 ? 11.294 9.263 5.338 1.00 88.75 283 GLY A CA 1
ATOM 2192 C C . GLY A 1 283 ? 11.927 9.794 4.050 1.00 88.75 283 GLY A C 1
ATOM 2193 O O . GLY A 1 283 ? 11.216 10.267 3.160 1.00 88.75 283 GLY A O 1
ATOM 2194 N N . ARG A 1 284 ? 13.245 9.604 3.889 1.00 90.25 284 ARG A N 1
ATOM 2195 C CA . ARG A 1 284 ? 13.958 10.013 2.674 1.00 90.25 284 ARG A CA 1
ATOM 2196 C C . ARG A 1 284 ? 13.448 9.275 1.446 1.00 90.25 284 ARG A C 1
ATOM 2198 O O . ARG A 1 284 ? 13.162 9.906 0.434 1.00 90.25 284 ARG A O 1
ATOM 2205 N N . PHE A 1 285 ? 13.287 7.957 1.535 1.00 92.06 285 PHE A N 1
ATOM 2206 C CA . PHE A 1 285 ? 12.739 7.170 0.432 1.00 92.06 285 PHE A CA 1
ATOM 2207 C C . PHE A 1 285 ? 11.328 7.618 0.051 1.00 92.06 285 PHE A C 1
ATOM 2209 O O . PHE A 1 285 ? 11.078 7.909 -1.118 1.00 92.06 285 PHE A O 1
ATOM 2216 N N . VAL A 1 286 ? 10.422 7.716 1.029 1.00 90.50 286 VAL A N 1
ATOM 2217 C CA . VAL A 1 286 ? 9.031 8.127 0.808 1.00 90.50 286 VAL A CA 1
ATOM 2218 C C . VAL A 1 286 ? 8.986 9.493 0.137 1.00 90.50 286 VAL A C 1
ATOM 2220 O O . VAL A 1 286 ? 8.324 9.641 -0.890 1.00 90.50 286 VAL A O 1
ATOM 2223 N N . SER A 1 287 ? 9.742 10.465 0.647 1.00 88.56 287 SER A N 1
ATOM 2224 C CA . SER A 1 287 ? 9.768 11.805 0.075 1.00 88.56 287 SER A CA 1
ATOM 2225 C C . SER A 1 287 ? 10.353 11.839 -1.332 1.00 88.56 287 SER A C 1
ATOM 2227 O O . SER A 1 287 ? 9.751 12.443 -2.219 1.00 88.56 287 SER A O 1
ATOM 2229 N N . THR A 1 288 ? 11.477 11.163 -1.592 1.00 91.88 288 THR A N 1
ATOM 2230 C CA . THR A 1 288 ? 12.068 11.142 -2.937 1.00 91.88 288 THR A CA 1
ATOM 2231 C C . THR A 1 288 ? 11.136 10.459 -3.941 1.00 91.88 288 THR A C 1
ATOM 2233 O O . THR A 1 288 ? 10.930 10.988 -5.036 1.00 91.88 288 THR A O 1
ATOM 2236 N N . VAL A 1 289 ? 10.511 9.333 -3.577 1.00 92.44 289 VAL A N 1
ATOM 2237 C CA . VAL A 1 289 ? 9.524 8.673 -4.444 1.00 92.44 289 VAL A CA 1
ATOM 2238 C C . VAL A 1 289 ? 8.323 9.593 -4.685 1.00 92.44 289 VAL A C 1
ATOM 2240 O O . VAL A 1 289 ? 7.956 9.812 -5.836 1.00 92.44 289 VAL A O 1
ATOM 2243 N N . CYS A 1 290 ? 7.734 10.188 -3.645 1.00 90.06 290 CYS A N 1
ATOM 2244 C CA . CYS A 1 290 ? 6.600 11.105 -3.788 1.00 90.06 290 CYS A CA 1
ATOM 2245 C C . CYS A 1 290 ? 6.957 12.368 -4.590 1.00 90.06 290 CYS A C 1
ATOM 2247 O O . CYS A 1 290 ? 6.132 12.868 -5.362 1.00 90.06 290 CYS A O 1
ATOM 2249 N N . LYS A 1 291 ? 8.182 12.884 -4.457 1.00 89.12 291 LYS A N 1
ATOM 2250 C CA . LYS A 1 291 ? 8.692 14.029 -5.218 1.00 89.12 291 LYS A CA 1
ATOM 2251 C C . LYS A 1 291 ? 8.639 13.748 -6.716 1.00 89.12 291 LYS A C 1
ATOM 2253 O O . LYS A 1 291 ? 8.019 14.530 -7.439 1.00 89.12 291 LYS A O 1
ATOM 2258 N N . TYR A 1 292 ? 9.226 12.640 -7.167 1.00 92.50 292 TYR A N 1
ATOM 2259 C CA . TYR A 1 292 ? 9.341 12.330 -8.595 1.00 92.50 292 TYR A CA 1
ATOM 2260 C C . TYR A 1 292 ? 8.127 11.611 -9.177 1.00 92.50 292 TYR A C 1
ATOM 2262 O O . TYR A 1 292 ? 7.804 11.810 -10.345 1.00 92.50 292 TYR A O 1
ATOM 2270 N N . VAL A 1 293 ? 7.427 10.807 -8.380 1.00 92.81 293 VAL A N 1
ATOM 2271 C CA . VAL A 1 293 ? 6.321 9.964 -8.832 1.00 92.81 293 VAL A CA 1
ATOM 2272 C C . VAL A 1 293 ? 5.040 10.382 -8.099 1.00 92.81 293 VAL A C 1
ATOM 2274 O O . VAL A 1 293 ? 4.694 9.810 -7.063 1.00 92.81 293 VAL A O 1
ATOM 2277 N N . PRO A 1 294 ? 4.291 11.372 -8.629 1.00 87.56 294 PRO A N 1
ATOM 2278 C CA . PRO A 1 294 ? 3.035 11.833 -8.041 1.00 87.56 294 PRO A CA 1
ATOM 2279 C C . PRO A 1 294 ? 2.019 10.724 -7.774 1.00 87.56 294 PRO A C 1
ATOM 2281 O O . PRO A 1 294 ? 1.233 10.838 -6.837 1.00 87.56 294 PRO A O 1
ATOM 2284 N N . ALA A 1 295 ? 2.048 9.641 -8.555 1.00 89.00 295 ALA A N 1
ATOM 2285 C CA . ALA A 1 295 ? 1.198 8.491 -8.313 1.00 89.00 295 ALA A CA 1
ATOM 2286 C C . ALA A 1 295 ? 1.444 7.815 -6.962 1.00 89.00 295 ALA A C 1
ATOM 2288 O O . ALA A 1 295 ? 0.528 7.159 -6.508 1.00 89.00 295 ALA A O 1
ATOM 2289 N N . PHE A 1 296 ? 2.578 7.990 -6.276 1.00 89.50 296 PHE A N 1
ATOM 2290 C CA . PHE A 1 296 ? 2.762 7.498 -4.901 1.00 89.50 296 PHE A CA 1
ATOM 2291 C C . PHE A 1 296 ? 2.196 8.437 -3.824 1.00 89.50 296 PHE A C 1
ATOM 2293 O O . PHE A 1 296 ? 2.047 8.012 -2.677 1.00 89.50 296 PHE A O 1
ATOM 2300 N N . ARG A 1 297 ? 1.833 9.681 -4.177 1.00 85.44 297 ARG A N 1
ATOM 2301 C CA . ARG A 1 297 ? 1.262 10.654 -3.236 1.00 85.44 297 ARG A CA 1
ATOM 2302 C C . ARG A 1 297 ? -0.147 10.232 -2.861 1.00 85.44 297 ARG A C 1
ATOM 2304 O O . ARG A 1 297 ? -1.091 10.340 -3.645 1.00 85.44 297 ARG A O 1
ATOM 2311 N N . ASP A 1 298 ? -0.281 9.759 -1.639 1.00 79.50 298 ASP A N 1
ATOM 2312 C CA . ASP A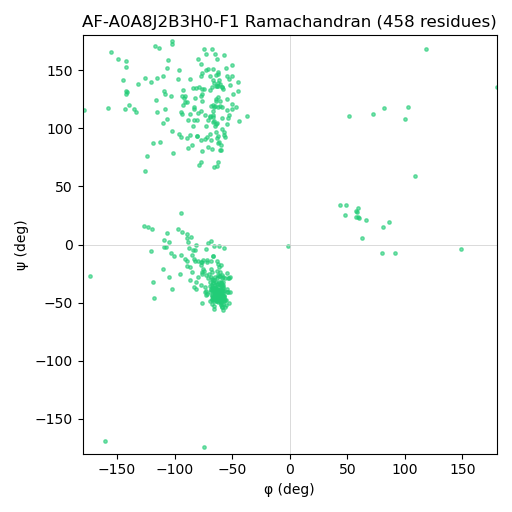 1 298 ? -1.553 9.351 -1.076 1.00 79.50 298 ASP A CA 1
ATOM 2313 C C . ASP A 1 298 ? -2.086 10.446 -0.152 1.00 79.50 298 ASP A C 1
ATOM 2315 O O . ASP A 1 298 ? -1.886 10.400 1.056 1.00 79.50 298 ASP A O 1
ATOM 2319 N N . ILE A 1 299 ? -2.665 11.499 -0.740 1.00 78.06 299 ILE A N 1
ATOM 2320 C CA . ILE A 1 299 ? -3.075 12.707 -0.008 1.00 78.06 299 ILE A CA 1
ATOM 2321 C C . ILE A 1 299 ? -4.602 12.799 0.072 1.00 78.06 299 ILE A C 1
ATOM 2323 O O . ILE A 1 299 ? -5.306 12.681 -0.937 1.00 78.06 299 ILE A O 1
ATOM 2327 N N . ARG A 1 300 ? -5.126 13.070 1.273 1.00 74.69 300 ARG A N 1
ATOM 2328 C CA . ARG A 1 300 ? -6.559 13.252 1.548 1.00 74.69 300 ARG A CA 1
ATOM 2329 C C . ARG A 1 300 ? -6.792 14.388 2.517 1.00 74.69 300 ARG A C 1
ATOM 2331 O O . ARG A 1 300 ? -6.333 14.344 3.651 1.00 74.69 300 ARG A O 1
ATOM 2338 N N . ARG A 1 301 ? -7.538 15.405 2.077 1.00 74.31 301 ARG A N 1
ATOM 2339 C CA . ARG A 1 301 ? -7.894 16.571 2.908 1.00 74.31 301 ARG A CA 1
ATOM 2340 C C . ARG A 1 301 ? -6.686 17.185 3.644 1.00 74.31 301 ARG A C 1
ATOM 2342 O O . ARG A 1 301 ? -6.832 17.674 4.757 1.00 74.31 301 ARG A O 1
ATOM 2349 N N . GLY A 1 302 ? -5.513 17.153 3.007 1.00 77.88 302 GLY A N 1
ATOM 2350 C CA . GLY A 1 302 ? -4.255 17.665 3.557 1.00 77.88 302 GLY A CA 1
ATOM 2351 C C . GLY A 1 302 ? -3.404 16.656 4.336 1.00 77.88 302 GLY A C 1
ATOM 2352 O O . GLY A 1 302 ? -2.275 16.996 4.650 1.00 77.88 302 GLY A O 1
ATOM 2353 N N . ILE A 1 303 ? -3.895 15.441 4.599 1.00 79.44 303 ILE A N 1
ATOM 2354 C CA . ILE A 1 303 ? -3.144 14.370 5.274 1.00 79.44 303 ILE A CA 1
ATOM 2355 C C . ILE A 1 303 ? -2.439 13.516 4.221 1.00 79.44 303 ILE A C 1
ATOM 2357 O O . ILE A 1 303 ? -3.090 13.032 3.291 1.00 79.44 303 ILE A O 1
ATOM 2361 N N . GLU A 1 304 ? -1.131 13.316 4.366 1.00 82.31 304 GLU A N 1
ATOM 2362 C CA . GLU A 1 304 ? -0.330 12.469 3.480 1.00 82.31 304 GLU A CA 1
ATOM 2363 C C . GLU A 1 304 ? -0.163 11.063 4.075 1.00 82.31 304 GLU A C 1
ATOM 2365 O O . GLU A 1 304 ? 0.746 10.804 4.855 1.00 82.31 304 GLU A O 1
ATOM 2370 N N . PHE A 1 305 ? -1.034 10.133 3.667 1.00 82.19 305 PHE A N 1
ATOM 2371 C CA . PHE A 1 305 ? -1.011 8.723 4.069 1.00 82.19 305 PHE A CA 1
ATOM 2372 C C . PHE A 1 305 ? 0.249 7.977 3.659 1.00 82.19 305 PHE A C 1
ATOM 2374 O O . PHE A 1 305 ? 0.677 7.074 4.374 1.00 82.19 305 PHE A O 1
ATOM 2381 N N . ALA A 1 306 ? 0.848 8.350 2.525 1.00 84.06 306 ALA A N 1
ATOM 2382 C CA . ALA A 1 306 ? 2.069 7.750 1.994 1.00 84.06 306 ALA A CA 1
ATOM 2383 C C . ALA A 1 306 ? 2.079 6.206 2.065 1.00 84.06 306 ALA A C 1
ATOM 2385 O O . ALA A 1 306 ? 3.126 5.594 2.273 1.00 84.06 306 ALA A O 1
ATOM 2386 N N . LYS A 1 307 ? 0.927 5.541 1.901 1.00 84.25 307 LYS A N 1
ATOM 2387 C CA . LYS A 1 307 ? 0.814 4.094 2.136 1.00 84.25 307 LYS A CA 1
ATOM 2388 C C . LYS A 1 307 ? 1.641 3.280 1.142 1.00 84.25 307 LYS A C 1
ATOM 2390 O O . LYS A 1 307 ? 2.446 2.445 1.534 1.00 84.25 307 LYS A O 1
ATOM 2395 N N . ARG A 1 308 ? 1.453 3.530 -0.157 1.00 86.81 308 ARG A N 1
ATOM 2396 C CA . ARG A 1 308 ? 2.163 2.826 -1.241 1.00 86.81 308 ARG A CA 1
ATOM 2397 C C . ARG A 1 308 ? 3.687 2.974 -1.181 1.00 86.81 308 ARG A C 1
ATOM 2399 O O . ARG A 1 308 ? 4.358 1.957 -1.342 1.00 86.81 308 ARG A O 1
ATOM 2406 N N . PRO A 1 309 ? 4.267 4.168 -0.944 1.00 89.62 309 PRO A N 1
ATOM 2407 C CA . PRO A 1 309 ? 5.714 4.254 -0.786 1.00 89.62 309 PRO A CA 1
ATOM 2408 C C . PRO A 1 309 ? 6.192 3.598 0.524 1.00 89.62 309 PRO A C 1
ATOM 2410 O O . PRO A 1 309 ? 7.255 2.989 0.517 1.00 89.62 309 PRO A O 1
ATOM 2413 N N . GLN A 1 310 ? 5.414 3.609 1.616 1.00 89.38 310 GLN A N 1
ATOM 2414 C CA . GLN A 1 310 ? 5.771 2.839 2.819 1.00 89.38 310 GLN A CA 1
ATOM 2415 C C . GLN A 1 310 ? 5.754 1.317 2.563 1.00 89.38 310 GLN A C 1
ATOM 2417 O O . GLN A 1 310 ? 6.692 0.628 2.954 1.00 89.38 310 GLN A O 1
ATOM 2422 N N . LEU A 1 311 ? 4.754 0.794 1.840 1.00 86.44 311 LEU A N 1
ATOM 2423 C CA . LEU A 1 311 ? 4.703 -0.616 1.416 1.00 86.44 311 LEU A CA 1
ATOM 2424 C C . LEU A 1 311 ? 5.904 -0.991 0.539 1.00 86.44 311 LEU A C 1
ATOM 2426 O O . LEU A 1 311 ? 6.519 -2.037 0.744 1.00 86.44 311 LEU A O 1
ATOM 2430 N N . ALA A 1 312 ? 6.265 -0.121 -0.409 1.00 90.62 312 ALA A N 1
ATOM 2431 C CA . ALA A 1 312 ? 7.451 -0.313 -1.233 1.00 90.62 312 ALA A CA 1
ATOM 2432 C C . ALA A 1 312 ? 8.724 -0.368 -0.378 1.00 90.62 312 ALA A C 1
ATOM 2434 O O . ALA A 1 312 ? 9.523 -1.282 -0.564 1.00 90.62 312 ALA A O 1
ATOM 2435 N N . ALA A 1 313 ? 8.890 0.540 0.591 1.00 90.31 313 ALA A N 1
ATOM 2436 C CA . ALA A 1 313 ? 10.029 0.521 1.510 1.00 90.31 313 ALA A CA 1
ATOM 2437 C C . ALA A 1 313 ? 10.109 -0.802 2.291 1.00 90.31 313 ALA A C 1
ATOM 2439 O O . ALA A 1 313 ? 11.170 -1.420 2.340 1.00 90.31 313 ALA A O 1
ATOM 2440 N N . SER A 1 314 ? 8.988 -1.291 2.830 1.00 86.25 314 SER A N 1
ATOM 2441 C CA . SER A 1 314 ? 8.954 -2.563 3.561 1.00 86.25 314 SER A CA 1
ATOM 2442 C C . SER A 1 314 ? 9.278 -3.777 2.688 1.00 86.25 314 SER A C 1
ATOM 2444 O O . SER A 1 314 ? 10.002 -4.659 3.145 1.00 86.25 314 SER A O 1
ATOM 2446 N N . MET A 1 315 ? 8.804 -3.826 1.438 1.00 86.00 315 MET A N 1
ATOM 2447 C CA . MET A 1 315 ? 9.151 -4.908 0.503 1.00 86.00 315 MET A CA 1
ATOM 2448 C C . MET A 1 315 ? 10.635 -4.877 0.134 1.00 86.00 315 MET A C 1
ATOM 2450 O O . MET A 1 315 ? 11.325 -5.883 0.260 1.00 86.00 315 MET A O 1
ATOM 2454 N N . LEU A 1 316 ? 11.149 -3.700 -0.232 1.00 89.00 316 LEU A N 1
ATOM 2455 C CA . LEU A 1 316 ? 12.566 -3.508 -0.547 1.00 89.00 316 LEU A CA 1
ATOM 2456 C C . LEU A 1 316 ? 13.478 -3.891 0.627 1.00 89.00 316 LEU A C 1
ATOM 2458 O O . LEU A 1 316 ? 14.555 -4.448 0.405 1.00 89.00 316 LEU A O 1
ATOM 2462 N N . HIS A 1 317 ? 13.047 -3.606 1.859 1.00 86.38 317 HIS A N 1
ATOM 2463 C CA . HIS A 1 317 ? 13.754 -4.006 3.071 1.00 86.38 317 HIS A CA 1
ATOM 2464 C C . HIS A 1 317 ? 13.745 -5.519 3.277 1.00 86.38 317 HIS A C 1
ATOM 2466 O O . HIS A 1 317 ? 14.798 -6.122 3.469 1.00 86.38 317 HIS A O 1
ATOM 2472 N N . ALA A 1 318 ? 12.561 -6.133 3.210 1.00 82.12 318 ALA A N 1
ATOM 2473 C CA . ALA A 1 318 ? 12.373 -7.563 3.430 1.00 82.12 318 ALA A CA 1
ATOM 2474 C C . ALA A 1 318 ? 13.180 -8.426 2.446 1.00 82.12 318 ALA A C 1
ATOM 2476 O O . ALA A 1 318 ? 13.665 -9.495 2.818 1.00 82.12 318 ALA A O 1
ATOM 2477 N N . ASP A 1 319 ? 13.368 -7.935 1.223 1.00 81.81 319 ASP A N 1
ATOM 2478 C CA . ASP A 1 319 ? 14.111 -8.628 0.170 1.00 81.81 319 ASP A CA 1
ATOM 2479 C C . ASP A 1 319 ? 15.611 -8.334 0.176 1.00 81.81 319 ASP A C 1
ATOM 2481 O O . ASP A 1 319 ? 16.338 -8.807 -0.694 1.00 81.81 319 ASP A O 1
ATOM 2485 N N . ASN A 1 320 ? 16.094 -7.545 1.138 1.00 84.00 320 ASN A N 1
ATOM 2486 C CA . ASN A 1 320 ? 17.479 -7.077 1.205 1.00 84.00 320 ASN A CA 1
ATOM 2487 C C . ASN A 1 320 ? 17.921 -6.260 -0.028 1.00 84.00 320 ASN A C 1
ATOM 2489 O O . ASN A 1 320 ? 19.114 -6.147 -0.308 1.00 84.00 320 ASN A O 1
ATOM 2493 N N . LEU A 1 321 ? 16.981 -5.648 -0.754 1.00 85.12 321 LEU A N 1
ATOM 2494 C CA . LEU A 1 321 ? 17.281 -4.798 -1.911 1.00 85.12 321 LEU A CA 1
ATOM 2495 C C . LEU A 1 321 ? 17.674 -3.382 -1.479 1.00 85.12 321 LEU A C 1
ATOM 2497 O O . LEU A 1 321 ? 18.496 -2.740 -2.137 1.00 85.12 321 LEU A O 1
ATOM 2501 N N . VAL A 1 322 ? 17.111 -2.888 -0.372 1.00 87.38 322 VAL A N 1
ATOM 2502 C CA . VAL A 1 322 ? 17.454 -1.597 0.242 1.00 87.38 322 VAL A CA 1
ATOM 2503 C C . VAL A 1 322 ? 17.424 -1.722 1.764 1.00 87.38 322 VAL A C 1
ATOM 2505 O O . VAL A 1 322 ? 16.439 -2.177 2.338 1.00 87.38 322 VAL A O 1
ATOM 2508 N N . ASN A 1 323 ? 18.484 -1.275 2.439 1.00 86.38 323 ASN A N 1
ATOM 2509 C CA . ASN A 1 323 ? 18.528 -1.260 3.898 1.00 86.38 323 ASN A CA 1
ATOM 2510 C C . ASN A 1 323 ? 18.025 0.085 4.451 1.00 86.38 323 ASN A C 1
ATOM 2512 O O . ASN A 1 323 ? 18.537 1.147 4.086 1.00 86.38 323 ASN A O 1
ATOM 2516 N N . PHE A 1 324 ? 17.050 0.027 5.353 1.00 87.12 324 PHE A N 1
ATOM 2517 C CA . PHE A 1 324 ? 16.415 1.181 5.980 1.00 87.12 324 PHE A CA 1
ATOM 2518 C C . PHE A 1 324 ? 16.733 1.157 7.473 1.00 87.12 324 PHE A C 1
ATOM 2520 O O . PHE A 1 324 ? 16.295 0.250 8.177 1.00 87.12 324 PHE A O 1
ATOM 2527 N N . SER A 1 325 ? 17.502 2.131 7.965 1.00 87.56 325 SER A N 1
ATOM 2528 C CA . SER A 1 325 ? 17.977 2.123 9.361 1.00 87.56 325 SER A CA 1
ATOM 2529 C C . SER A 1 325 ? 16.873 2.324 10.396 1.00 87.56 325 SER A C 1
ATOM 2531 O O . SER A 1 325 ? 17.066 2.006 11.562 1.00 87.56 325 SER A O 1
ATOM 2533 N N . ASP A 1 326 ? 15.748 2.892 9.978 1.00 87.75 326 ASP A N 1
ATOM 2534 C CA . ASP A 1 326 ? 14.628 3.304 10.818 1.00 87.75 326 ASP A CA 1
ATOM 2535 C C . ASP A 1 326 ? 13.324 2.573 10.453 1.00 87.75 326 ASP A C 1
ATOM 2537 O O . ASP A 1 326 ? 12.259 2.990 10.896 1.00 87.75 326 ASP A O 1
ATOM 2541 N N . ILE A 1 327 ? 13.374 1.490 9.658 1.00 86.00 327 ILE A N 1
ATOM 2542 C CA . ILE A 1 327 ? 12.169 0.804 9.147 1.00 86.00 327 ILE A CA 1
ATOM 2543 C C . ILE A 1 327 ? 11.180 0.436 10.254 1.00 86.00 327 ILE A C 1
ATOM 2545 O O . ILE A 1 327 ? 9.982 0.635 10.094 1.00 86.00 327 ILE A O 1
ATOM 2549 N N . GLU A 1 328 ? 11.686 -0.027 11.396 1.00 81.94 328 GLU A N 1
ATOM 2550 C CA . GLU A 1 328 ? 10.868 -0.529 12.500 1.00 81.94 328 GLU A CA 1
ATOM 2551 C C . GLU A 1 328 ? 10.158 0.577 13.291 1.00 81.94 328 GLU A C 1
ATOM 2553 O O . GLU A 1 328 ? 9.145 0.319 13.949 1.00 81.94 328 GLU A O 1
ATOM 2558 N N . GLU A 1 329 ? 10.682 1.802 13.232 1.00 81.25 329 GLU A N 1
ATOM 2559 C CA . GLU A 1 329 ? 10.171 2.968 13.961 1.00 81.25 329 GLU A CA 1
ATOM 2560 C C . GLU A 1 329 ? 9.415 3.940 13.047 1.00 81.25 329 GLU A C 1
ATOM 2562 O O . GLU A 1 329 ? 8.515 4.641 13.508 1.00 81.25 329 GLU A O 1
ATOM 2567 N N . SER A 1 330 ? 9.762 3.984 11.760 1.00 83.75 330 SER A N 1
ATOM 2568 C CA . SER A 1 330 ? 9.298 5.021 10.837 1.00 83.75 330 SER A CA 1
ATOM 2569 C C . SER A 1 330 ? 8.071 4.635 10.026 1.00 83.75 330 SER A C 1
ATOM 2571 O O . SER A 1 330 ? 7.344 5.537 9.607 1.00 83.75 330 SER A O 1
ATOM 2573 N N . ILE A 1 331 ? 7.815 3.344 9.788 1.00 85.31 331 ILE A N 1
ATOM 2574 C CA . ILE A 1 331 ? 6.601 2.917 9.080 1.00 85.31 331 ILE A CA 1
ATOM 2575 C C . ILE A 1 331 ? 5.379 2.970 9.998 1.00 85.31 331 ILE A C 1
ATOM 2577 O O . ILE A 1 331 ? 5.432 2.670 11.192 1.00 85.31 331 ILE A O 1
ATOM 2581 N N . THR A 1 332 ? 4.245 3.317 9.409 1.00 83.19 332 THR A N 1
ATOM 2582 C CA . THR A 1 332 ? 2.933 3.246 10.056 1.00 83.19 332 THR A CA 1
ATOM 2583 C C . THR A 1 332 ? 2.158 2.023 9.578 1.00 83.19 332 THR A C 1
ATOM 2585 O O . THR A 1 332 ? 2.616 1.313 8.684 1.00 83.19 332 THR A O 1
ATOM 2588 N N . VAL A 1 333 ? 0.999 1.738 10.188 1.00 72.88 333 VAL A N 1
ATOM 2589 C CA . VAL A 1 333 ? 0.096 0.725 9.627 1.00 72.88 333 VAL A CA 1
ATOM 2590 C C . VAL A 1 333 ? -0.285 1.148 8.218 1.00 72.88 333 VAL A C 1
ATOM 2592 O O . VAL A 1 333 ? -0.641 2.306 7.978 1.00 72.88 333 VAL A O 1
ATOM 2595 N N . PHE A 1 334 ? -0.248 0.199 7.291 1.00 72.69 334 PHE A N 1
ATOM 2596 C CA . PHE A 1 334 ? -0.732 0.440 5.952 1.00 72.69 334 PHE A CA 1
ATOM 2597 C C . PHE A 1 334 ? -2.252 0.469 6.080 1.00 72.69 334 PHE A C 1
ATOM 2599 O O . PHE A 1 334 ? -2.863 -0.542 6.393 1.00 72.69 334 PHE A O 1
ATOM 2606 N N . SER A 1 335 ? -2.883 1.629 5.897 1.00 58.16 335 SER A N 1
ATOM 2607 C CA . SER A 1 335 ? -4.342 1.814 5.948 1.00 58.16 335 SER A CA 1
ATOM 2608 C C . SER A 1 335 ? -5.049 0.990 4.855 1.00 58.16 335 SER A C 1
ATOM 2610 O O . SER A 1 335 ? -5.498 1.487 3.825 1.00 58.16 335 SER A O 1
ATOM 2612 N N . ASP A 1 336 ? -5.072 -0.329 5.013 1.00 71.12 336 ASP A N 1
ATOM 2613 C CA . ASP A 1 336 ? -5.797 -1.291 4.202 1.00 71.12 336 ASP A CA 1
ATOM 2614 C C . ASP A 1 336 ? -7.251 -1.277 4.639 1.00 71.12 336 ASP A C 1
ATOM 2616 O O . ASP A 1 336 ? -7.549 -1.276 5.828 1.00 71.12 336 ASP A O 1
ATOM 2620 N N . TYR A 1 337 ? -8.162 -1.265 3.675 1.00 70.06 337 TYR A N 1
ATOM 2621 C CA . TYR A 1 337 ? -9.597 -1.265 3.912 1.00 70.06 337 TYR A CA 1
ATOM 2622 C C . TYR A 1 337 ? -10.097 -2.534 4.635 1.00 70.06 337 TYR A C 1
ATOM 2624 O O . TYR A 1 337 ? -11.184 -2.505 5.220 1.00 70.06 337 TYR A O 1
ATOM 2632 N N . ARG A 1 338 ? -9.285 -3.604 4.711 1.00 77.50 338 ARG A N 1
ATOM 2633 C CA . ARG A 1 338 ? -9.516 -4.743 5.626 1.00 77.50 338 ARG A CA 1
ATOM 2634 C C . ARG A 1 338 ? -9.453 -4.341 7.098 1.00 77.50 338 ARG A C 1
ATOM 2636 O O . ARG A 1 338 ? -10.209 -4.875 7.908 1.00 77.50 338 ARG A O 1
ATOM 2643 N N . LEU A 1 339 ? -8.609 -3.382 7.466 1.00 84.75 339 LEU A N 1
ATOM 2644 C CA . LEU A 1 339 ? -8.437 -2.994 8.865 1.00 84.75 339 LEU A CA 1
ATOM 2645 C C . LEU A 1 339 ? -9.629 -2.206 9.429 1.00 84.75 339 LEU A C 1
ATOM 2647 O O . LEU A 1 339 ? -10.091 -2.571 10.511 1.00 84.75 339 LEU A O 1
ATOM 2651 N N . PRO A 1 340 ? -10.225 -1.220 8.725 1.00 83.12 340 PRO A N 1
ATOM 2652 C CA . PRO A 1 340 ? -11.498 -0.653 9.144 1.00 83.12 340 PRO A CA 1
ATOM 2653 C C . PRO A 1 340 ? -12.594 -1.708 9.327 1.00 83.12 340 PRO A C 1
ATOM 2655 O O . PRO A 1 340 ? -13.332 -1.631 10.305 1.00 83.12 340 PRO A O 1
ATOM 2658 N N . GLN A 1 341 ? -12.693 -2.709 8.438 1.00 81.44 341 GLN A N 1
ATOM 2659 C CA . GLN A 1 341 ? -13.671 -3.802 8.564 1.00 81.44 341 GLN A CA 1
ATOM 2660 C C . GLN A 1 341 ? -13.463 -4.579 9.874 1.00 81.44 341 GLN A C 1
ATOM 2662 O O . GLN A 1 341 ? -14.416 -4.769 10.634 1.00 81.44 341 GLN A O 1
ATOM 2667 N N . LEU A 1 342 ? -12.218 -4.968 10.168 1.00 86.62 342 LEU A N 1
ATOM 2668 C CA . LEU A 1 342 ? -11.847 -5.614 11.426 1.00 86.62 342 LEU A CA 1
ATOM 2669 C C . LEU A 1 342 ? -12.206 -4.735 12.630 1.00 86.62 342 LEU A C 1
ATOM 2671 O O . LEU A 1 342 ? -12.877 -5.196 13.552 1.00 86.62 342 LEU A O 1
ATOM 2675 N N . PHE A 1 343 ? -11.800 -3.465 12.619 1.00 89.50 343 PHE A N 1
ATOM 2676 C CA . PHE A 1 343 ? -12.008 -2.539 13.732 1.00 89.50 343 PHE A CA 1
ATOM 2677 C C . PHE A 1 343 ? -13.482 -2.224 13.986 1.00 89.50 343 PHE A C 1
ATOM 2679 O O . PHE A 1 343 ? -13.867 -2.036 15.140 1.00 89.50 343 PHE A O 1
ATOM 2686 N N . ILE A 1 344 ? -14.329 -2.234 12.959 1.00 85.19 344 ILE A N 1
ATOM 2687 C CA . ILE A 1 344 ? -15.785 -2.184 13.133 1.00 85.19 344 ILE A CA 1
ATOM 2688 C C . ILE A 1 344 ? -16.289 -3.497 13.741 1.00 85.19 344 ILE A C 1
ATOM 2690 O O . ILE A 1 344 ? -17.018 -3.467 14.731 1.00 85.19 344 ILE A O 1
ATOM 2694 N N . GLY A 1 345 ? -15.879 -4.647 13.192 1.00 84.06 345 GLY A N 1
ATOM 2695 C CA . GLY A 1 345 ? -16.325 -5.969 13.648 1.00 84.06 345 GLY A CA 1
ATOM 2696 C C . GLY A 1 345 ? -15.985 -6.269 15.110 1.00 84.06 345 GLY A C 1
ATOM 2697 O O . GLY A 1 345 ? -16.770 -6.904 15.809 1.00 84.06 345 GLY A O 1
ATOM 2698 N N . VAL A 1 346 ? -14.857 -5.752 15.605 1.00 87.38 346 VAL A N 1
ATOM 2699 C CA . VAL A 1 346 ? -14.441 -5.885 17.013 1.00 87.38 346 VAL A CA 1
ATOM 2700 C C . VAL A 1 346 ? -14.798 -4.672 17.882 1.00 87.38 346 VAL A C 1
ATOM 2702 O O . VAL A 1 346 ? -14.313 -4.553 19.007 1.00 87.38 346 VAL A O 1
ATOM 2705 N N . ALA A 1 347 ? -15.656 -3.777 17.381 1.00 88.19 347 ALA A N 1
ATOM 2706 C CA . ALA A 1 347 ? -16.167 -2.592 18.078 1.00 88.19 347 ALA A CA 1
ATOM 2707 C C . ALA A 1 347 ? -15.101 -1.569 18.534 1.00 88.19 347 ALA A C 1
ATOM 2709 O O . ALA A 1 347 ? -15.353 -0.766 19.436 1.00 88.19 347 ALA A O 1
ATOM 2710 N N . ILE A 1 348 ? -13.923 -1.565 17.901 1.00 89.75 348 ILE A N 1
ATOM 2711 C CA . ILE A 1 348 ? -12.906 -0.514 18.064 1.00 89.75 348 ILE A CA 1
ATOM 2712 C C . ILE A 1 348 ? -13.403 0.793 17.442 1.00 89.75 348 ILE A C 1
ATOM 2714 O O . ILE A 1 348 ? -13.237 1.852 18.041 1.00 89.75 348 ILE A O 1
ATOM 2718 N N . PHE A 1 349 ? -14.048 0.739 16.278 1.00 88.06 349 PHE A N 1
ATOM 2719 C CA . PHE A 1 349 ? -14.730 1.896 15.704 1.00 88.06 349 PHE A CA 1
ATOM 2720 C C . PHE A 1 349 ? -16.174 1.952 16.190 1.00 88.06 349 PHE A C 1
ATOM 2722 O O . PHE A 1 349 ? -16.942 1.010 15.999 1.00 88.06 349 PHE A O 1
ATOM 2729 N N . ALA A 1 350 ? -16.546 3.072 16.814 1.00 77.62 350 ALA A N 1
ATOM 2730 C CA . ALA A 1 350 ? -17.917 3.295 17.253 1.00 77.62 350 ALA A CA 1
ATOM 2731 C C . ALA A 1 350 ? -18.839 3.422 16.031 1.00 77.62 350 ALA A C 1
ATOM 2733 O O . ALA A 1 350 ? -18.725 4.358 15.241 1.00 77.62 350 ALA A O 1
ATOM 2734 N N . SER A 1 351 ? -19.750 2.465 15.884 1.00 62.16 351 SER A N 1
ATOM 2735 C CA . SER A 1 351 ? -20.593 2.298 14.700 1.00 62.16 351 SER A CA 1
ATOM 2736 C C . SER A 1 351 ? -21.914 3.091 14.770 1.00 62.16 351 SER A C 1
ATOM 2738 O O . SER A 1 351 ? -22.541 3.319 13.734 1.00 62.16 351 SER A O 1
ATOM 2740 N N . ASP A 1 352 ? -22.277 3.584 15.962 1.00 59.78 352 ASP A N 1
ATOM 2741 C CA . ASP A 1 352 ? -23.517 4.325 16.261 1.00 59.78 352 ASP A CA 1
ATOM 2742 C C . ASP A 1 352 ? -23.434 5.836 15.981 1.00 59.78 352 ASP A C 1
ATOM 2744 O O . ASP A 1 352 ? -24.343 6.597 16.321 1.00 59.78 352 ASP A O 1
ATOM 2748 N N . LEU A 1 353 ? -22.337 6.310 15.385 1.00 57.94 353 LEU A N 1
ATOM 2749 C CA . LEU A 1 353 ? -22.210 7.718 15.025 1.00 57.94 353 LEU A CA 1
ATOM 2750 C C . LEU A 1 353 ? -23.186 8.054 13.897 1.00 57.94 353 LEU A C 1
ATOM 2752 O O . LEU A 1 353 ? -23.123 7.493 12.801 1.00 57.94 353 LEU A O 1
ATOM 2756 N N . VAL A 1 354 ? -24.091 8.983 14.198 1.00 51.59 354 VAL A N 1
ATOM 2757 C CA . VAL A 1 354 ? -24.973 9.625 13.228 1.00 51.59 354 VAL A CA 1
ATOM 2758 C C . VAL A 1 354 ? -24.101 10.465 12.305 1.00 51.59 354 VAL A C 1
ATOM 2760 O O . VAL A 1 354 ? -23.570 11.494 12.722 1.00 51.59 354 VAL A O 1
ATOM 2763 N N . LEU A 1 355 ? -23.960 10.035 11.049 1.00 53.84 355 LEU A N 1
ATOM 2764 C CA . LEU A 1 355 ? -23.490 10.920 9.994 1.00 53.84 355 LEU A CA 1
ATOM 2765 C C . LEU A 1 355 ? -24.661 11.871 9.744 1.00 53.84 355 LEU A C 1
ATOM 2767 O O . LEU A 1 355 ? -25.615 11.540 9.038 1.00 53.84 355 LEU A O 1
ATOM 2771 N N . GLU A 1 356 ? -24.655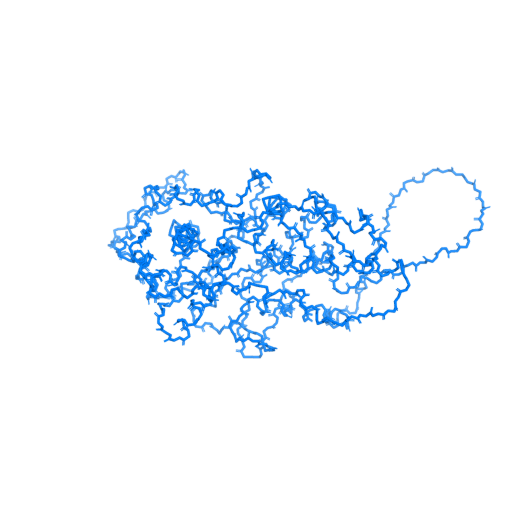 13.017 10.426 1.00 46.94 356 GLU A N 1
ATOM 2772 C CA . GLU A 1 356 ? -25.521 14.126 10.033 1.00 46.94 356 GLU A CA 1
ATOM 2773 C C . GLU A 1 356 ? -25.269 14.392 8.544 1.00 46.94 356 GLU A C 1
ATOM 2775 O O . GLU A 1 356 ? -24.125 14.276 8.090 1.00 46.94 356 GLU A O 1
ATOM 2780 N N . GLU A 1 357 ? -26.316 14.721 7.778 1.00 41.81 357 GLU A N 1
ATOM 2781 C CA . GLU A 1 357 ? -26.164 15.280 6.433 1.00 41.81 357 GLU A CA 1
ATOM 2782 C C . GLU A 1 357 ? -25.389 16.597 6.557 1.00 41.81 357 GLU A C 1
ATOM 2784 O O . GLU A 1 357 ? -25.939 17.693 6.613 1.00 41.81 357 GLU A O 1
ATOM 2789 N N . VAL A 1 358 ? -24.068 16.496 6.660 1.00 42.53 358 VAL A N 1
ATOM 2790 C CA . VAL A 1 358 ? -23.179 17.609 6.404 1.00 42.53 358 VAL A CA 1
ATOM 2791 C C . VAL A 1 358 ? -23.358 17.856 4.920 1.00 42.53 358 VAL A C 1
ATOM 2793 O O . VAL A 1 358 ? -23.004 16.994 4.113 1.00 42.53 358 VAL A O 1
ATOM 2796 N N . ASP A 1 359 ? -23.965 18.990 4.571 1.00 41.88 359 ASP A N 1
ATOM 2797 C CA . ASP A 1 359 ? -24.092 19.452 3.192 1.00 41.88 359 ASP A CA 1
ATOM 2798 C C . ASP A 1 359 ? -22.684 19.631 2.604 1.00 41.88 359 ASP A C 1
ATOM 2800 O O . ASP A 1 359 ? -22.037 20.677 2.680 1.00 41.88 359 ASP A O 1
ATOM 2804 N N . TRP A 1 360 ? -22.155 18.526 2.093 1.00 40.22 360 TRP A N 1
ATOM 2805 C CA . TRP A 1 360 ? -20.763 18.350 1.707 1.00 40.22 360 TRP A CA 1
ATOM 2806 C C . TRP A 1 360 ? -20.429 19.133 0.438 1.00 40.22 360 TRP A C 1
ATOM 2808 O O . TRP A 1 360 ? -19.255 19.379 0.165 1.00 40.22 360 TRP A O 1
ATOM 2818 N N . LYS A 1 361 ? -21.454 19.588 -0.296 1.00 36.56 361 LYS A N 1
ATOM 2819 C CA . LYS A 1 361 ? -21.314 20.480 -1.451 1.00 36.56 361 LYS A CA 1
ATOM 2820 C C . LYS A 1 361 ? -21.040 21.925 -1.046 1.00 36.56 361 LYS A C 1
ATOM 2822 O O . LYS A 1 361 ? -20.405 22.645 -1.809 1.00 36.56 361 LYS A O 1
ATOM 2827 N N . VAL A 1 362 ? -21.450 22.344 0.152 1.00 37.56 362 VAL A N 1
ATOM 2828 C CA . VAL A 1 362 ? -21.273 23.728 0.624 1.00 37.56 362 VAL A CA 1
ATOM 2829 C C . VAL A 1 362 ? -19.833 24.015 1.072 1.00 37.56 362 VAL A C 1
ATOM 2831 O O . VAL A 1 362 ? -19.422 25.171 1.106 1.00 37.56 362 VAL A O 1
ATOM 2834 N N . MET A 1 363 ? -19.011 22.993 1.337 1.00 35.38 363 MET A N 1
ATOM 2835 C CA . MET A 1 363 ? -17.618 23.194 1.773 1.00 35.38 363 MET A CA 1
ATOM 2836 C C . MET A 1 363 ? -16.571 23.171 0.647 1.00 35.38 363 MET A C 1
ATOM 2838 O O . MET A 1 363 ? -15.420 23.521 0.901 1.00 35.38 363 MET A O 1
ATOM 2842 N N . THR A 1 364 ? -16.934 22.806 -0.589 1.00 33.09 364 THR A N 1
ATOM 2843 C CA . THR A 1 364 ? -15.984 22.707 -1.720 1.00 33.09 364 THR A CA 1
ATOM 2844 C C . THR A 1 364 ? -16.080 23.843 -2.743 1.00 33.09 364 THR A C 1
ATOM 2846 O O . THR A 1 364 ? -15.338 23.837 -3.722 1.00 33.09 364 THR A O 1
ATOM 2849 N N . SER A 1 365 ? -16.952 24.835 -2.547 1.00 29.83 365 SER A N 1
ATOM 2850 C CA . SER A 1 365 ? -17.075 25.967 -3.474 1.00 29.83 365 SER A CA 1
ATOM 2851 C C . SER A 1 365 ? -17.356 27.281 -2.754 1.00 29.83 365 SER A C 1
ATOM 2853 O O . SER A 1 365 ? -18.432 27.490 -2.198 1.00 29.83 365 SER A O 1
ATOM 2855 N N . THR A 1 366 ? -16.426 28.229 -2.861 1.00 36.72 366 THR A N 1
ATOM 2856 C CA . THR A 1 366 ? -16.822 29.626 -3.029 1.00 36.72 366 THR A CA 1
ATOM 2857 C C . THR A 1 366 ? -17.681 29.725 -4.299 1.00 36.72 366 THR A C 1
ATOM 2859 O O . THR A 1 366 ? -17.296 29.203 -5.342 1.00 36.72 366 THR A O 1
ATOM 2862 N N . VAL A 1 367 ? -18.814 30.432 -4.185 1.00 33.28 367 VAL A N 1
ATOM 2863 C CA . VAL A 1 367 ? -19.849 30.772 -5.194 1.00 33.28 367 VAL A CA 1
ATOM 2864 C C . VAL A 1 367 ? -21.156 29.940 -5.114 1.00 33.28 367 VAL A C 1
ATOM 2866 O O . VAL A 1 367 ? -21.164 28.724 -5.256 1.00 33.28 367 VAL A O 1
ATOM 2869 N N . GLN A 1 368 ? -22.245 30.684 -4.855 1.00 30.34 368 GLN A N 1
ATOM 2870 C CA . GLN A 1 368 ? -23.675 30.366 -4.617 1.00 30.34 368 GLN A CA 1
ATOM 2871 C C . GLN A 1 368 ? -24.363 29.580 -5.767 1.00 30.34 368 GLN A C 1
ATOM 2873 O O . GLN A 1 368 ? -23.833 29.547 -6.871 1.00 30.34 368 GLN A O 1
ATOM 2878 N N . GLU A 1 369 ? -25.522 28.911 -5.630 1.00 30.64 369 GLU A N 1
ATOM 2879 C CA . GLU A 1 369 ? -26.805 29.254 -4.969 1.00 30.64 369 GLU A CA 1
ATOM 2880 C C . GLU A 1 369 ? -27.568 28.027 -4.399 1.00 30.64 369 GLU A C 1
ATOM 2882 O O . GLU A 1 369 ? -27.358 26.901 -4.861 1.00 30.64 369 GLU A O 1
ATOM 2887 N N . PRO A 1 370 ? -28.496 28.224 -3.433 1.00 36.22 370 PRO A N 1
ATOM 2888 C CA . PRO A 1 370 ? -29.207 27.145 -2.752 1.00 36.22 370 PRO A CA 1
ATOM 2889 C C . PRO A 1 370 ? -30.394 26.620 -3.575 1.00 36.22 370 PRO A C 1
ATOM 2891 O O . PRO A 1 370 ? -31.232 27.388 -4.050 1.00 36.22 370 PRO A O 1
ATOM 2894 N N . ARG A 1 371 ? -30.532 25.294 -3.674 1.00 34.19 371 ARG A N 1
ATOM 2895 C CA . ARG A 1 371 ? -31.807 24.654 -4.029 1.00 34.19 371 ARG A CA 1
ATOM 2896 C C . ARG A 1 371 ? -32.404 24.012 -2.786 1.00 34.19 371 ARG A C 1
ATOM 2898 O O . ARG A 1 371 ? -31.917 22.988 -2.324 1.00 34.19 371 ARG A O 1
ATOM 2905 N N . ASN A 1 372 ? -33.470 24.631 -2.288 1.00 41.47 372 ASN A N 1
ATOM 2906 C CA . ASN A 1 372 ? -34.385 24.039 -1.321 1.00 41.47 372 ASN A CA 1
ATOM 2907 C C . ASN A 1 372 ? -35.121 22.864 -1.975 1.00 41.47 372 ASN A C 1
ATOM 2909 O O . ASN A 1 372 ? -36.035 23.083 -2.765 1.00 41.47 372 ASN A O 1
ATOM 2913 N N . GLU A 1 373 ? -34.762 21.639 -1.609 1.00 38.31 373 GLU A N 1
ATOM 2914 C CA . GLU A 1 373 ? -35.695 20.515 -1.600 1.00 38.31 373 GLU A CA 1
ATOM 2915 C C . GLU A 1 373 ? -35.523 19.777 -0.276 1.00 38.31 373 GLU A C 1
ATOM 2917 O O . GLU A 1 373 ? -34.472 19.210 0.013 1.00 38.31 373 GLU A O 1
ATOM 2922 N N . ASP A 1 374 ? -36.584 19.841 0.519 1.00 37.00 374 ASP A N 1
ATOM 2923 C CA . ASP A 1 374 ? -36.782 19.181 1.801 1.00 37.00 374 ASP A CA 1
ATOM 2924 C C . ASP A 1 374 ? -36.753 17.654 1.580 1.00 37.00 374 ASP A C 1
ATOM 2926 O O . ASP A 1 374 ? -37.767 17.017 1.281 1.00 37.00 374 ASP A O 1
ATOM 2930 N N . ARG A 1 375 ? -35.557 17.056 1.617 1.00 39.69 375 ARG A N 1
ATOM 2931 C CA . ARG A 1 375 ? -35.380 15.604 1.711 1.00 39.69 375 ARG A CA 1
ATOM 2932 C C . ARG A 1 375 ? -35.218 15.291 3.186 1.00 39.69 375 ARG A C 1
ATOM 2934 O O . ARG A 1 375 ? -34.263 15.737 3.804 1.00 39.69 375 ARG A O 1
ATOM 2941 N N . GLY A 1 376 ? -36.179 14.565 3.755 1.00 34.44 376 GLY A N 1
ATOM 2942 C CA . GLY A 1 376 ? -36.112 14.135 5.149 1.00 34.44 376 GLY A CA 1
ATOM 2943 C C . GLY A 1 376 ? -34.765 13.472 5.429 1.00 34.44 376 GLY A C 1
ATOM 2944 O O . GLY A 1 376 ? -34.422 12.496 4.764 1.00 34.44 376 GLY A O 1
ATOM 2945 N N . ALA A 1 377 ? -34.014 14.030 6.379 1.00 40.09 377 ALA A N 1
ATOM 2946 C CA . ALA A 1 377 ? -32.669 13.595 6.721 1.00 40.09 377 ALA A CA 1
ATOM 2947 C C . ALA A 1 377 ? -32.681 12.122 7.153 1.00 40.09 377 ALA A C 1
ATOM 2949 O O . ALA A 1 377 ? -33.022 11.780 8.288 1.00 40.09 377 ALA A O 1
ATOM 2950 N N . THR A 1 378 ? -32.326 11.223 6.240 1.00 46.00 378 THR A N 1
ATOM 2951 C CA . THR A 1 378 ? -32.024 9.835 6.581 1.00 46.00 378 THR A CA 1
ATOM 2952 C C . THR A 1 378 ? -30.685 9.815 7.298 1.00 46.00 378 THR A C 1
ATOM 2954 O O . THR A 1 378 ? -29.630 9.908 6.674 1.00 46.00 378 THR A O 1
ATOM 2957 N N . THR A 1 379 ? -30.734 9.701 8.624 1.00 54.94 379 THR A N 1
ATOM 2958 C CA . THR A 1 379 ? -29.567 9.451 9.466 1.00 54.94 379 THR A CA 1
ATOM 2959 C C . THR A 1 379 ? -28.849 8.197 8.980 1.00 54.94 379 THR A C 1
ATOM 2961 O O . THR A 1 379 ? -29.299 7.076 9.210 1.00 54.94 379 THR A O 1
ATOM 2964 N N . THR A 1 380 ? -27.734 8.392 8.288 1.00 66.12 380 THR A N 1
ATOM 2965 C CA . THR A 1 380 ? -26.873 7.301 7.846 1.00 66.12 380 THR A CA 1
ATOM 2966 C C . THR A 1 380 ? -25.801 7.122 8.912 1.00 66.12 380 THR A C 1
ATOM 2968 O O . THR A 1 380 ? -25.170 8.084 9.324 1.00 66.12 380 THR A O 1
ATOM 2971 N N . THR A 1 381 ? -25.599 5.914 9.417 1.00 70.62 381 THR A N 1
ATOM 2972 C CA . THR A 1 381 ? -24.485 5.601 10.326 1.00 70.62 381 THR A CA 1
ATOM 2973 C C . THR A 1 381 ? -23.416 4.806 9.588 1.00 70.62 381 THR A C 1
ATOM 2975 O O . THR A 1 381 ? -23.716 4.136 8.593 1.00 70.62 381 THR A O 1
ATOM 2978 N N . LEU A 1 382 ? -22.176 4.810 10.089 1.00 73.38 382 LEU A N 1
ATOM 2979 C CA . LEU A 1 382 ? -21.131 3.910 9.582 1.00 73.38 382 LEU A CA 1
ATOM 2980 C C . LEU A 1 382 ? -21.608 2.447 9.612 1.00 73.38 382 LEU A C 1
ATOM 2982 O O . LEU A 1 382 ? -21.422 1.722 8.637 1.00 73.38 382 LEU A O 1
ATOM 2986 N N . HIS A 1 383 ? -22.312 2.041 10.676 1.00 71.06 383 HIS A N 1
ATOM 2987 C CA . HIS A 1 383 ? -22.948 0.725 10.751 1.00 71.06 383 HIS A CA 1
ATOM 2988 C C . HIS A 1 383 ? -23.897 0.464 9.571 1.00 71.06 383 HIS A C 1
ATOM 2990 O O . HIS A 1 383 ? -23.836 -0.594 8.945 1.00 71.06 383 HIS A O 1
ATOM 2996 N N . SER A 1 384 ? -24.773 1.422 9.248 1.00 72.00 384 SER A N 1
ATOM 2997 C CA . SER A 1 384 ? -25.750 1.275 8.163 1.00 72.00 384 SER A CA 1
ATOM 2998 C C . SER A 1 384 ? -25.094 1.169 6.785 1.00 72.00 384 SER A C 1
ATOM 3000 O O . SER A 1 384 ? -25.527 0.356 5.973 1.00 72.00 384 SER A O 1
ATOM 3002 N N . LEU A 1 385 ? -24.010 1.912 6.529 1.00 73.12 385 LEU A N 1
ATOM 3003 C CA . LEU A 1 385 ? -23.266 1.840 5.266 1.00 73.12 385 LEU A CA 1
ATOM 3004 C C . LEU A 1 385 ? -22.607 0.474 5.090 1.00 73.12 385 LEU A C 1
ATOM 3006 O O . LEU A 1 385 ? -22.747 -0.158 4.047 1.00 73.12 385 LEU A O 1
ATOM 3010 N N . VAL A 1 386 ? -21.951 -0.008 6.143 1.00 70.75 386 VAL A N 1
ATOM 3011 C CA . VAL A 1 386 ? -21.232 -1.285 6.128 1.00 70.75 386 VAL A CA 1
ATOM 3012 C C . VAL A 1 386 ? -22.210 -2.453 5.984 1.00 70.75 386 VAL A C 1
ATOM 3014 O O . VAL A 1 386 ? -22.025 -3.322 5.137 1.00 70.75 386 VAL A O 1
ATOM 3017 N N . THR A 1 387 ? -23.297 -2.460 6.761 1.00 70.06 387 THR A N 1
ATOM 3018 C CA . THR A 1 387 ? -24.314 -3.528 6.693 1.00 70.06 387 THR A CA 1
ATOM 3019 C C . THR A 1 387 ? -25.083 -3.542 5.373 1.00 70.06 387 THR A C 1
ATOM 3021 O O . THR A 1 387 ? -25.432 -4.614 4.878 1.00 70.06 387 THR A O 1
ATOM 3024 N N . SER A 1 388 ? -25.309 -2.377 4.761 1.00 69.62 388 SER A N 1
ATOM 3025 C CA . SER A 1 388 ? -25.961 -2.273 3.449 1.00 69.62 388 SER A CA 1
ATOM 3026 C C . SER A 1 388 ? -25.027 -2.511 2.260 1.00 69.62 388 SER A C 1
ATOM 3028 O O . SER A 1 388 ? -25.502 -2.474 1.131 1.00 69.62 388 SER A O 1
ATOM 3030 N N . HIS A 1 389 ? -23.733 -2.773 2.482 1.00 69.06 389 HIS A N 1
ATOM 3031 C CA . HIS A 1 389 ? -22.716 -2.873 1.423 1.00 69.06 389 HIS A CA 1
ATOM 3032 C C . HIS A 1 389 ? -22.609 -1.607 0.554 1.00 69.06 389 HIS A C 1
ATOM 3034 O O . HIS A 1 389 ? -22.147 -1.661 -0.589 1.00 69.06 389 HIS A O 1
ATOM 3040 N N . SER A 1 390 ? -23.030 -0.462 1.093 1.00 72.12 390 SER A N 1
ATOM 3041 C CA . SER A 1 390 ? -22.970 0.808 0.381 1.00 72.12 390 SER A CA 1
ATOM 3042 C C . SER A 1 390 ? -21.512 1.245 0.229 1.00 72.12 390 SER A C 1
ATOM 3044 O O . SER A 1 390 ? -20.758 1.201 1.209 1.00 72.12 390 SER A O 1
ATOM 3046 N N . PRO A 1 391 ? -21.083 1.666 -0.975 1.00 70.69 391 PRO A N 1
ATOM 3047 C CA . PRO A 1 391 ? -19.739 2.185 -1.155 1.00 70.69 391 PRO A CA 1
ATOM 3048 C C . PRO A 1 391 ? -19.553 3.473 -0.350 1.00 70.69 391 PRO A C 1
ATOM 3050 O O . PRO A 1 391 ? -20.482 4.267 -0.197 1.00 70.69 391 PRO A O 1
ATOM 3053 N N . ILE A 1 392 ? -18.338 3.681 0.154 1.00 75.25 392 ILE A N 1
ATOM 3054 C CA . ILE A 1 392 ? -17.953 4.953 0.768 1.00 75.25 392 ILE A CA 1
ATOM 3055 C C . ILE A 1 392 ? -17.311 5.805 -0.318 1.00 75.25 392 ILE A C 1
ATOM 3057 O O . ILE A 1 392 ? -16.305 5.410 -0.914 1.00 75.25 392 ILE A O 1
ATOM 3061 N N . ASP A 1 393 ? -17.907 6.968 -0.567 1.00 74.12 393 ASP A N 1
ATOM 3062 C CA . ASP A 1 393 ? -17.388 7.910 -1.546 1.00 74.12 393 ASP A CA 1
ATOM 3063 C C . ASP A 1 393 ? -15.996 8.405 -1.138 1.00 74.12 393 ASP A C 1
ATOM 3065 O O . ASP A 1 393 ? -15.694 8.693 0.027 1.00 74.12 393 ASP A O 1
ATOM 3069 N N . VAL A 1 394 ? -15.141 8.502 -2.146 1.00 72.50 394 VAL A N 1
ATOM 3070 C CA . VAL A 1 394 ? -13.754 8.950 -2.031 1.00 72.50 394 VAL A CA 1
ATOM 3071 C C . VAL A 1 394 ? -13.720 10.424 -1.633 1.00 72.50 394 VAL A C 1
ATOM 3073 O O . VAL A 1 394 ? -14.647 11.169 -1.943 1.00 72.50 394 VAL A O 1
ATOM 3076 N N . GLU A 1 395 ? -12.667 10.852 -0.933 1.00 73.88 395 GLU A N 1
ATOM 3077 C CA . GLU A 1 395 ? -12.490 12.244 -0.470 1.00 73.88 395 GLU A CA 1
ATOM 3078 C C . GLU A 1 395 ? -13.556 12.747 0.525 1.00 73.88 395 GLU A C 1
ATOM 3080 O O . GLU A 1 395 ? -13.533 13.907 0.953 1.00 73.88 395 GLU A O 1
ATOM 3085 N N . THR A 1 396 ? -14.469 11.878 0.968 1.00 80.81 396 THR A N 1
ATOM 3086 C CA . THR A 1 396 ? -15.402 12.213 2.040 1.00 80.81 396 THR A CA 1
ATOM 3087 C C . THR A 1 396 ? -14.681 12.290 3.386 1.00 80.81 396 THR A C 1
ATOM 3089 O O . THR A 1 396 ? -13.697 11.585 3.620 1.00 80.81 396 THR A O 1
ATOM 3092 N N . PRO A 1 397 ? -15.174 13.110 4.334 1.00 84.25 397 PRO A N 1
ATOM 3093 C CA . PRO A 1 397 ? -14.630 13.093 5.687 1.00 84.25 397 PRO A CA 1
ATOM 3094 C C . PRO A 1 397 ? -14.719 11.716 6.354 1.00 84.25 397 PRO A C 1
ATOM 3096 O O . PRO A 1 397 ? -13.867 11.416 7.180 1.00 84.25 397 PRO A O 1
ATOM 3099 N N . LEU A 1 398 ? -15.700 10.879 5.988 1.00 84.06 398 LEU A N 1
ATOM 3100 C CA . LEU A 1 398 ? -15.799 9.502 6.479 1.00 84.06 398 LEU A CA 1
ATOM 3101 C C . LEU A 1 398 ? -14.671 8.618 5.970 1.00 84.06 398 LEU A C 1
ATOM 3103 O O . LEU A 1 398 ? -14.036 7.947 6.776 1.00 84.06 398 LEU A O 1
ATOM 3107 N N . GLU A 1 399 ? -14.389 8.648 4.670 1.00 84.31 399 GLU A N 1
ATOM 3108 C CA . GLU A 1 399 ? -13.247 7.929 4.108 1.00 84.31 399 GLU A CA 1
ATOM 3109 C C . GLU A 1 399 ? -11.943 8.359 4.794 1.00 84.31 399 GLU A C 1
ATOM 3111 O O . GLU A 1 399 ? -11.201 7.513 5.294 1.00 84.31 399 GLU A O 1
ATOM 3116 N N . THR A 1 400 ? -11.719 9.668 4.939 1.00 85.88 400 THR A N 1
ATOM 3117 C CA . THR A 1 400 ? -10.508 10.191 5.587 1.00 85.88 400 THR A CA 1
ATOM 3118 C C . THR A 1 400 ? -10.450 9.812 7.070 1.00 85.88 400 THR A C 1
ATOM 3120 O O . THR A 1 400 ? -9.388 9.449 7.575 1.00 85.88 400 THR A O 1
ATOM 3123 N N . ALA A 1 401 ? -11.586 9.830 7.774 1.00 88.19 401 ALA A N 1
ATOM 3124 C CA . ALA A 1 401 ? -11.665 9.424 9.173 1.00 88.19 401 ALA A CA 1
ATOM 3125 C C . ALA A 1 401 ? -11.388 7.934 9.360 1.00 88.19 401 ALA A C 1
ATOM 3127 O O . ALA A 1 401 ? -10.668 7.589 10.288 1.00 88.19 401 ALA A O 1
ATOM 3128 N N . LEU A 1 402 ? -11.895 7.053 8.492 1.00 86.81 402 LEU A N 1
ATOM 3129 C CA . LEU A 1 402 ? -11.617 5.614 8.567 1.00 86.81 402 LEU A CA 1
ATOM 3130 C C . LEU A 1 402 ? -10.122 5.321 8.420 1.00 86.81 402 LEU A C 1
ATOM 3132 O O . LEU A 1 402 ? -9.584 4.490 9.152 1.00 86.81 402 LEU A O 1
ATOM 3136 N N . ARG A 1 403 ? -9.430 6.049 7.542 1.00 86.69 403 ARG A N 1
ATOM 3137 C CA . ARG A 1 403 ? -7.972 5.955 7.377 1.00 86.69 403 ARG A CA 1
ATOM 3138 C C . ARG A 1 403 ? -7.211 6.426 8.592 1.00 86.69 403 ARG A C 1
ATOM 3140 O O . ARG A 1 403 ? -6.423 5.671 9.156 1.00 86.69 403 ARG A O 1
ATOM 3147 N N . ALA A 1 404 ? -7.486 7.663 8.999 1.00 89.38 404 ALA A N 1
ATOM 3148 C CA . ALA A 1 404 ? -6.854 8.275 10.152 1.00 89.38 404 ALA A CA 1
ATOM 3149 C C . ALA A 1 404 ? -7.101 7.422 11.401 1.00 89.38 404 ALA A C 1
ATOM 3151 O O . ALA A 1 404 ? -6.177 7.104 12.140 1.00 89.38 404 ALA A O 1
ATOM 3152 N N . GLY A 1 405 ? -8.341 6.965 11.581 1.00 91.19 405 GLY A N 1
ATOM 3153 C CA . GLY A 1 405 ? -8.756 6.073 12.654 1.00 91.19 405 GLY A CA 1
ATOM 3154 C C . GLY A 1 405 ? -8.010 4.751 12.646 1.00 91.19 405 GLY A C 1
ATOM 3155 O O . GLY A 1 405 ? -7.650 4.263 13.709 1.00 91.19 405 GLY A O 1
ATOM 3156 N N . THR A 1 406 ? -7.739 4.189 11.467 1.00 90.81 406 THR A N 1
ATOM 3157 C CA . THR A 1 406 ? -7.015 2.918 11.336 1.00 90.81 406 THR A CA 1
ATOM 3158 C C . THR A 1 406 ? -5.569 3.066 11.782 1.00 90.81 406 THR A C 1
ATOM 3160 O O . THR A 1 406 ? -5.096 2.276 12.597 1.00 90.81 406 THR A O 1
ATOM 3163 N N . ILE A 1 407 ? -4.894 4.117 11.314 1.00 90.75 407 ILE A N 1
ATOM 3164 C CA . ILE A 1 407 ? -3.511 4.419 11.693 1.00 90.75 407 ILE A CA 1
ATOM 3165 C C . ILE A 1 407 ? -3.409 4.694 13.194 1.00 90.75 407 ILE A C 1
ATOM 3167 O O . ILE A 1 407 ? -2.545 4.134 13.868 1.00 90.75 407 ILE A O 1
ATOM 3171 N N . VAL A 1 408 ? -4.315 5.511 13.740 1.00 93.19 408 VAL A N 1
ATOM 3172 C CA . VAL A 1 408 ? -4.315 5.853 15.169 1.00 93.19 408 VAL A CA 1
ATOM 3173 C C . VAL A 1 408 ? -4.642 4.637 16.033 1.00 93.19 408 VAL A C 1
ATOM 3175 O O . VAL A 1 408 ? -3.929 4.379 16.999 1.00 93.19 408 VAL A O 1
ATOM 3178 N N . ALA A 1 409 ? -5.658 3.848 15.675 1.00 93.56 409 ALA A N 1
ATOM 3179 C CA . ALA A 1 409 ? -6.012 2.641 16.418 1.00 93.56 409 ALA A CA 1
ATOM 3180 C C . ALA A 1 409 ? -4.873 1.613 16.401 1.00 93.56 409 ALA A C 1
ATOM 3182 O O . ALA A 1 409 ? -4.560 1.037 17.439 1.00 93.56 409 ALA A O 1
ATOM 3183 N N . ALA A 1 410 ? -4.206 1.412 15.265 1.00 92.50 410 ALA A N 1
ATOM 3184 C CA . ALA A 1 410 ? -3.053 0.524 15.202 1.00 92.50 410 ALA A CA 1
ATOM 3185 C C . ALA A 1 410 ? -1.857 1.038 16.018 1.00 92.50 410 ALA A C 1
ATOM 3187 O O . ALA A 1 410 ? -1.221 0.261 16.730 1.00 92.50 410 ALA A O 1
ATOM 3188 N N . ALA A 1 411 ? -1.586 2.346 15.988 1.00 92.12 411 ALA A N 1
ATOM 3189 C CA . ALA A 1 411 ? -0.559 2.953 16.830 1.00 92.12 411 ALA A CA 1
ATOM 3190 C C . ALA A 1 411 ? -0.856 2.759 18.329 1.00 92.12 411 ALA A C 1
ATOM 3192 O O . ALA A 1 411 ? 0.035 2.382 19.093 1.00 92.12 411 ALA A O 1
ATOM 3193 N N . GLU A 1 412 ? -2.109 2.943 18.753 1.00 94.19 412 GLU A N 1
ATOM 3194 C CA . GLU A 1 412 ? -2.542 2.675 20.130 1.00 94.19 412 GLU A CA 1
ATOM 3195 C C . GLU A 1 412 ? -2.459 1.185 20.496 1.00 94.19 412 GLU A C 1
ATOM 3197 O O . GLU A 1 412 ? -2.039 0.845 21.606 1.00 94.19 412 GLU A O 1
ATOM 3202 N N . LEU A 1 413 ? -2.822 0.285 19.574 1.00 93.50 413 LEU A N 1
ATOM 3203 C CA . LEU A 1 413 ? -2.682 -1.163 19.748 1.00 93.50 413 LEU A CA 1
ATOM 3204 C C . LEU A 1 413 ? -1.218 -1.548 19.972 1.00 93.50 413 LEU A C 1
ATOM 3206 O O . LEU A 1 413 ? -0.926 -2.275 20.920 1.00 93.50 413 LEU A O 1
ATOM 3210 N N . LEU A 1 414 ? -0.295 -1.021 19.162 1.00 92.25 414 LEU A N 1
ATOM 3211 C CA . LEU A 1 414 ? 1.137 -1.280 19.311 1.00 92.25 414 LEU A CA 1
ATOM 3212 C C . LEU A 1 414 ? 1.652 -0.821 20.679 1.00 92.25 414 LEU A C 1
ATOM 3214 O O . LEU A 1 414 ? 2.359 -1.568 21.354 1.00 92.25 414 LEU A O 1
ATOM 3218 N N . GLN A 1 415 ? 1.273 0.384 21.117 1.00 93.06 415 GLN A N 1
ATOM 3219 C CA . GLN A 1 415 ? 1.657 0.899 22.435 1.00 93.06 415 GLN A CA 1
ATOM 3220 C C . GLN A 1 415 ? 1.148 0.001 23.568 1.00 93.06 415 GLN A C 1
ATOM 3222 O O . GLN A 1 415 ? 1.896 -0.313 24.494 1.00 93.06 415 GLN A O 1
ATOM 3227 N N . LYS A 1 416 ? -0.104 -0.462 23.486 1.00 94.75 416 LYS A N 1
ATOM 3228 C CA . LYS A 1 416 ? -0.689 -1.374 24.479 1.00 94.75 416 LYS A CA 1
ATOM 3229 C C . LYS A 1 416 ? -0.034 -2.749 24.474 1.00 94.75 416 LYS A C 1
ATOM 3231 O O . LYS A 1 416 ? 0.172 -3.308 25.547 1.00 94.75 416 LYS A O 1
ATOM 3236 N N . LEU A 1 417 ? 0.328 -3.278 23.306 1.00 92.81 417 LEU A N 1
ATOM 3237 C CA . LEU A 1 417 ? 1.061 -4.540 23.200 1.00 92.81 417 LEU A CA 1
ATOM 3238 C C . LEU A 1 417 ? 2.451 -4.431 23.825 1.00 92.81 417 LEU A C 1
ATOM 3240 O O . LEU A 1 417 ? 2.802 -5.276 24.642 1.00 92.81 417 LEU A O 1
ATOM 3244 N N . LYS A 1 418 ? 3.195 -3.359 23.527 1.00 92.50 418 LYS A N 1
ATOM 3245 C CA . LYS A 1 418 ? 4.503 -3.089 24.146 1.00 92.50 418 LYS A CA 1
ATOM 3246 C C . LYS A 1 418 ? 4.401 -2.919 25.665 1.00 92.50 418 LYS A C 1
ATOM 3248 O O . LYS A 1 418 ? 5.260 -3.399 26.392 1.00 92.50 418 LYS A O 1
ATOM 3253 N N . ALA A 1 419 ? 3.339 -2.279 26.156 1.00 93.88 419 ALA A N 1
ATOM 3254 C CA . ALA A 1 419 ? 3.101 -2.137 27.592 1.00 93.88 419 ALA A CA 1
ATOM 3255 C C . ALA A 1 419 ? 2.738 -3.468 28.273 1.00 93.88 419 ALA A C 1
ATOM 3257 O O . ALA A 1 419 ? 3.117 -3.694 29.420 1.00 93.88 419 ALA A O 1
ATOM 3258 N N . LYS A 1 420 ? 1.994 -4.339 27.582 1.00 94.31 420 LYS A N 1
ATOM 3259 C CA . LYS A 1 420 ? 1.568 -5.644 28.099 1.00 94.31 420 LYS A CA 1
ATOM 3260 C C . LYS A 1 420 ? 2.683 -6.691 28.073 1.00 94.31 420 LYS A C 1
ATOM 3262 O O . LYS A 1 420 ? 2.729 -7.525 28.972 1.00 94.31 420 LYS A O 1
ATOM 3267 N N . TYR A 1 421 ? 3.553 -6.635 27.068 1.00 93.06 421 TYR A N 1
ATOM 3268 C CA . TYR A 1 421 ? 4.640 -7.588 26.837 1.00 93.06 421 TYR A CA 1
ATOM 3269 C C . TYR A 1 421 ? 5.993 -6.864 26.726 1.00 93.06 421 TYR A C 1
ATOM 3271 O O . TYR A 1 421 ? 6.612 -6.880 25.660 1.00 93.06 421 TYR A O 1
ATOM 3279 N N . PRO A 1 422 ? 6.460 -6.184 27.791 1.00 91.62 422 PRO A N 1
ATOM 3280 C CA . PRO A 1 422 ? 7.697 -5.402 27.752 1.00 91.62 422 PRO A CA 1
ATOM 3281 C C . PRO A 1 422 ? 8.949 -6.252 27.485 1.00 91.62 422 PRO A C 1
ATOM 3283 O O . PRO A 1 422 ? 9.954 -5.729 27.018 1.00 91.62 422 PRO A O 1
ATOM 3286 N N . GLU A 1 423 ? 8.899 -7.556 27.766 1.00 91.25 423 GLU A N 1
ATOM 3287 C CA . GLU A 1 423 ? 9.969 -8.517 27.485 1.00 91.25 423 GLU A CA 1
ATOM 3288 C C . GLU A 1 423 ? 10.065 -8.918 26.006 1.00 91.25 423 GLU A C 1
ATOM 3290 O O . GLU A 1 423 ? 11.052 -9.523 25.587 1.00 91.25 423 GLU A O 1
ATOM 3295 N N . ARG A 1 424 ? 9.033 -8.619 25.210 1.00 85.75 424 ARG A N 1
ATOM 3296 C CA . ARG A 1 424 ? 9.010 -8.887 23.772 1.00 85.75 424 ARG A CA 1
ATOM 3297 C C . ARG A 1 424 ? 9.600 -7.699 23.027 1.00 85.75 424 ARG A C 1
ATOM 3299 O O . ARG A 1 424 ? 8.889 -6.835 22.514 1.00 85.75 424 ARG A O 1
ATOM 3306 N N . GLU A 1 425 ? 10.924 -7.677 22.958 1.00 79.81 425 GLU A N 1
ATOM 3307 C CA . GLU A 1 425 ? 11.636 -6.773 22.060 1.00 79.81 425 GLU A CA 1
ATOM 3308 C C . GLU A 1 425 ? 11.292 -7.084 20.592 1.00 79.81 425 GLU A C 1
ATOM 3310 O O . GLU A 1 425 ? 11.001 -8.226 20.230 1.00 79.81 425 GLU A O 1
ATOM 3315 N N . GLY A 1 426 ? 11.305 -6.055 19.742 1.00 79.69 426 GLY A N 1
ATOM 3316 C CA . GLY A 1 426 ? 11.152 -6.225 18.295 1.00 79.69 426 GLY A CA 1
ATOM 3317 C C . GLY A 1 426 ? 9.721 -6.386 17.776 1.00 79.69 426 GLY A C 1
ATOM 3318 O O . GLY A 1 426 ? 9.561 -6.793 16.635 1.00 79.69 426 GLY A O 1
ATOM 3319 N N . ILE A 1 427 ? 8.674 -6.067 18.551 1.00 84.50 427 ILE A N 1
ATOM 3320 C CA . ILE A 1 427 ? 7.322 -5.924 17.979 1.00 84.50 427 ILE A CA 1
ATOM 3321 C C . ILE A 1 427 ? 7.235 -4.582 17.259 1.00 84.50 427 ILE A C 1
ATOM 3323 O O . ILE A 1 427 ? 7.296 -3.517 17.893 1.00 84.50 427 ILE A O 1
ATOM 3327 N N . THR A 1 428 ? 7.058 -4.638 15.946 1.00 84.94 428 THR A N 1
ATOM 3328 C CA . THR A 1 428 ? 7.089 -3.449 15.091 1.00 84.94 428 THR A CA 1
ATOM 3329 C C . THR A 1 428 ? 5.745 -3.215 14.419 1.00 84.94 428 THR A C 1
ATOM 3331 O O . THR A 1 428 ? 4.817 -4.023 14.527 1.00 84.94 428 THR A O 1
ATOM 3334 N N . MET A 1 429 ? 5.594 -2.063 13.766 1.00 86.06 429 MET A N 1
ATOM 3335 C CA . MET A 1 429 ? 4.326 -1.730 13.123 1.00 86.06 429 MET A CA 1
ATOM 3336 C C . MET A 1 429 ? 4.030 -2.649 11.930 1.00 86.06 429 MET A C 1
ATOM 3338 O O . MET A 1 429 ? 2.882 -3.043 11.758 1.00 86.06 429 MET A O 1
ATOM 3342 N N . ALA A 1 430 ? 5.049 -3.072 11.171 1.00 80.19 430 ALA A N 1
ATOM 3343 C CA . ALA A 1 430 ? 4.884 -4.052 10.091 1.00 80.19 430 ALA A CA 1
ATOM 3344 C C . ALA A 1 430 ? 4.381 -5.409 10.603 1.00 80.19 430 ALA A C 1
ATOM 3346 O O . ALA A 1 430 ? 3.524 -6.034 9.977 1.00 80.19 430 ALA A O 1
ATOM 3347 N N . ASN A 1 431 ? 4.895 -5.863 11.751 1.00 83.31 431 ASN A N 1
ATOM 3348 C CA . ASN A 1 431 ? 4.429 -7.093 12.387 1.00 83.31 431 ASN A CA 1
ATOM 3349 C C . ASN A 1 431 ? 2.950 -6.999 12.765 1.00 83.31 431 ASN A C 1
ATOM 3351 O O . ASN A 1 431 ? 2.164 -7.904 12.478 1.00 83.31 431 ASN A O 1
ATOM 3355 N N . LEU A 1 432 ? 2.572 -5.883 13.395 1.00 87.81 432 LEU A N 1
ATOM 3356 C CA . LEU A 1 432 ? 1.194 -5.638 13.794 1.00 87.81 432 LEU A CA 1
ATOM 3357 C C . LEU A 1 432 ? 0.265 -5.532 12.581 1.00 87.81 432 LEU A C 1
ATOM 3359 O O . LEU A 1 432 ? -0.805 -6.130 12.597 1.00 87.81 432 LEU A O 1
ATOM 3363 N N . ASP A 1 433 ? 0.671 -4.817 11.534 1.00 85.50 433 ASP A N 1
ATOM 3364 C CA . ASP A 1 433 ? -0.101 -4.664 10.301 1.00 85.50 433 ASP A CA 1
ATOM 3365 C C . ASP A 1 433 ? -0.448 -6.022 9.675 1.00 85.50 433 ASP A C 1
ATOM 3367 O O . ASP A 1 433 ? -1.624 -6.353 9.505 1.00 85.50 433 ASP A O 1
ATOM 3371 N N . TYR A 1 434 ? 0.569 -6.860 9.449 1.00 82.50 434 TYR A N 1
ATOM 3372 C CA . TYR A 1 434 ? 0.384 -8.194 8.882 1.00 82.50 434 TYR A CA 1
ATOM 3373 C C . TYR A 1 434 ? -0.492 -9.085 9.774 1.00 82.50 434 TYR A C 1
ATOM 3375 O O . TYR A 1 434 ? -1.371 -9.798 9.281 1.00 82.50 434 TYR A O 1
ATOM 3383 N N . TYR A 1 435 ? -0.296 -9.020 11.095 1.00 87.19 435 TYR A N 1
ATOM 3384 C CA . TYR A 1 435 ? -1.132 -9.736 12.055 1.00 87.19 435 TYR A CA 1
ATOM 3385 C C . TYR A 1 435 ? -2.604 -9.313 11.961 1.00 87.19 435 TYR A C 1
ATOM 3387 O O . TYR A 1 435 ? -3.495 -10.167 11.906 1.00 87.19 435 TYR A O 1
ATOM 3395 N N . LEU A 1 436 ? -2.873 -8.005 11.922 1.00 89.12 436 LEU A N 1
ATOM 3396 C CA . LEU A 1 436 ? -4.227 -7.471 11.818 1.00 89.12 436 LEU A CA 1
ATOM 3397 C C . LEU A 1 436 ? -4.868 -7.845 10.477 1.00 89.12 436 LEU A C 1
ATOM 3399 O O . LEU A 1 436 ? -6.024 -8.264 10.459 1.00 89.12 436 LEU A O 1
ATOM 3403 N N . TRP A 1 437 ? -4.120 -7.770 9.374 1.00 85.81 437 TRP A N 1
ATOM 3404 C CA . TRP A 1 437 ? -4.589 -8.200 8.058 1.00 85.81 437 TRP A CA 1
ATOM 3405 C C . TRP A 1 437 ? -4.970 -9.684 8.050 1.00 85.81 437 TRP A C 1
ATOM 3407 O O . TRP A 1 437 ? -6.085 -10.025 7.653 1.00 85.81 437 TRP A O 1
ATOM 3417 N N . ARG A 1 438 ? -4.101 -10.572 8.558 1.00 85.62 438 ARG A N 1
ATOM 3418 C CA . ARG A 1 438 ? -4.391 -12.015 8.623 1.00 85.62 438 ARG A CA 1
ATOM 3419 C C . ARG A 1 438 ? -5.601 -12.292 9.507 1.00 85.62 438 ARG A C 1
ATOM 3421 O O . ARG A 1 438 ? -6.479 -13.053 9.121 1.00 85.62 438 ARG A O 1
ATOM 3428 N N . THR A 1 439 ? -5.675 -11.630 10.660 1.00 87.38 439 THR A N 1
ATOM 3429 C CA . THR A 1 439 ? -6.827 -11.733 11.564 1.00 87.38 439 THR A CA 1
ATOM 3430 C C . THR A 1 439 ? -8.114 -11.320 10.853 1.00 87.38 439 THR A C 1
ATOM 3432 O O . THR A 1 439 ? -9.134 -11.995 10.988 1.00 87.38 439 THR A O 1
ATOM 3435 N N . ALA A 1 440 ? -8.075 -10.248 10.056 1.00 84.75 440 ALA A N 1
ATOM 3436 C CA . ALA A 1 440 ? -9.219 -9.823 9.263 1.00 84.75 440 ALA A CA 1
ATOM 3437 C C . ALA A 1 440 ? -9.624 -10.891 8.234 1.00 84.75 440 ALA A C 1
ATOM 3439 O O . ALA A 1 440 ? -10.799 -11.237 8.158 1.00 84.75 440 ALA A O 1
ATOM 3440 N N . VAL A 1 441 ? -8.664 -11.458 7.493 1.00 81.81 441 VAL A N 1
ATOM 3441 C CA . VAL A 1 441 ? -8.902 -12.543 6.521 1.00 81.81 441 VAL A CA 1
ATOM 3442 C C . VAL A 1 441 ? -9.517 -13.778 7.188 1.00 81.81 441 VAL A C 1
ATOM 3444 O O . VAL A 1 441 ? -10.510 -14.314 6.694 1.00 81.81 441 VAL A O 1
ATOM 3447 N N . ASP A 1 442 ? -8.978 -14.206 8.329 1.00 84.69 442 ASP A N 1
ATOM 3448 C CA . ASP A 1 442 ? -9.449 -15.393 9.046 1.00 84.69 442 ASP A CA 1
ATOM 3449 C C . ASP A 1 442 ? -10.879 -15.220 9.578 1.00 84.69 442 ASP A C 1
ATOM 3451 O O . ASP A 1 442 ? -11.687 -16.150 9.512 1.00 84.69 442 ASP A O 1
ATOM 3455 N N . LEU A 1 443 ? -11.207 -14.041 10.115 1.00 84.31 443 LEU A N 1
ATOM 3456 C CA . LEU A 1 443 ? -12.550 -13.741 10.620 1.00 84.31 443 LEU A CA 1
ATOM 3457 C C . LEU A 1 443 ? -13.562 -13.533 9.482 1.00 84.31 443 LEU A C 1
ATOM 3459 O O . LEU A 1 443 ? -14.705 -13.979 9.593 1.00 84.31 443 LEU A O 1
ATOM 3463 N N . ASP A 1 444 ? -13.153 -12.916 8.372 1.00 80.94 444 ASP A N 1
ATOM 3464 C CA . ASP A 1 444 ? -13.977 -12.755 7.167 1.00 80.94 444 ASP A CA 1
ATOM 3465 C C . ASP A 1 444 ? -14.326 -14.119 6.547 1.00 80.94 444 ASP A C 1
ATOM 3467 O O . ASP A 1 444 ? -15.494 -14.408 6.281 1.00 80.94 444 ASP A O 1
ATOM 3471 N N . GLY A 1 445 ? -13.350 -15.033 6.448 1.00 81.06 445 GLY A N 1
ATOM 3472 C CA . GLY A 1 445 ? -13.569 -16.412 5.991 1.00 81.06 445 GLY A CA 1
ATOM 3473 C C . GLY A 1 445 ? -14.545 -17.209 6.869 1.00 81.06 445 GLY A C 1
ATOM 3474 O O . GLY A 1 445 ? -15.252 -18.093 6.378 1.00 81.06 445 GLY A O 1
ATOM 3475 N N . LYS A 1 446 ? -14.644 -16.860 8.158 1.00 83.94 446 LYS A N 1
ATOM 3476 C CA . LYS A 1 446 ? -15.626 -17.411 9.111 1.00 83.94 446 LYS A CA 1
ATOM 3477 C C . LYS A 1 446 ? -16.962 -16.664 9.114 1.00 83.94 446 LYS A C 1
ATOM 3479 O O . LYS A 1 446 ? -17.887 -17.098 9.796 1.00 83.94 446 LYS A O 1
ATOM 3484 N N . LYS A 1 447 ? -17.091 -15.581 8.336 1.00 83.12 447 LYS A N 1
ATOM 3485 C CA . LYS A 1 447 ? -18.248 -14.667 8.318 1.00 83.12 447 LYS A CA 1
ATOM 3486 C C . LYS A 1 447 ? -18.518 -14.016 9.680 1.00 83.12 447 LYS A C 1
ATOM 3488 O O . LYS A 1 447 ? -19.665 -13.747 10.026 1.00 83.12 447 LYS A O 1
ATOM 3493 N N . GLU A 1 448 ? -17.459 -13.789 10.457 1.00 82.31 448 GLU A N 1
ATOM 3494 C CA . GLU A 1 448 ? -17.509 -13.117 11.763 1.00 82.31 448 GLU A CA 1
ATOM 3495 C C . GLU A 1 448 ? -17.302 -11.601 11.649 1.00 82.31 448 GLU A C 1
ATOM 3497 O O . GLU A 1 448 ? -17.558 -10.870 12.606 1.00 82.31 448 GLU A O 1
ATOM 3502 N N . LEU A 1 449 ? -16.856 -11.115 10.486 1.00 78.50 449 LEU A N 1
ATOM 3503 C CA . LEU A 1 449 ? -16.759 -9.690 10.198 1.00 78.50 449 LEU A CA 1
ATOM 3504 C C . LEU A 1 449 ? -17.987 -9.179 9.444 1.00 78.50 449 LEU A C 1
ATOM 3506 O O . LEU A 1 449 ? -18.601 -9.918 8.667 1.00 78.50 449 LEU A O 1
ATOM 3510 N N . PRO A 1 450 ? -18.346 -7.899 9.643 1.00 70.19 450 PRO A N 1
ATOM 3511 C CA . PRO A 1 450 ? -19.332 -7.260 8.793 1.00 70.19 450 PRO A CA 1
ATOM 3512 C C . PRO A 1 450 ? -18.803 -7.194 7.353 1.00 70.19 450 PRO A C 1
ATOM 3514 O O . PRO A 1 450 ? -17.591 -7.262 7.152 1.00 70.19 450 PRO A O 1
ATOM 3517 N N . PRO A 1 451 ? -19.670 -7.035 6.343 1.00 64.25 451 PRO A N 1
ATOM 3518 C CA . PRO A 1 451 ? -19.232 -6.994 4.958 1.00 64.25 451 PRO A CA 1
ATOM 3519 C C . PRO A 1 451 ? -18.162 -5.942 4.694 1.00 64.25 451 PRO A C 1
ATOM 3521 O O . PRO A 1 451 ? -18.170 -4.849 5.263 1.00 64.25 451 PRO A O 1
ATOM 3524 N N . PHE A 1 452 ? -17.254 -6.272 3.785 1.00 64.38 452 PHE A N 1
ATOM 3525 C CA . PHE A 1 452 ? -16.214 -5.357 3.362 1.00 64.38 452 PHE A CA 1
ATOM 3526 C C . PHE A 1 452 ? -16.818 -4.106 2.706 1.00 64.38 452 PHE A C 1
ATOM 3528 O O . PHE A 1 452 ? -17.602 -4.208 1.757 1.00 64.38 452 PHE A O 1
ATOM 3535 N N . HIS A 1 453 ? -16.443 -2.918 3.181 1.00 57.31 453 HIS A N 1
ATOM 3536 C CA . HIS A 1 453 ? -16.893 -1.670 2.570 1.00 57.31 453 HIS A CA 1
ATOM 3537 C C . HIS A 1 453 ? -16.119 -1.420 1.269 1.00 57.31 453 HIS A C 1
ATOM 3539 O O . HIS A 1 453 ? -14.892 -1.398 1.241 1.00 57.31 453 HIS A O 1
ATOM 3545 N N . ARG A 1 454 ? -16.841 -1.263 0.161 1.00 60.00 454 ARG A N 1
ATOM 3546 C CA . ARG A 1 454 ? -16.246 -1.144 -1.173 1.00 60.00 454 ARG A CA 1
ATOM 3547 C C . ARG A 1 454 ? -15.809 0.296 -1.421 1.00 60.00 454 ARG A C 1
ATOM 3549 O O . ARG A 1 454 ? -16.652 1.187 -1.493 1.00 60.00 454 ARG A O 1
ATOM 3556 N N . THR A 1 455 ? -14.519 0.529 -1.606 1.00 55.12 455 THR A N 1
ATOM 3557 C CA . THR A 1 455 ? -13.983 1.811 -2.084 1.00 55.12 455 THR A CA 1
ATOM 3558 C C . THR A 1 455 ? -13.446 1.662 -3.506 1.00 55.12 455 THR A C 1
ATOM 3560 O O . THR A 1 455 ? -12.962 0.606 -3.918 1.00 55.12 455 THR A O 1
ATOM 3563 N N . ARG A 1 456 ? -13.603 2.724 -4.304 1.00 60.69 456 ARG A N 1
ATOM 3564 C CA . ARG A 1 456 ? -13.146 2.804 -5.700 1.00 60.69 456 ARG A CA 1
ATOM 3565 C C . ARG A 1 456 ? -12.236 4.002 -5.876 1.00 60.69 456 ARG A C 1
ATOM 3567 O O . ARG A 1 456 ? -12.655 5.033 -6.394 1.00 60.69 456 ARG A O 1
ATOM 3574 N N . THR A 1 457 ? -11.002 3.879 -5.416 1.00 58.06 457 THR A N 1
ATOM 3575 C CA . THR A 1 457 ? -10.046 4.981 -5.481 1.00 58.06 457 THR A CA 1
ATOM 3576 C C . THR A 1 457 ? -8.642 4.509 -5.786 1.00 58.06 457 THR A C 1
ATOM 3578 O O . THR A 1 457 ? -8.276 3.376 -5.496 1.00 58.06 457 THR A O 1
ATOM 3581 N N . TYR A 1 458 ? -7.876 5.406 -6.404 1.00 54.56 458 TYR A N 1
ATOM 3582 C CA . TYR A 1 458 ? -6.454 5.224 -6.659 1.00 54.56 458 TYR A CA 1
ATOM 3583 C C . TYR A 1 458 ? -5.586 5.687 -5.484 1.00 54.56 458 TYR A C 1
ATOM 3585 O O . TYR A 1 458 ? -4.424 5.291 -5.421 1.00 54.56 458 TYR A O 1
ATOM 3593 N N . CYS A 1 459 ? -6.106 6.534 -4.583 1.00 51.81 459 CYS A N 1
ATOM 3594 C CA . CYS A 1 459 ? -5.370 6.888 -3.366 1.00 51.81 459 CYS A CA 1
ATOM 3595 C C . CYS A 1 459 ? -5.932 6.140 -2.180 1.00 51.81 459 CYS A C 1
ATOM 3597 O O . CYS A 1 459 ? -7.152 6.071 -1.986 1.00 51.81 459 CYS A O 1
ATOM 3599 N N . TYR A 1 460 ? -4.996 5.492 -1.509 1.00 50.94 460 TYR A N 1
ATOM 3600 C CA . TYR A 1 460 ? -5.236 4.231 -0.886 1.00 50.94 460 TYR A CA 1
ATOM 3601 C C . TYR A 1 460 ? -5.923 4.441 0.396 1.00 50.94 460 TYR A C 1
ATOM 3603 O O . TYR A 1 460 ? -5.513 5.270 1.241 1.00 50.94 460 TYR A O 1
#